Protein AF-A0A1G4AJ59-F1 (afdb_monomer)

pLDDT: mean 75.55, std 17.11, range [29.62, 97.56]

Solvent-accessible surface area (backbone atoms only — not comparable to full-atom values): 31615 Å² total; per-residue (Å²): 136,85,87,81,80,80,87,78,81,83,73,86,74,85,74,77,87,73,93,62,80,84,67,80,81,82,62,75,43,78,33,34,41,37,76,98,31,54,88,42,55,51,72,42,69,33,42,67,50,70,45,67,53,81,71,100,55,61,74,39,59,66,62,85,80,48,81,71,45,74,45,70,85,64,91,56,65,48,73,42,66,77,86,76,74,96,67,98,58,99,84,66,96,65,77,84,64,80,60,46,75,48,56,55,62,63,57,55,74,73,53,52,65,67,61,48,49,53,52,51,28,48,55,43,48,52,57,64,52,73,58,63,88,54,57,80,72,45,41,54,53,50,53,51,52,41,57,71,58,46,43,61,53,42,35,50,51,52,53,49,35,52,72,76,32,47,45,68,40,91,95,47,61,81,64,57,48,68,39,67,72,48,39,48,54,51,41,50,56,55,49,69,46,51,41,56,57,62,78,56,102,76,62,50,48,24,54,35,53,36,91,89,53,48,48,43,43,46,71,78,31,71,50,75,39,69,66,56,68,44,80,48,79,47,25,22,34,50,40,44,81,48,92,45,74,63,57,49,52,49,50,59,49,56,68,66,40,80,53,43,59,26,41,42,77,42,48,88,76,54,56,68,49,43,52,36,72,55,95,93,38,84,43,72,44,67,52,46,30,43,37,34,25,68,80,60,36,32,38,42,34,35,74,42,57,87,72,66,75,80,62,59,89,70,58,58,60,46,50,55,52,29,48,51,51,49,34,53,10,46,39,64,63,58,81,74,50,48,55,45,73,54,73,36,68,42,79,91,46,37,64,62,58,55,44,62,73,47,47,91,60,60,84,80,47,44,49,44,81,49,89,79,45,91,84,33,58,36,61,67,30,38,38,51,47,52,64,71,58,51,51,68,56,73,39,87,87,52,70,84,75,66,84,73,63,84,84,58,93,38,30,30,36,49,85,88,64,75,89,52,48,84,72,39,35,31,28,66,40,79,56,60,42,35,25,81,87,42,47,59,65,35,39,30,38,32,29,60,68,70,92,76,88,57,67,76,36,48,27,36,34,38,39,77,87,56,65,40,93,87,73,69,36,52,62,49,74,26,32,32,39,74,44,81,45,76,56,89,93,69,89,55,69,50,50,40,35,37,36,34,47,64,18,85,93,42,80,63,49,78,43,72,61,89,55,93,75,42,60,41,79,58,28,28,62,73,46,74,57,64,64,134

Foldseek 3Di:
DDDDDDDDDDDDDPDDDDPDDPDPDQDKDKKAFDPVVVVQKAKFFAFDFKAWQADDFEKDFPLVPFAFAEDEDDPFKDFDQDDDDDDPDPPDPDPRPGTDIDGCVVVVVVDDLLNLLLVLLVVLLVQNLLQDDDPPVVSVVVVVVCVVGHSVVSSVLLVVNCVPRYHYDPPDDSSSCSPPVNSVVSSCRSNVRMHRPDDDVPTAMATRGDPVDRIFMSNPFIDMDSADWDAADQHSMRIDGDPDPLLVLLRVLLNAAPQFNHKDFWDVRRPRWQWFDDPNDIDTDIAGMWTQTPLREIEREHEAEPCNCVDDVPVVVRNVVRVVSVQRNVVSSVPNTHYDYDYHDDSLCSNVRSVVVSPPVVVVDQKDWDDDDQVCDQAAKAAEDELVVLQVCQDPVNVPVLPGCVPGPTIIGHPPDDRGDPQKYKYFDADDQAPPQAHGRWIFIWHADDPDDQAQFFFWKFADPDLQPPNRDRIDTFGWDWDFDDDPDDDDTFIWIWGHGPDPVDDIDIDGDPDPPRMDGSTTTDHTRDHD

Sequence (532 aa):
MDVYGIPFSLIPFKGRSKTKDPGPDPVYHDVYAMSERAAFEIRMPNVESYVYALREGGIRCDVDALEELVVDQEPDAVYLAPTRGYDDQEEARQDIGDFFKVTREEYYKAIRPQQLFFRLAQLILDDLIQGAQADEKERGRLKLLARHHLFPEILRIVQTYVQRKVRLRPGVDIRELGLQRYAQILRERVRDGILPAAARDDAKLLPVLNSFEPFTSTENVNYSTTLPVVNLVWSHLNRAVIRSGWERQAIDTLEDLDCVECFTPNDRQIGLLVPYDYADIRHNYEPDFIVRLRNGTRLMLEIKGPKGRIHDEDRVPAKNAAARKWVSAVNNLGRYGQWVFDICEDLDQLRITVERHAGDDDNLRPFLFVEPTPQTIWKTCVPLTTLKAAAGRFSEEQTVLDQAGEWFSEWITWENPPRFERGMFVARVLGKSMEPDIPDGSYCLFRQPRGGSRQGRVVLVWHSGVSDPHTGGQYTVKVYESEKRGDSETEWRHTRITLKPLNPAFDPIVLEPQEEGQVRIIAEFVQVINSA

Structure (mmCIF, N/CA/C/O backbone):
data_AF-A0A1G4AJ59-F1
#
_entry.id   AF-A0A1G4AJ59-F1
#
loop_
_atom_site.group_PDB
_atom_site.id
_atom_site.type_symbol
_atom_site.label_atom_id
_atom_site.label_alt_id
_atom_site.label_comp_id
_atom_site.label_asym_id
_atom_site.label_entity_id
_atom_site.label_seq_id
_atom_site.pdbx_PDB_ins_code
_atom_site.Cartn_x
_atom_site.Cartn_y
_atom_site.Cartn_z
_atom_site.occupancy
_atom_site.B_iso_or_equiv
_atom_site.auth_seq_id
_atom_site.auth_comp_id
_atom_site.auth_asym_id
_atom_site.auth_atom_id
_atom_site.pdbx_PDB_model_num
ATOM 1 N N . MET A 1 1 ? 21.081 -20.760 -15.536 1.00 33.81 1 MET A N 1
ATOM 2 C CA . MET A 1 1 ? 22.371 -20.047 -15.473 1.00 33.81 1 MET A CA 1
ATOM 3 C C . MET A 1 1 ? 22.772 -20.102 -14.020 1.00 33.81 1 MET A C 1
ATOM 5 O O . MET A 1 1 ? 22.169 -19.391 -13.229 1.00 33.81 1 MET A O 1
ATOM 9 N N . ASP A 1 2 ? 23.691 -20.997 -13.679 1.00 32.25 2 ASP A N 1
ATOM 10 C CA . ASP A 1 2 ? 24.201 -21.123 -12.316 1.00 32.25 2 ASP A CA 1
ATOM 11 C C . ASP A 1 2 ? 25.414 -20.204 -12.174 1.00 32.25 2 ASP A C 1
ATOM 13 O O . ASP A 1 2 ? 26.362 -20.266 -12.960 1.00 32.25 2 ASP A O 1
ATOM 17 N N . VAL A 1 3 ? 25.338 -19.278 -11.221 1.00 29.62 3 VAL A N 1
ATOM 18 C CA . VAL A 1 3 ? 26.386 -18.295 -10.939 1.00 29.62 3 VAL A CA 1
ATOM 19 C C . VAL A 1 3 ? 27.425 -18.960 -10.037 1.00 29.62 3 VAL A C 1
ATOM 21 O O . VAL A 1 3 ? 27.164 -19.195 -8.860 1.00 29.62 3 VAL A O 1
ATOM 24 N N . TYR A 1 4 ? 28.604 -19.271 -10.578 1.00 37.72 4 TYR A N 1
ATOM 25 C CA . TYR A 1 4 ? 29.726 -19.813 -9.806 1.00 37.72 4 TYR A CA 1
ATOM 26 C C . TYR A 1 4 ? 30.596 -18.687 -9.235 1.00 37.72 4 TYR A C 1
ATOM 28 O O . TYR A 1 4 ? 31.089 -17.824 -9.963 1.00 37.72 4 TYR A O 1
ATOM 36 N N . GLY A 1 5 ? 30.767 -18.704 -7.911 1.00 35.28 5 GLY A N 1
ATOM 37 C CA . GLY A 1 5 ? 31.573 -17.750 -7.153 1.00 35.28 5 GLY A CA 1
ATOM 38 C C . GLY A 1 5 ? 33.080 -17.935 -7.353 1.00 35.28 5 GLY A C 1
ATOM 39 O O . GLY A 1 5 ? 33.591 -19.051 -7.411 1.00 35.28 5 GLY A O 1
ATOM 40 N N . ILE A 1 6 ? 33.796 -16.815 -7.424 1.00 35.72 6 ILE A N 1
ATOM 41 C CA . ILE A 1 6 ? 35.263 -16.753 -7.435 1.00 35.72 6 ILE A CA 1
ATOM 42 C C . ILE A 1 6 ? 35.756 -16.880 -5.980 1.00 35.72 6 ILE A C 1
ATOM 44 O O . ILE A 1 6 ? 35.240 -16.162 -5.118 1.00 35.72 6 ILE A O 1
ATOM 48 N N . PRO A 1 7 ? 36.748 -17.732 -5.656 1.00 37.66 7 PRO A N 1
ATOM 49 C CA . PRO A 1 7 ? 37.286 -17.794 -4.304 1.00 37.66 7 PRO A CA 1
ATOM 50 C C . PRO A 1 7 ? 38.151 -16.555 -4.034 1.00 37.66 7 PRO A C 1
ATOM 52 O O . PRO A 1 7 ? 39.158 -16.320 -4.701 1.00 37.66 7 PRO A O 1
ATOM 55 N N . PHE A 1 8 ? 37.766 -15.749 -3.044 1.00 40.28 8 PHE A N 1
ATOM 56 C CA . PHE A 1 8 ? 38.594 -14.644 -2.564 1.00 40.28 8 PHE A CA 1
ATOM 57 C C . PHE A 1 8 ? 39.778 -15.181 -1.751 1.00 40.28 8 PHE A C 1
ATOM 59 O O . PHE A 1 8 ? 39.602 -15.935 -0.794 1.00 40.28 8 PHE A O 1
ATOM 66 N N . SER A 1 9 ? 40.991 -14.753 -2.106 1.00 38.44 9 SER A N 1
ATOM 67 C CA . SER A 1 9 ? 42.186 -14.971 -1.289 1.00 38.44 9 SER A CA 1
ATOM 68 C C . SER A 1 9 ? 42.130 -14.060 -0.058 1.00 38.44 9 SER A C 1
ATOM 70 O O . SER A 1 9 ? 42.094 -12.833 -0.178 1.00 38.44 9 SER A O 1
ATOM 72 N N . LEU A 1 10 ? 42.070 -14.665 1.129 1.00 38.22 10 LEU A N 1
ATOM 73 C CA . LEU A 1 10 ? 42.019 -13.976 2.418 1.00 38.22 10 LEU A CA 1
ATOM 74 C C . LEU A 1 10 ? 43.350 -13.263 2.695 1.00 38.22 10 LEU A C 1
ATOM 76 O O . LEU A 1 10 ? 44.334 -13.882 3.097 1.00 38.22 10 LEU A O 1
ATOM 80 N N . ILE A 1 11 ? 43.374 -11.940 2.530 1.00 40.09 11 ILE A N 1
ATOM 81 C CA . ILE A 1 11 ? 44.424 -11.094 3.109 1.00 40.09 11 ILE A CA 1
ATOM 82 C C . ILE A 1 11 ? 44.210 -11.092 4.636 1.00 40.09 11 ILE A C 1
ATOM 84 O O . ILE A 1 11 ? 43.109 -10.747 5.076 1.00 40.09 11 ILE A O 1
ATOM 88 N N . PRO A 1 12 ? 45.206 -11.440 5.475 1.00 39.84 12 PRO A N 1
ATOM 89 C CA . PRO A 1 12 ? 45.025 -11.427 6.920 1.00 39.84 12 PRO A CA 1
ATOM 90 C C . PRO A 1 12 ? 44.847 -9.986 7.406 1.00 39.84 12 PRO A C 1
ATOM 92 O O . PRO A 1 12 ? 45.789 -9.191 7.440 1.00 39.84 12 PRO A O 1
ATOM 95 N N . PHE A 1 13 ? 43.624 -9.635 7.797 1.00 41.59 13 PHE A N 1
ATOM 96 C CA . PHE A 1 13 ? 43.331 -8.360 8.434 1.00 41.59 13 PHE A CA 1
ATOM 97 C C . PHE A 1 13 ? 43.858 -8.403 9.875 1.00 41.59 13 PHE A C 1
ATOM 99 O O . PHE A 1 13 ? 43.320 -9.115 10.722 1.00 41.59 13 PHE A O 1
ATOM 106 N N . LYS A 1 14 ? 44.917 -7.640 10.184 1.00 45.88 14 LYS A N 1
ATOM 107 C CA . LYS A 1 14 ? 45.311 -7.361 11.576 1.00 45.88 14 LYS A CA 1
ATOM 108 C C . LYS A 1 14 ? 44.212 -6.512 12.223 1.00 45.88 14 LYS A C 1
ATOM 110 O O . LYS A 1 14 ? 44.228 -5.285 12.144 1.00 45.88 14 LYS A O 1
ATOM 115 N N . GLY A 1 15 ? 43.232 -7.177 12.831 1.00 41.97 15 GLY A N 1
ATOM 116 C CA . GLY A 1 15 ? 42.170 -6.532 13.593 1.00 41.97 15 GLY A CA 1
ATOM 117 C C . GLY A 1 15 ? 42.752 -5.710 14.742 1.00 41.97 15 GLY A C 1
ATOM 118 O O . GLY A 1 15 ? 43.524 -6.217 15.554 1.00 41.97 15 GLY A O 1
ATOM 119 N N . ARG A 1 16 ? 42.382 -4.428 14.825 1.00 42.94 16 ARG A N 1
ATOM 120 C CA . ARG A 1 16 ? 42.559 -3.648 16.058 1.00 42.94 16 ARG A CA 1
ATOM 121 C C . ARG A 1 16 ? 41.750 -4.327 17.161 1.00 42.94 16 ARG A C 1
ATOM 123 O O . ARG A 1 16 ? 40.560 -4.571 16.966 1.00 42.94 16 ARG A O 1
ATOM 130 N N . SER A 1 17 ? 42.371 -4.583 18.310 1.00 48.59 17 SER A N 1
ATOM 131 C CA . SER A 1 17 ? 41.681 -5.063 19.507 1.00 48.59 17 SER A CA 1
ATOM 132 C C . SER A 1 17 ? 40.610 -4.050 19.912 1.00 48.59 17 SER A C 1
ATOM 134 O O . SER A 1 17 ? 40.922 -2.978 20.433 1.00 48.59 17 SER A O 1
ATOM 136 N N . LYS A 1 18 ? 39.342 -4.359 19.642 1.00 47.09 18 LYS A N 1
ATOM 137 C CA . LYS A 1 18 ? 38.223 -3.652 20.257 1.00 47.09 18 LYS A CA 1
ATOM 138 C C . LYS A 1 18 ? 37.865 -4.401 21.529 1.00 47.09 18 LYS A C 1
ATOM 140 O O . LYS A 1 18 ? 37.121 -5.370 21.487 1.00 47.09 18 LYS A O 1
ATOM 145 N N . THR A 1 19 ? 38.383 -3.927 22.654 1.00 50.00 19 THR A N 1
ATOM 146 C CA . THR A 1 19 ? 37.755 -4.127 23.959 1.00 50.00 19 THR A CA 1
ATOM 147 C C . THR A 1 19 ? 36.444 -3.338 23.936 1.00 50.00 19 THR A C 1
ATOM 149 O O . THR A 1 19 ? 36.392 -2.158 24.271 1.00 50.00 19 THR A O 1
ATOM 152 N N . LYS A 1 20 ? 35.391 -3.954 23.408 1.00 52.59 20 LYS A N 1
ATOM 153 C CA . LYS A 1 20 ? 34.009 -3.580 23.693 1.00 52.59 20 LYS A CA 1
ATOM 154 C C . LYS A 1 20 ? 33.391 -4.818 24.311 1.00 52.59 20 LYS A C 1
ATOM 156 O O . LYS A 1 20 ? 33.539 -5.892 23.730 1.00 52.59 20 LYS A O 1
ATOM 161 N N . ASP A 1 21 ? 32.765 -4.653 25.472 1.00 57.06 21 ASP A N 1
ATOM 162 C CA . ASP A 1 21 ? 31.883 -5.672 26.036 1.00 57.06 21 ASP A CA 1
ATOM 163 C C . ASP A 1 21 ? 31.011 -6.242 24.911 1.00 57.06 21 ASP A C 1
ATOM 165 O O . ASP A 1 21 ? 30.499 -5.446 24.104 1.00 57.06 21 ASP A O 1
ATOM 169 N N . PRO A 1 22 ? 30.872 -7.574 24.792 1.00 60.31 22 PRO A N 1
ATOM 170 C CA . PRO A 1 22 ? 29.895 -8.133 23.883 1.00 60.31 22 PRO A CA 1
ATOM 171 C C . PRO A 1 22 ? 28.543 -7.599 24.350 1.00 60.31 22 PRO A C 1
ATOM 173 O O . PRO A 1 22 ? 28.075 -7.907 25.444 1.00 60.31 22 PRO A O 1
ATOM 176 N N . GLY A 1 23 ? 27.961 -6.702 23.551 1.00 64.69 23 GLY A N 1
ATOM 177 C CA . GLY A 1 23 ? 26.586 -6.280 23.766 1.00 64.69 23 GLY A CA 1
ATOM 178 C C . GLY A 1 23 ? 25.673 -7.510 23.793 1.00 64.69 23 GLY A C 1
ATOM 179 O O . GLY A 1 23 ? 26.085 -8.580 23.339 1.00 64.69 23 GLY A O 1
ATOM 180 N N . PRO A 1 24 ? 24.450 -7.377 24.323 1.00 74.75 24 PRO A N 1
ATOM 181 C CA . PRO A 1 24 ? 23.500 -8.481 24.332 1.00 74.75 24 PRO A CA 1
ATOM 182 C C . PRO A 1 24 ? 23.344 -9.072 22.926 1.00 74.75 24 PRO A C 1
ATOM 184 O O . PRO A 1 24 ? 23.419 -8.337 21.934 1.00 74.75 24 PRO A O 1
ATOM 187 N N . ASP A 1 25 ? 23.139 -10.389 22.859 1.00 76.94 25 ASP A N 1
ATOM 188 C CA . ASP A 1 25 ? 22.941 -11.090 21.593 1.00 76.94 25 ASP A CA 1
ATOM 189 C C . ASP A 1 25 ? 21.830 -10.407 20.781 1.00 76.94 25 ASP A C 1
ATOM 191 O O . ASP A 1 25 ? 20.786 -10.040 21.338 1.00 76.94 25 ASP A O 1
ATOM 195 N N . PRO A 1 26 ? 22.038 -10.190 19.471 1.00 78.94 26 PRO A N 1
ATOM 196 C CA . PRO A 1 26 ? 21.043 -9.534 18.646 1.00 78.94 26 PRO A CA 1
ATOM 197 C C . PRO A 1 26 ? 19.768 -10.379 18.605 1.00 78.94 26 PRO A C 1
ATOM 199 O O . PRO A 1 26 ? 19.798 -11.562 18.267 1.00 78.94 26 PRO A O 1
ATOM 202 N N . VAL A 1 27 ? 18.638 -9.754 18.928 1.00 86.94 27 VAL A N 1
ATOM 203 C CA . VAL A 1 27 ? 17.323 -10.380 18.791 1.00 86.94 27 VAL A CA 1
ATOM 204 C C . VAL A 1 27 ? 16.942 -10.349 17.316 1.00 86.94 27 VAL A C 1
ATOM 206 O O . VAL A 1 27 ? 16.882 -9.278 16.715 1.00 86.94 27 VAL A O 1
ATOM 209 N N . TYR A 1 28 ? 16.708 -11.523 16.735 1.00 91.19 28 TYR A N 1
ATOM 210 C CA . TYR A 1 28 ? 16.246 -11.650 15.358 1.00 91.19 28 TYR A CA 1
ATOM 211 C C . TYR A 1 28 ? 14.723 -11.726 15.309 1.00 91.19 28 TYR A C 1
ATOM 213 O O . TYR A 1 28 ? 14.079 -12.409 16.107 1.00 91.19 28 TYR A O 1
ATOM 221 N N . HIS A 1 29 ? 14.157 -11.028 14.337 1.00 91.69 29 HIS A N 1
ATOM 222 C CA . HIS A 1 29 ? 12.742 -11.012 14.028 1.00 91.69 29 HIS A CA 1
ATOM 223 C C . HIS A 1 29 ? 12.547 -11.453 12.582 1.00 91.69 29 HIS A C 1
ATOM 225 O O . HIS A 1 29 ? 13.118 -10.853 11.673 1.00 91.69 29 HIS A O 1
ATOM 231 N N . ASP A 1 30 ? 11.710 -12.462 12.372 1.00 95.06 30 ASP A N 1
ATOM 232 C CA . ASP A 1 30 ? 11.322 -12.881 11.028 1.00 95.06 30 ASP A CA 1
ATOM 233 C C . ASP A 1 30 ? 10.125 -12.067 10.537 1.00 95.06 30 ASP A C 1
ATOM 235 O O . ASP A 1 30 ? 9.122 -11.906 11.252 1.00 95.06 30 ASP A O 1
ATOM 239 N N . VAL A 1 31 ? 10.257 -11.569 9.310 1.00 95.44 31 VAL A N 1
ATOM 240 C CA . VAL A 1 31 ? 9.248 -10.834 8.551 1.00 95.44 31 VAL A CA 1
ATOM 241 C C . VAL A 1 31 ? 8.888 -11.672 7.331 1.00 95.44 31 VAL A C 1
ATOM 243 O O . VAL A 1 31 ? 9.743 -11.952 6.491 1.00 95.44 31 VAL A O 1
ATOM 246 N N . TYR A 1 32 ? 7.631 -12.094 7.242 1.00 95.56 32 TYR A N 1
ATOM 247 C CA . TYR A 1 32 ? 7.163 -12.967 6.170 1.00 95.56 32 TYR A CA 1
ATOM 248 C C . TYR A 1 32 ? 5.680 -12.762 5.854 1.00 95.56 32 TYR A C 1
ATOM 250 O O . TYR A 1 32 ? 4.903 -12.282 6.686 1.00 95.56 32 TYR A O 1
ATOM 258 N N . ALA A 1 33 ? 5.295 -13.159 4.642 1.00 95.62 33 ALA A N 1
ATOM 259 C CA . ALA A 1 33 ? 3.910 -13.211 4.192 1.00 95.62 33 ALA A CA 1
ATOM 260 C C . ALA A 1 33 ? 3.126 -14.346 4.872 1.00 95.62 33 ALA A C 1
ATOM 262 O O . ALA A 1 33 ? 3.572 -15.494 4.904 1.00 95.62 33 ALA A O 1
ATOM 263 N N . MET A 1 34 ? 1.950 -14.040 5.418 1.00 93.69 34 MET A N 1
ATOM 264 C CA . MET A 1 34 ? 1.105 -15.008 6.119 1.00 93.69 34 MET A CA 1
ATOM 265 C C . MET A 1 34 ? 0.076 -15.631 5.174 1.00 93.69 34 MET A C 1
ATOM 267 O O . MET A 1 34 ? -0.788 -14.933 4.646 1.00 93.69 34 MET A O 1
ATOM 271 N N . SER A 1 35 ? 0.100 -16.956 5.028 1.00 90.56 35 SER A N 1
ATOM 272 C CA . SER A 1 35 ? -0.802 -17.692 4.127 1.00 90.56 35 SER A CA 1
ATOM 273 C C . SER A 1 35 ? -2.288 -17.504 4.462 1.00 90.56 35 SER A C 1
ATOM 275 O O . SER A 1 35 ? -3.109 -17.332 3.564 1.00 90.56 35 SER A O 1
ATOM 277 N N . GLU A 1 36 ? -2.646 -17.448 5.747 1.00 87.69 36 GLU A N 1
ATOM 278 C CA . GLU A 1 36 ? -4.007 -17.130 6.213 1.00 87.69 36 GLU A CA 1
ATOM 279 C C . GLU A 1 36 ? -4.476 -15.707 5.856 1.00 87.69 36 GLU A C 1
ATOM 281 O O . GLU A 1 36 ? -5.671 -15.419 5.912 1.00 87.69 36 GLU A O 1
ATOM 286 N N . ARG A 1 37 ? -3.551 -14.826 5.451 1.00 92.19 37 ARG A N 1
ATOM 287 C CA . ARG A 1 37 ? -3.803 -13.443 5.021 1.00 92.19 37 ARG A CA 1
ATOM 288 C C . ARG A 1 37 ? -3.520 -13.233 3.534 1.00 92.19 37 ARG A C 1
ATOM 290 O O . ARG A 1 37 ? -3.340 -12.094 3.112 1.00 92.19 37 ARG A O 1
ATOM 297 N N . ALA A 1 38 ? -3.547 -14.294 2.724 1.00 90.81 38 ALA A N 1
ATOM 298 C CA . ALA A 1 38 ? -3.344 -14.205 1.275 1.00 90.81 38 ALA A CA 1
ATOM 299 C C . ALA A 1 38 ? -4.315 -13.224 0.584 1.00 90.81 38 ALA A C 1
ATOM 301 O O . ALA A 1 38 ? -3.975 -12.616 -0.427 1.00 90.81 38 ALA A O 1
ATOM 302 N N . ALA A 1 39 ? -5.507 -12.994 1.152 1.00 91.56 39 ALA A N 1
ATOM 303 C CA . ALA A 1 39 ? -6.433 -11.969 0.666 1.00 91.56 39 ALA A CA 1
ATOM 304 C C . ALA A 1 39 ? -5.829 -10.548 0.690 1.00 91.56 39 ALA A C 1
ATOM 306 O O . ALA A 1 39 ? -6.204 -9.712 -0.128 1.00 91.56 39 ALA A O 1
ATOM 307 N N . PHE A 1 40 ? -4.870 -10.275 1.577 1.00 95.00 40 PHE A N 1
ATOM 308 C CA . PHE A 1 40 ? -4.155 -9.000 1.682 1.00 95.00 40 PHE A CA 1
ATOM 309 C C . PHE A 1 40 ? -2.928 -8.908 0.764 1.00 95.00 40 PHE A C 1
ATOM 311 O O . PHE A 1 40 ? -2.173 -7.942 0.863 1.00 95.00 40 PHE A O 1
ATOM 318 N N . GLU A 1 41 ? -2.714 -9.868 -0.146 1.00 95.75 41 GLU A N 1
ATOM 319 C CA . GLU A 1 41 ? -1.632 -9.800 -1.134 1.00 95.75 41 GLU A CA 1
ATOM 320 C C . GLU A 1 41 ? -1.718 -8.492 -1.942 1.00 95.75 41 GLU A C 1
ATOM 322 O O . GLU A 1 41 ? -2.764 -8.141 -2.503 1.00 95.75 41 GLU A O 1
ATOM 327 N N . ILE A 1 42 ? -0.602 -7.763 -2.024 1.00 95.00 42 ILE A N 1
ATOM 328 C CA . ILE A 1 42 ? -0.477 -6.552 -2.837 1.00 95.00 42 ILE A CA 1
ATOM 329 C C . ILE A 1 42 ? 0.538 -6.831 -3.942 1.00 95.00 42 ILE A C 1
ATOM 331 O O . ILE A 1 42 ? 1.710 -7.087 -3.674 1.00 95.00 42 ILE A O 1
ATOM 335 N N . ARG A 1 43 ? 0.077 -6.744 -5.196 1.00 94.00 43 ARG A N 1
ATOM 336 C CA . ARG A 1 43 ? 0.914 -6.835 -6.401 1.00 94.00 43 ARG A CA 1
ATOM 337 C C . ARG A 1 43 ? 1.205 -5.446 -6.946 1.00 94.00 43 ARG A C 1
ATOM 339 O O . ARG A 1 43 ? 0.281 -4.676 -7.215 1.00 94.00 43 ARG A O 1
ATOM 346 N N . MET A 1 44 ? 2.481 -5.157 -7.140 1.00 94.19 44 MET A N 1
ATOM 347 C CA . MET A 1 44 ? 3.005 -3.848 -7.520 1.00 94.19 44 MET A CA 1
ATOM 348 C C . MET A 1 44 ? 3.770 -3.969 -8.840 1.00 94.19 44 MET A C 1
ATOM 350 O O . MET A 1 44 ? 4.680 -4.789 -8.921 1.00 94.19 44 MET A O 1
ATOM 354 N N . PRO A 1 45 ? 3.417 -3.212 -9.894 1.00 92.88 45 PRO A N 1
ATOM 355 C CA . PRO A 1 45 ? 4.105 -3.328 -11.173 1.00 92.88 45 PRO A CA 1
ATOM 356 C C . PRO A 1 45 ? 5.546 -2.819 -11.084 1.00 92.88 45 PRO A C 1
ATOM 358 O O . PRO A 1 45 ? 5.791 -1.698 -10.639 1.00 92.88 45 PRO A O 1
ATOM 361 N N . ASN A 1 46 ? 6.485 -3.619 -11.588 1.00 91.19 46 ASN A N 1
ATOM 362 C CA . ASN A 1 46 ? 7.896 -3.252 -11.664 1.00 91.19 46 ASN A CA 1
ATOM 363 C C . ASN A 1 46 ? 8.118 -2.425 -12.930 1.00 91.19 46 ASN A C 1
ATOM 365 O O . ASN A 1 46 ? 8.365 -2.971 -14.006 1.00 91.19 46 ASN A O 1
ATOM 369 N N . VAL A 1 47 ? 7.957 -1.108 -12.816 1.00 85.25 47 VAL A N 1
ATOM 370 C CA . VAL A 1 47 ? 8.105 -0.178 -13.941 1.00 85.25 47 VAL A CA 1
ATOM 371 C C . VAL A 1 47 ? 9.576 0.161 -14.136 1.00 85.25 47 VAL A C 1
ATOM 373 O O . VAL A 1 47 ? 10.216 0.704 -13.242 1.00 85.25 47 VAL A O 1
ATOM 376 N N . GLU A 1 48 ? 10.100 -0.110 -15.327 1.00 80.12 48 GLU A N 1
ATOM 377 C CA . GLU A 1 48 ? 11.454 0.285 -15.704 1.00 80.12 48 GLU A CA 1
ATOM 378 C C . GLU A 1 48 ? 11.446 1.662 -16.360 1.00 80.12 48 GLU A C 1
ATOM 380 O O . GLU A 1 48 ? 12.212 2.536 -15.973 1.00 80.12 48 GLU A O 1
ATOM 385 N N . SER A 1 49 ? 10.570 1.891 -17.340 1.00 71.69 49 SER A N 1
ATOM 386 C CA . SER A 1 49 ? 10.525 3.131 -18.131 1.00 71.69 49 SER A CA 1
ATOM 387 C C . SER A 1 49 ? 9.103 3.450 -18.605 1.00 71.69 49 SER A C 1
ATOM 389 O O . SER A 1 49 ? 8.145 2.804 -18.182 1.00 71.69 49 SER A O 1
ATOM 391 N N . TYR A 1 50 ? 8.947 4.455 -19.471 1.00 69.00 50 TYR A N 1
ATOM 392 C CA . TYR A 1 50 ? 7.647 4.909 -19.961 1.00 69.00 50 TYR A CA 1
ATOM 393 C C . TYR A 1 50 ? 7.666 5.116 -21.474 1.00 69.00 50 TYR A C 1
ATOM 395 O O . TYR A 1 50 ? 8.640 5.632 -22.013 1.00 69.00 50 TYR A O 1
ATOM 403 N N . VAL A 1 51 ? 6.562 4.781 -22.141 1.00 60.66 51 VAL A N 1
ATOM 404 C CA . VAL A 1 51 ? 6.363 4.960 -23.588 1.00 60.66 51 VAL A CA 1
ATOM 405 C C . VAL A 1 51 ? 4.981 5.545 -23.871 1.00 60.66 51 VAL A C 1
ATOM 407 O O . VAL A 1 51 ? 4.059 5.384 -23.075 1.00 60.66 51 VAL A O 1
ATOM 410 N N . TYR A 1 52 ? 4.801 6.220 -25.003 1.00 58.88 52 TYR A N 1
ATOM 411 C CA . TYR A 1 52 ? 3.477 6.682 -25.436 1.00 58.88 52 TYR A CA 1
ATOM 412 C C . TYR A 1 52 ? 2.746 5.601 -26.242 1.00 58.88 52 TYR A C 1
ATOM 414 O O . TYR A 1 52 ? 3.354 4.889 -27.040 1.00 58.88 52 TYR A O 1
ATOM 422 N N . ALA A 1 53 ? 1.426 5.501 -26.066 1.00 56.84 53 ALA A N 1
ATOM 423 C CA . ALA A 1 53 ? 0.578 4.595 -26.832 1.00 56.84 53 ALA A CA 1
ATOM 424 C C . ALA A 1 53 ? 0.610 4.943 -28.332 1.00 56.84 53 ALA A C 1
ATOM 426 O O . ALA A 1 53 ? 0.207 6.032 -28.742 1.00 56.84 53 ALA A O 1
ATOM 427 N N . LEU A 1 54 ? 1.061 4.005 -29.166 1.00 54.84 54 LEU A N 1
ATOM 428 C CA . LEU A 1 54 ? 1.109 4.178 -30.618 1.00 54.84 54 LEU A CA 1
ATOM 429 C C . LEU A 1 54 ? -0.291 3.985 -31.223 1.00 54.84 54 LEU A C 1
ATOM 431 O O . LEU A 1 54 ? -0.870 2.903 -31.119 1.00 54.84 54 LEU A O 1
ATOM 435 N N . ARG A 1 55 ? -0.832 5.005 -31.903 1.00 53.38 55 ARG A N 1
ATOM 436 C CA . ARG A 1 55 ? -2.018 4.872 -32.769 1.00 53.38 55 ARG A CA 1
ATOM 437 C C . ARG A 1 55 ? -1.686 5.318 -34.192 1.00 53.38 55 ARG A C 1
ATOM 439 O O . ARG A 1 55 ? -1.323 6.467 -34.398 1.00 53.38 55 ARG A O 1
ATOM 446 N N . GLU A 1 56 ? -1.785 4.372 -35.129 1.00 51.56 56 GLU A N 1
ATOM 447 C CA . GLU A 1 56 ? -1.863 4.480 -36.607 1.00 51.56 56 GLU A CA 1
ATOM 448 C C . GLU A 1 56 ? -0.893 5.415 -37.381 1.00 51.56 56 GLU A C 1
ATOM 450 O O . GLU A 1 56 ? -0.936 5.428 -38.607 1.00 51.56 56 GLU A O 1
ATOM 455 N N . GLY A 1 57 ? 0.030 6.135 -36.735 1.00 53.31 57 GLY A N 1
ATOM 456 C CA . GLY A 1 57 ? 0.822 7.203 -37.366 1.00 53.31 57 GLY A CA 1
ATOM 457 C C . GLY A 1 57 ? 2.283 6.900 -37.726 1.00 53.31 57 GLY A C 1
ATOM 458 O O . GLY A 1 57 ? 2.916 7.769 -38.314 1.00 53.31 57 GLY A O 1
ATOM 459 N N . GLY A 1 58 ? 2.828 5.723 -37.395 1.00 62.91 58 GLY A N 1
ATOM 460 C CA . GLY A 1 58 ? 4.268 5.415 -37.523 1.00 62.91 58 GLY A CA 1
ATOM 461 C C . GLY A 1 58 ? 5.113 5.951 -36.355 1.00 62.91 58 GLY A C 1
ATOM 462 O O . GLY A 1 58 ? 4.582 6.589 -35.440 1.00 62.91 58 GLY A O 1
ATOM 463 N N . ILE A 1 59 ? 6.424 5.688 -36.360 1.00 71.88 59 ILE A N 1
ATOM 464 C CA . ILE A 1 59 ? 7.362 6.120 -35.305 1.00 71.88 59 ILE A CA 1
ATOM 465 C C . ILE A 1 59 ? 8.449 7.069 -35.822 1.00 71.88 59 ILE A C 1
ATOM 467 O O . ILE A 1 59 ? 8.853 7.037 -36.985 1.00 71.88 59 ILE A O 1
ATOM 471 N N . ARG A 1 60 ? 8.958 7.930 -34.938 1.00 74.25 60 ARG A N 1
ATOM 472 C CA . ARG A 1 60 ? 10.128 8.783 -35.181 1.00 74.25 60 ARG A CA 1
ATOM 473 C C . ARG A 1 60 ? 11.129 8.620 -34.052 1.00 74.25 60 ARG A C 1
ATOM 475 O O . ARG A 1 60 ? 10.751 8.480 -32.899 1.00 74.25 60 ARG A O 1
ATOM 482 N N . CYS A 1 61 ? 12.404 8.664 -34.401 1.00 77.56 61 CYS A N 1
ATOM 483 C CA . CYS A 1 61 ? 13.503 8.674 -33.451 1.00 77.56 61 CYS A CA 1
ATOM 484 C C . CYS A 1 61 ? 14.611 9.542 -34.041 1.00 77.56 61 CYS A C 1
ATOM 486 O O . CYS A 1 61 ? 15.093 9.256 -35.143 1.00 77.56 61 CYS A O 1
ATOM 488 N N . ASP A 1 62 ? 14.969 10.615 -33.338 1.00 78.12 62 ASP A N 1
ATOM 489 C CA . ASP A 1 62 ? 16.150 11.403 -33.674 1.00 78.12 62 ASP A CA 1
ATOM 490 C C . ASP A 1 62 ? 17.382 10.704 -33.097 1.00 78.12 62 ASP A C 1
ATOM 492 O O . ASP A 1 62 ? 17.755 10.893 -31.942 1.00 78.12 62 ASP A O 1
ATOM 496 N N . VAL A 1 63 ? 17.991 9.846 -33.916 1.00 79.50 63 VAL A N 1
ATOM 497 C CA . VAL A 1 63 ? 19.173 9.069 -33.529 1.00 79.50 63 VAL A CA 1
ATOM 498 C C . VAL A 1 63 ? 20.339 9.975 -33.149 1.00 79.50 63 VAL A C 1
ATOM 500 O O . VAL A 1 63 ? 21.138 9.589 -32.300 1.00 79.50 63 VAL A O 1
ATOM 503 N N . ASP A 1 64 ? 20.447 11.167 -33.738 1.00 78.31 64 ASP A N 1
ATOM 504 C CA . ASP A 1 64 ? 21.576 12.063 -33.502 1.00 78.31 64 ASP A CA 1
ATOM 505 C C . ASP A 1 64 ? 21.482 12.735 -32.116 1.00 78.31 64 ASP A C 1
ATOM 507 O O . ASP A 1 64 ? 22.519 13.049 -31.526 1.00 78.31 64 ASP A O 1
ATOM 511 N N . ALA A 1 65 ? 20.277 12.833 -31.543 1.00 68.56 65 ALA A N 1
ATOM 512 C CA . ALA A 1 65 ? 20.037 13.274 -30.167 1.00 68.56 65 ALA A CA 1
ATOM 513 C C . ALA A 1 65 ? 20.298 12.186 -29.102 1.00 68.56 65 ALA A C 1
ATOM 515 O O . ALA A 1 65 ? 20.386 12.503 -27.918 1.00 68.56 65 ALA A O 1
ATOM 516 N N . LEU A 1 66 ? 20.442 10.911 -29.493 1.00 66.62 66 LEU A N 1
ATOM 517 C CA . LEU A 1 66 ? 20.685 9.814 -28.548 1.00 66.62 66 LEU A CA 1
ATOM 518 C C . LEU A 1 66 ? 22.146 9.749 -28.078 1.00 66.62 66 LEU A C 1
ATOM 520 O O . LEU A 1 66 ? 23.085 10.080 -28.813 1.00 66.62 66 LEU A O 1
ATOM 524 N N . GLU A 1 67 ? 22.340 9.242 -26.859 1.00 63.81 67 GLU A N 1
ATOM 525 C CA . GLU A 1 67 ? 23.662 8.992 -26.279 1.00 63.81 67 GLU A CA 1
ATOM 526 C C . GLU A 1 67 ? 24.455 7.921 -27.040 1.00 63.81 67 GLU A C 1
ATOM 528 O O . GLU A 1 67 ? 23.897 6.931 -27.522 1.00 63.81 67 GLU A O 1
ATOM 533 N N . GLU A 1 68 ? 25.783 8.066 -27.075 1.00 69.06 68 GLU A N 1
ATOM 534 C CA . GLU A 1 68 ? 26.691 7.075 -27.662 1.00 69.06 68 GLU A CA 1
ATOM 535 C C . GLU A 1 68 ? 26.868 5.833 -26.777 1.00 69.06 68 GLU A C 1
ATOM 537 O O . GLU A 1 68 ? 27.016 5.921 -25.555 1.00 69.06 68 GLU A O 1
ATOM 542 N N . LEU A 1 69 ? 26.899 4.649 -27.393 1.00 73.81 69 LEU A N 1
ATOM 543 C CA . LEU A 1 69 ? 27.214 3.370 -26.753 1.00 73.81 69 LEU A CA 1
ATOM 544 C C . LEU A 1 69 ? 28.649 2.962 -27.075 1.00 73.81 69 LEU A C 1
ATOM 546 O O . LEU A 1 69 ? 28.991 2.709 -28.229 1.00 73.81 69 LEU A O 1
ATOM 550 N N . VAL A 1 70 ? 29.480 2.843 -26.043 1.00 82.44 70 VAL A N 1
ATOM 551 C CA . VAL A 1 70 ? 30.837 2.309 -26.177 1.00 82.44 70 VAL A CA 1
ATOM 552 C C . VAL A 1 70 ? 30.820 0.825 -25.837 1.00 82.44 70 VAL A C 1
ATOM 554 O O . VAL A 1 70 ? 30.402 0.451 -24.743 1.00 82.44 70 VAL A O 1
ATOM 557 N N . VAL A 1 71 ? 31.287 -0.006 -26.766 1.00 81.50 71 VAL A N 1
ATOM 558 C CA . VAL A 1 71 ? 31.450 -1.449 -26.548 1.00 81.50 71 VAL A CA 1
ATOM 559 C C . VAL A 1 71 ? 32.922 -1.720 -26.272 1.00 81.50 71 VAL A C 1
ATOM 561 O O . VAL A 1 71 ? 33.778 -1.432 -27.116 1.00 81.50 71 VAL A O 1
ATOM 564 N N . ASP A 1 72 ? 33.204 -2.221 -25.073 1.00 76.12 72 ASP A N 1
ATOM 565 C CA . ASP A 1 72 ? 34.555 -2.507 -24.597 1.00 76.12 72 ASP A CA 1
ATOM 566 C C . ASP A 1 72 ? 34.888 -4.002 -24.660 1.00 76.12 72 ASP A C 1
ATOM 568 O O . ASP A 1 72 ? 33.994 -4.848 -24.770 1.00 76.12 72 ASP A O 1
ATOM 572 N N . GLN A 1 73 ? 36.183 -4.318 -24.593 1.00 65.81 73 GLN A N 1
ATOM 573 C CA . GLN A 1 73 ? 36.664 -5.693 -24.508 1.00 65.81 73 GLN A CA 1
ATOM 574 C C . GLN A 1 73 ? 36.282 -6.283 -23.148 1.00 65.81 73 GLN A C 1
ATOM 576 O O . GLN A 1 73 ? 36.822 -5.914 -22.109 1.00 65.81 73 GLN A O 1
ATOM 581 N N . GLU A 1 74 ? 35.347 -7.224 -23.167 1.00 64.56 74 GLU A N 1
ATOM 582 C CA . GLU A 1 74 ? 35.010 -8.052 -22.009 1.00 64.56 74 GLU A CA 1
ATOM 583 C C . GLU A 1 74 ? 35.898 -9.314 -22.005 1.00 64.56 74 GLU A C 1
ATOM 585 O O . GLU A 1 74 ? 36.260 -9.769 -23.092 1.00 64.56 74 GLU A O 1
ATOM 590 N N . PRO A 1 75 ? 36.186 -9.953 -20.852 1.00 64.19 75 PRO A N 1
ATOM 591 C CA . PRO A 1 75 ? 36.987 -11.181 -20.790 1.00 64.19 75 PRO A CA 1
ATOM 592 C C . PRO A 1 75 ? 36.421 -12.283 -21.699 1.00 64.19 75 PRO A C 1
ATOM 594 O O . PRO A 1 75 ? 35.329 -12.800 -21.470 1.00 64.19 75 PRO A O 1
ATOM 597 N N . ASP A 1 76 ? 37.143 -12.613 -22.764 1.00 60.97 76 ASP A N 1
ATOM 598 C CA . ASP A 1 76 ? 36.677 -13.395 -23.916 1.00 60.97 76 ASP A CA 1
ATOM 599 C C . ASP A 1 76 ? 36.991 -14.891 -23.818 1.00 60.97 76 ASP A C 1
ATOM 601 O O . ASP A 1 76 ? 36.576 -15.663 -24.687 1.00 60.97 76 ASP A O 1
ATOM 605 N N . ALA A 1 77 ? 37.705 -15.292 -22.765 1.00 59.16 77 ALA A N 1
ATOM 606 C CA . ALA A 1 77 ? 38.135 -16.654 -22.521 1.00 59.16 77 ALA A CA 1
ATOM 607 C C . ALA A 1 77 ? 37.871 -17.084 -21.076 1.00 59.16 77 ALA A C 1
ATOM 609 O O . ALA A 1 77 ? 38.310 -16.430 -20.129 1.00 59.16 77 ALA A O 1
ATOM 610 N N . VAL A 1 78 ? 37.211 -18.231 -20.919 1.00 56.84 78 VAL A N 1
ATOM 611 C CA . VAL A 1 78 ? 37.030 -18.905 -19.630 1.00 56.84 78 VAL A CA 1
ATOM 612 C C . VAL A 1 78 ? 37.655 -20.290 -19.724 1.00 56.84 78 VAL A C 1
ATOM 614 O O . VAL A 1 78 ? 37.435 -21.024 -20.688 1.00 56.84 78 VAL A O 1
ATOM 617 N N . TYR A 1 79 ? 38.459 -20.637 -18.726 1.00 69.19 79 TYR A N 1
ATOM 618 C CA . TYR A 1 79 ? 39.033 -21.967 -18.581 1.00 69.19 79 TYR A CA 1
ATOM 619 C C . TYR A 1 79 ? 38.041 -22.830 -17.808 1.00 69.19 79 TYR A C 1
ATOM 621 O O . TYR A 1 79 ? 37.807 -22.593 -16.624 1.00 69.19 79 TYR A O 1
ATOM 629 N N . LEU A 1 80 ? 37.424 -23.794 -18.489 1.00 53.31 80 LEU A N 1
ATOM 630 C CA . LEU A 1 80 ? 36.483 -24.717 -17.867 1.00 53.31 80 LEU A CA 1
ATOM 631 C C . LEU A 1 80 ? 37.208 -26.008 -17.496 1.00 53.31 80 LEU A C 1
ATOM 633 O O . LEU A 1 80 ? 37.939 -26.582 -18.307 1.00 53.31 80 LEU A O 1
ATOM 637 N N . ALA A 1 81 ? 36.996 -26.462 -16.263 1.00 53.22 81 ALA A N 1
ATOM 638 C CA . ALA A 1 81 ? 37.329 -27.825 -15.885 1.00 53.22 81 ALA A CA 1
ATOM 639 C C . ALA A 1 81 ? 36.238 -28.765 -16.431 1.00 53.22 81 ALA A C 1
ATOM 641 O O . ALA A 1 81 ? 35.057 -28.399 -16.406 1.00 53.22 81 ALA A O 1
ATOM 642 N N . PRO A 1 82 ? 36.589 -29.962 -16.927 1.00 54.00 82 PRO A N 1
ATOM 643 C CA . PRO A 1 82 ? 35.597 -30.934 -17.369 1.00 54.00 82 PRO A CA 1
ATOM 644 C C . PRO A 1 82 ? 34.646 -31.309 -16.223 1.00 54.00 82 PRO A C 1
ATOM 646 O O . PRO A 1 82 ? 35.065 -31.482 -15.076 1.00 54.00 82 PRO A O 1
ATOM 649 N N . THR A 1 83 ? 33.355 -31.442 -16.534 1.00 49.22 83 THR A N 1
ATOM 650 C CA . THR A 1 83 ? 32.325 -31.838 -15.567 1.00 49.22 83 THR A CA 1
ATOM 651 C C . THR A 1 83 ? 32.581 -33.277 -15.119 1.00 49.22 83 THR A C 1
ATOM 653 O O . THR A 1 83 ? 32.440 -34.209 -15.910 1.00 49.22 83 THR A O 1
ATOM 656 N N . ARG A 1 84 ? 32.974 -33.474 -13.855 1.00 54.19 84 ARG A N 1
ATOM 657 C CA . ARG A 1 84 ? 33.022 -34.809 -13.246 1.00 54.19 84 ARG A CA 1
ATOM 658 C C . ARG A 1 84 ? 31.595 -35.220 -12.875 1.00 54.19 84 ARG A C 1
ATOM 660 O O . ARG A 1 84 ? 30.890 -34.457 -12.220 1.00 54.19 84 ARG A O 1
ATOM 667 N N . GLY A 1 85 ? 31.167 -36.402 -13.315 1.00 48.22 85 GLY A N 1
ATOM 668 C CA . GLY A 1 85 ? 29.995 -37.056 -12.731 1.00 48.22 85 GLY A CA 1
ATOM 669 C C . GLY A 1 85 ? 30.262 -37.357 -11.255 1.00 48.22 85 GLY A C 1
ATOM 670 O O . GLY A 1 85 ? 31.419 -37.535 -10.873 1.00 48.22 85 GLY A O 1
ATOM 671 N N . TYR A 1 86 ? 29.214 -37.375 -10.430 1.00 46.44 86 TYR A N 1
ATOM 672 C CA . TYR A 1 86 ? 29.320 -37.854 -9.052 1.00 46.44 86 TYR A CA 1
ATOM 673 C C . TYR A 1 86 ? 29.768 -39.319 -9.079 1.00 46.44 86 TYR A C 1
ATOM 675 O O . TYR A 1 86 ? 29.023 -40.177 -9.548 1.00 46.44 86 TYR A O 1
ATOM 683 N N . ASP A 1 87 ? 30.990 -39.578 -8.623 1.00 47.34 87 ASP A N 1
ATOM 684 C CA . ASP A 1 87 ? 31.506 -40.919 -8.370 1.00 47.34 87 ASP A CA 1
ATOM 685 C C . ASP A 1 87 ? 31.861 -40.977 -6.878 1.00 47.34 87 ASP A C 1
ATOM 687 O O . ASP A 1 87 ? 32.806 -40.324 -6.427 1.00 47.34 87 ASP A O 1
ATOM 691 N N . ASP A 1 88 ? 31.029 -41.674 -6.100 1.00 48.25 88 ASP A N 1
ATOM 692 C CA . ASP A 1 88 ? 31.109 -41.791 -4.636 1.00 48.25 88 ASP A CA 1
ATOM 693 C C . ASP A 1 88 ? 32.193 -42.805 -4.225 1.00 48.25 88 ASP A C 1
ATOM 695 O O . ASP A 1 88 ? 31.935 -43.810 -3.560 1.00 48.25 88 ASP A O 1
ATOM 699 N N . GLN A 1 89 ? 33.430 -42.572 -4.657 1.00 46.72 89 GLN A N 1
ATOM 700 C CA . GLN A 1 89 ? 34.594 -43.366 -4.261 1.00 46.72 89 GLN A CA 1
ATOM 701 C C . GLN A 1 89 ? 35.640 -42.419 -3.656 1.00 46.72 89 GLN A C 1
ATOM 703 O O . GLN A 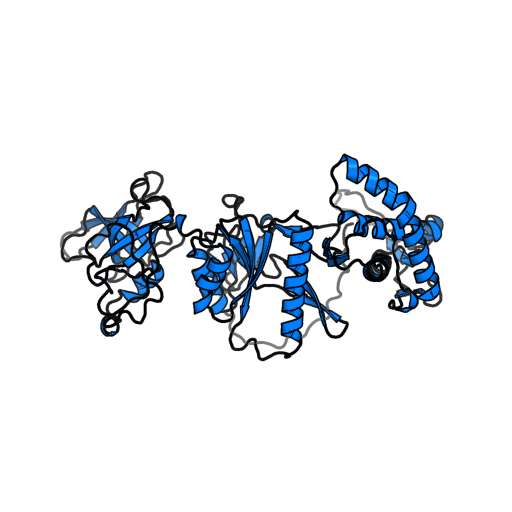1 89 ? 36.272 -41.630 -4.357 1.00 46.72 89 GLN A O 1
ATOM 708 N N . GLU A 1 90 ? 35.821 -42.496 -2.332 1.00 48.53 90 GLU A N 1
ATOM 709 C CA . GLU A 1 90 ? 36.668 -41.603 -1.514 1.00 48.53 90 GLU A CA 1
ATOM 710 C C . GLU A 1 90 ? 38.185 -41.681 -1.804 1.00 48.53 90 GLU A C 1
ATOM 712 O O . GLU A 1 90 ? 38.975 -40.971 -1.181 1.00 48.53 90 GLU A O 1
ATOM 717 N N . GLU A 1 91 ? 38.628 -42.471 -2.784 1.00 48.88 91 GLU A N 1
ATOM 718 C CA . GLU A 1 91 ? 40.050 -42.696 -3.067 1.00 48.88 91 GLU A CA 1
ATOM 719 C C . GLU A 1 91 ? 40.418 -42.466 -4.541 1.00 48.88 91 GLU A C 1
ATOM 721 O O . GLU A 1 91 ? 40.949 -43.336 -5.225 1.00 48.88 91 GLU A O 1
ATOM 726 N N . ALA A 1 92 ? 40.205 -41.247 -5.044 1.00 45.75 92 ALA A N 1
ATOM 727 C CA . ALA A 1 92 ? 40.888 -40.783 -6.252 1.00 45.75 92 ALA A CA 1
ATOM 728 C C . ALA A 1 92 ? 41.158 -39.271 -6.210 1.00 45.75 92 ALA A C 1
ATOM 730 O O . ALA A 1 92 ? 40.501 -38.468 -6.874 1.00 45.75 92 ALA A O 1
ATOM 731 N N . ARG A 1 93 ? 42.213 -38.860 -5.492 1.00 51.06 93 ARG A N 1
ATOM 732 C CA . ARG A 1 93 ? 42.935 -37.620 -5.835 1.00 51.06 93 ARG A CA 1
ATOM 733 C C . ARG A 1 93 ? 43.676 -37.844 -7.158 1.00 51.06 93 ARG A C 1
ATOM 735 O O . ARG A 1 93 ? 44.887 -38.021 -7.173 1.00 51.06 93 ARG A O 1
ATOM 742 N N . GLN A 1 94 ? 42.933 -37.890 -8.260 1.00 50.47 94 GLN A N 1
ATOM 743 C CA . GLN A 1 94 ? 43.494 -37.757 -9.599 1.00 50.47 94 GLN A CA 1
ATOM 744 C C . GLN A 1 94 ? 43.540 -36.278 -9.965 1.00 50.47 94 GLN A C 1
ATOM 746 O O . GLN A 1 94 ? 42.530 -35.572 -9.825 1.00 50.47 94 GLN A O 1
ATOM 751 N N . ASP A 1 95 ? 44.723 -35.858 -10.416 1.00 52.28 95 ASP A N 1
ATOM 752 C CA . ASP A 1 95 ? 45.057 -34.526 -10.905 1.00 52.28 95 ASP A CA 1
ATOM 753 C C . ASP A 1 95 ? 43.889 -33.887 -11.665 1.00 52.28 95 ASP A C 1
ATOM 755 O O . ASP A 1 95 ? 43.190 -34.529 -12.456 1.00 52.28 95 ASP A O 1
ATOM 759 N N . ILE A 1 96 ? 43.637 -32.612 -11.362 1.00 50.84 96 ILE A N 1
ATOM 760 C CA . ILE A 1 96 ? 42.659 -31.789 -12.071 1.00 50.84 96 ILE A CA 1
ATOM 761 C C . ILE A 1 96 ? 43.070 -31.822 -13.547 1.00 50.84 96 ILE A C 1
ATOM 763 O O . ILE A 1 96 ? 44.129 -31.308 -13.893 1.00 50.84 96 ILE A O 1
ATOM 767 N N . GLY A 1 97 ? 42.273 -32.491 -14.386 1.00 58.09 97 GLY A N 1
ATOM 768 C CA . GLY A 1 97 ? 42.552 -32.609 -15.815 1.00 58.09 97 GLY A CA 1
ATOM 769 C C . GLY A 1 97 ? 42.673 -31.238 -16.481 1.00 58.09 97 GLY A C 1
ATOM 770 O O . GLY A 1 97 ? 42.131 -30.250 -15.979 1.00 58.09 97 GLY A O 1
ATOM 771 N N . ASP A 1 98 ? 43.382 -31.198 -17.610 1.00 58.06 98 ASP A N 1
ATOM 772 C CA . ASP A 1 98 ? 43.686 -29.968 -18.339 1.00 58.06 98 ASP A CA 1
ATOM 773 C C . ASP A 1 98 ? 42.425 -29.126 -18.582 1.00 58.06 98 ASP A C 1
ATOM 775 O O . ASP A 1 98 ? 41.452 -29.569 -19.200 1.00 58.06 98 ASP A O 1
ATOM 779 N N . PHE A 1 99 ? 42.443 -27.888 -18.084 1.00 62.28 99 PHE A N 1
ATOM 780 C CA . PHE A 1 99 ? 41.402 -26.911 -18.368 1.00 62.28 99 PHE A CA 1
ATOM 781 C C . PHE A 1 99 ? 41.358 -26.641 -19.872 1.00 62.28 99 PHE A C 1
ATOM 783 O O . PHE A 1 99 ? 42.385 -26.321 -20.476 1.00 62.28 99 PHE A O 1
ATOM 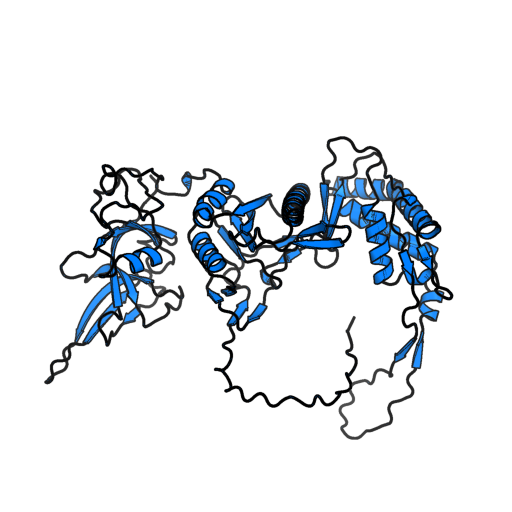790 N N . PHE A 1 100 ? 40.172 -26.681 -20.478 1.00 64.31 100 PHE A N 1
ATOM 791 C CA . PHE A 1 100 ? 40.020 -26.270 -21.871 1.00 64.31 100 PHE A CA 1
ATOM 792 C C . PHE A 1 100 ? 39.538 -24.820 -21.947 1.00 64.31 100 PHE A C 1
ATOM 794 O O . PHE A 1 100 ? 38.665 -24.376 -21.197 1.00 64.31 100 PHE A O 1
ATOM 801 N N . LYS A 1 101 ? 40.158 -24.055 -22.850 1.00 69.50 101 LYS A N 1
ATOM 802 C CA . LYS A 1 101 ? 39.854 -22.642 -23.077 1.00 69.50 101 LYS A CA 1
ATOM 803 C C . LYS A 1 101 ? 38.610 -22.537 -23.955 1.00 69.50 101 LYS A C 1
ATOM 805 O O . LYS A 1 101 ? 38.676 -22.834 -25.146 1.00 69.50 101 LYS A O 1
ATOM 810 N N . VAL A 1 102 ? 37.502 -22.075 -23.390 1.00 65.38 102 VAL A N 1
ATOM 811 C CA . VAL A 1 102 ? 36.325 -21.678 -24.169 1.00 65.38 102 VAL A CA 1
ATOM 812 C C . VAL A 1 102 ? 36.452 -20.202 -24.500 1.00 65.38 102 VAL A C 1
ATOM 814 O O . VAL A 1 102 ? 36.605 -19.379 -23.599 1.00 65.38 102 VAL A O 1
ATOM 817 N N . THR A 1 103 ? 36.409 -19.873 -25.790 1.00 73.12 103 THR A N 1
ATOM 818 C CA . THR A 1 103 ? 36.458 -18.494 -26.291 1.00 73.12 103 THR A CA 1
ATOM 819 C C . THR A 1 103 ? 35.148 -18.100 -26.965 1.00 73.12 103 THR A C 1
ATOM 821 O O . THR A 1 103 ? 34.309 -18.942 -27.287 1.00 73.12 103 THR A O 1
ATOM 824 N N . ARG A 1 104 ? 34.974 -16.806 -27.251 1.00 74.56 104 ARG A N 1
ATOM 825 C CA . ARG A 1 104 ? 33.813 -16.289 -28.001 1.00 74.56 104 ARG A CA 1
ATOM 826 C C . ARG A 1 104 ? 33.804 -16.640 -29.499 1.00 74.56 104 ARG A C 1
ATOM 828 O O . ARG A 1 104 ? 32.880 -16.248 -30.210 1.00 74.56 104 ARG A O 1
ATOM 835 N N . GLU A 1 105 ? 34.780 -17.398 -30.003 1.00 74.94 105 GLU A N 1
ATOM 836 C CA . GLU A 1 105 ? 34.885 -17.721 -31.434 1.00 74.94 105 GLU A CA 1
ATOM 837 C C . GLU A 1 105 ? 33.702 -18.538 -31.973 1.00 74.94 105 GLU A C 1
ATOM 839 O O . GLU A 1 105 ? 33.251 -18.299 -33.095 1.00 74.94 105 GLU A O 1
ATOM 844 N N . GLU A 1 106 ? 33.176 -19.489 -31.199 1.00 73.19 106 GLU A N 1
ATOM 845 C CA . GLU A 1 106 ? 32.017 -20.289 -31.621 1.00 73.19 106 GLU A CA 1
ATOM 846 C C . GLU A 1 106 ? 30.741 -19.445 -31.692 1.00 73.19 106 GLU A C 1
ATOM 848 O O . GLU A 1 106 ? 29.980 -19.543 -32.658 1.00 73.19 106 GLU A O 1
ATOM 853 N N . TYR A 1 107 ? 30.559 -18.533 -30.733 1.00 76.00 107 TYR A N 1
ATOM 854 C CA . TYR A 1 107 ? 29.477 -17.548 -30.747 1.00 76.00 107 TYR A CA 1
ATOM 855 C C . TYR A 1 107 ? 29.556 -16.646 -31.988 1.00 76.00 107 TYR A C 1
ATOM 857 O O . TYR A 1 107 ? 28.557 -16.445 -32.684 1.00 76.00 107 TYR A O 1
ATOM 865 N N . TYR A 1 108 ? 30.756 -16.170 -32.332 1.00 81.12 108 TYR A N 1
ATOM 866 C CA . TYR A 1 108 ? 30.977 -15.384 -33.543 1.00 81.12 108 TYR A CA 1
ATOM 867 C C . TYR A 1 108 ? 30.664 -16.165 -34.821 1.00 81.12 108 TYR A C 1
ATOM 869 O O . TYR A 1 108 ? 30.063 -15.608 -35.741 1.00 81.12 108 TYR A O 1
ATOM 877 N N . LYS A 1 109 ? 31.017 -17.451 -34.896 1.00 80.00 109 LYS A N 1
ATOM 878 C CA . LYS A 1 109 ? 30.688 -18.299 -36.056 1.00 80.00 109 LYS A CA 1
ATOM 879 C C . LYS A 1 109 ? 29.178 -18.528 -36.200 1.00 80.00 109 LYS A C 1
ATOM 881 O O . LYS A 1 109 ? 28.688 -18.601 -37.326 1.00 80.00 109 LYS A O 1
ATOM 886 N N . ALA A 1 110 ? 28.449 -18.610 -35.086 1.00 78.38 110 ALA A N 1
ATOM 887 C CA . ALA A 1 110 ? 27.016 -18.897 -35.071 1.00 78.38 110 ALA A CA 1
ATOM 888 C C . ALA A 1 110 ? 26.124 -17.671 -35.340 1.00 78.38 110 ALA A C 1
ATOM 890 O O . ALA A 1 110 ? 25.063 -17.811 -35.951 1.00 78.38 110 ALA A O 1
ATOM 891 N N . ILE A 1 111 ? 26.526 -16.472 -34.902 1.00 79.06 111 ILE A N 1
ATOM 892 C CA . ILE A 1 111 ? 25.692 -15.263 -34.975 1.00 79.06 111 ILE A CA 1
ATOM 893 C C . ILE A 1 111 ? 26.163 -14.314 -36.077 1.00 79.06 111 ILE A C 1
ATOM 895 O O . ILE A 1 111 ? 27.306 -13.860 -36.099 1.00 79.06 111 ILE A O 1
ATOM 899 N N . ARG A 1 112 ? 25.243 -13.930 -36.971 1.00 87.75 112 ARG A N 1
ATOM 900 C CA . ARG A 1 112 ? 25.486 -12.880 -37.975 1.00 87.75 112 ARG A CA 1
ATOM 901 C C . ARG A 1 112 ? 25.083 -11.498 -37.435 1.00 87.75 112 ARG A C 1
ATOM 903 O O . ARG A 1 112 ? 24.030 -11.398 -36.806 1.00 87.75 112 ARG A O 1
ATOM 910 N N . PRO A 1 113 ? 25.811 -10.407 -37.751 1.00 85.81 113 PRO A N 1
ATOM 911 C CA . PRO A 1 113 ? 25.454 -9.054 -37.299 1.00 85.81 113 PRO A CA 1
ATOM 912 C C . PRO A 1 113 ? 24.018 -8.638 -37.649 1.00 85.81 113 PRO A C 1
ATOM 914 O O . PRO A 1 113 ? 23.307 -8.074 -36.825 1.00 85.81 113 PRO A O 1
ATOM 917 N N . GLN A 1 114 ? 23.536 -9.000 -38.842 1.00 88.06 114 GLN A N 1
ATOM 918 C CA . GLN A 1 114 ? 22.157 -8.699 -39.226 1.00 88.06 114 GLN A CA 1
ATOM 919 C C . GLN A 1 114 ? 21.143 -9.434 -38.335 1.00 88.06 114 GLN A C 1
ATOM 921 O O . GLN A 1 114 ? 20.166 -8.834 -37.902 1.00 88.06 114 GLN A O 1
ATOM 926 N N . GLN A 1 115 ? 21.388 -10.707 -38.005 1.00 86.38 115 GLN A N 1
ATOM 927 C CA . GLN A 1 115 ? 20.526 -11.486 -37.107 1.00 86.38 115 GLN A CA 1
ATOM 928 C C . GLN A 1 115 ? 20.431 -10.837 -35.719 1.00 86.38 115 GLN A C 1
ATOM 930 O O . GLN A 1 115 ? 19.361 -10.829 -35.113 1.00 86.38 115 GLN A O 1
ATOM 935 N N . LEU A 1 116 ? 21.526 -10.238 -35.248 1.00 88.62 116 LEU A N 1
ATOM 936 C CA . LEU A 1 116 ? 21.551 -9.478 -34.005 1.00 88.62 116 LEU A CA 1
ATOM 937 C C . LEU A 1 116 ? 20.665 -8.223 -34.071 1.00 88.62 116 LEU A C 1
ATOM 939 O O . LEU A 1 116 ? 19.860 -8.006 -33.168 1.00 88.62 116 LEU A O 1
ATOM 943 N N . PHE A 1 117 ? 20.737 -7.435 -35.148 1.00 92.75 117 PHE A N 1
ATOM 944 C CA . PHE A 1 117 ? 19.888 -6.244 -35.307 1.00 92.75 117 PHE A CA 1
ATOM 945 C C . PHE A 1 117 ? 18.400 -6.593 -35.388 1.00 92.75 117 PHE A C 1
ATOM 947 O O . PHE A 1 117 ? 17.582 -5.919 -34.768 1.00 92.75 117 PHE A O 1
ATOM 954 N N . PHE A 1 118 ? 18.051 -7.679 -36.085 1.00 89.38 118 PHE A N 1
ATOM 955 C CA . PHE A 1 118 ? 16.680 -8.198 -36.111 1.00 89.38 118 PHE A CA 1
ATOM 956 C C . PHE A 1 118 ? 16.193 -8.580 -34.709 1.00 89.38 118 PHE A C 1
ATOM 958 O O . PHE A 1 118 ? 15.073 -8.237 -34.339 1.00 89.38 118 PHE A O 1
ATOM 965 N N . ARG A 1 119 ? 17.035 -9.250 -33.910 1.00 87.25 119 ARG A N 1
ATOM 966 C CA . ARG A 1 119 ? 16.697 -9.612 -32.527 1.00 87.25 119 ARG A CA 1
ATOM 967 C C . ARG A 1 119 ? 16.479 -8.376 -31.652 1.00 87.25 119 ARG A C 1
ATOM 969 O O . ARG A 1 119 ? 15.505 -8.336 -30.911 1.00 87.25 119 ARG A O 1
ATOM 976 N N . LEU A 1 120 ? 17.347 -7.369 -31.753 1.00 86.38 120 LEU A N 1
ATOM 977 C CA . LEU A 1 120 ? 17.215 -6.113 -31.003 1.00 86.38 120 LEU A CA 1
ATOM 978 C C . LEU A 1 120 ? 15.949 -5.343 -31.401 1.00 86.38 120 LEU A C 1
ATOM 980 O O . LEU A 1 120 ? 15.202 -4.905 -30.531 1.00 86.38 120 LEU A O 1
ATOM 984 N N . ALA A 1 121 ? 15.661 -5.246 -32.701 1.00 88.50 121 ALA A N 1
ATOM 985 C CA . ALA A 1 121 ? 14.438 -4.623 -33.198 1.00 88.50 121 ALA A CA 1
ATOM 986 C C . ALA A 1 121 ? 13.177 -5.362 -32.724 1.00 88.50 121 ALA A C 1
ATOM 988 O O . ALA A 1 121 ? 12.189 -4.722 -32.375 1.00 88.50 121 ALA A O 1
ATOM 989 N N . GLN A 1 122 ? 13.221 -6.698 -32.655 1.00 84.94 122 GLN A N 1
ATOM 990 C CA . GLN A 1 122 ? 12.119 -7.508 -32.138 1.00 84.94 122 GLN A CA 1
ATOM 991 C C . GLN A 1 122 ? 11.867 -7.240 -30.649 1.00 84.94 122 GLN A C 1
ATOM 993 O O . GLN A 1 122 ? 10.720 -7.045 -30.268 1.00 84.94 122 GLN A O 1
ATOM 998 N N . LEU A 1 123 ? 12.922 -7.159 -29.830 1.00 82.50 123 LEU A N 1
ATOM 999 C CA . LEU A 1 123 ? 12.797 -6.830 -28.404 1.00 82.50 123 LEU A CA 1
ATOM 1000 C C . LEU A 1 123 ? 12.183 -5.439 -28.185 1.00 82.50 123 LEU A C 1
ATOM 1002 O O . LEU A 1 123 ? 11.309 -5.284 -27.339 1.00 82.50 123 LEU A O 1
ATOM 1006 N N . ILE A 1 124 ? 12.601 -4.442 -28.971 1.00 79.94 124 ILE A N 1
ATOM 1007 C CA . ILE A 1 124 ? 12.042 -3.082 -28.907 1.00 79.94 124 ILE A CA 1
ATOM 1008 C C . ILE A 1 124 ? 10.579 -3.070 -29.378 1.00 79.94 124 ILE A C 1
ATOM 1010 O O . ILE A 1 124 ? 9.741 -2.403 -28.778 1.00 79.94 124 ILE A O 1
ATOM 1014 N N . LEU A 1 125 ? 10.242 -3.816 -30.434 1.00 80.12 125 LEU A N 1
ATOM 1015 C CA . LEU A 1 125 ? 8.861 -3.929 -30.903 1.00 80.12 125 LEU A CA 1
ATOM 1016 C C . LEU A 1 125 ? 7.960 -4.578 -29.847 1.00 80.12 125 LEU A C 1
ATOM 1018 O O . LEU A 1 125 ? 6.839 -4.119 -29.636 1.00 80.12 125 LEU A O 1
ATOM 1022 N N . ASP A 1 126 ? 8.438 -5.635 -29.195 1.00 75.19 126 ASP A N 1
ATOM 1023 C CA . ASP A 1 126 ? 7.686 -6.322 -28.151 1.00 75.19 126 ASP A CA 1
ATOM 1024 C C . ASP A 1 126 ? 7.424 -5.385 -26.953 1.00 75.19 126 ASP A C 1
ATOM 1026 O O . ASP A 1 126 ? 6.300 -5.376 -26.448 1.00 75.19 126 ASP A O 1
ATOM 1030 N N . ASP A 1 127 ? 8.377 -4.515 -26.586 1.00 69.12 127 ASP A N 1
ATOM 1031 C CA . ASP A 1 127 ? 8.180 -3.463 -25.569 1.00 69.12 127 ASP A CA 1
ATOM 1032 C C . ASP A 1 127 ? 7.073 -2.481 -25.946 1.00 69.12 127 ASP A C 1
ATOM 1034 O O . ASP A 1 127 ? 6.194 -2.173 -25.142 1.00 69.12 127 ASP A O 1
ATOM 1038 N N . LEU A 1 128 ? 7.093 -2.004 -27.190 1.00 68.00 128 LEU A N 1
ATOM 1039 C CA . LEU A 1 128 ? 6.120 -1.030 -27.681 1.00 68.00 128 LEU A CA 1
ATOM 1040 C C . LEU A 1 128 ? 4.711 -1.637 -27.820 1.00 68.00 128 LEU A C 1
ATOM 1042 O O . LEU A 1 128 ? 3.715 -0.951 -27.590 1.00 68.00 128 LEU A O 1
ATOM 1046 N N . ILE A 1 129 ? 4.605 -2.924 -28.176 1.00 67.38 129 ILE A N 1
ATOM 1047 C CA . ILE A 1 129 ? 3.321 -3.628 -28.344 1.00 67.38 129 ILE A CA 1
ATOM 1048 C C . ILE A 1 129 ? 2.693 -4.013 -27.001 1.00 67.38 129 ILE A C 1
ATOM 1050 O O . ILE A 1 129 ? 1.464 -4.019 -26.897 1.00 67.38 129 ILE A O 1
ATOM 1054 N N . GLN A 1 130 ? 3.486 -4.333 -25.973 1.00 62.28 130 GLN A N 1
ATOM 1055 C CA . GLN A 1 130 ? 2.953 -4.692 -24.650 1.00 62.28 130 GLN A CA 1
ATOM 1056 C C . GLN A 1 130 ? 2.059 -3.595 -24.041 1.00 62.28 130 GLN A C 1
ATOM 1058 O O . GLN A 1 130 ? 1.182 -3.911 -23.237 1.00 62.28 130 GLN A O 1
ATOM 1063 N N . GLY A 1 131 ? 2.208 -2.343 -24.485 1.00 48.44 131 GLY A N 1
ATOM 1064 C CA . GLY A 1 131 ? 1.374 -1.208 -24.098 1.00 48.44 131 GLY A CA 1
ATOM 1065 C C . GLY A 1 131 ? 0.001 -1.089 -24.790 1.00 48.44 131 GLY A C 1
ATOM 1066 O O . GLY A 1 131 ? -0.849 -0.329 -24.333 1.00 48.44 131 GLY A O 1
ATOM 1067 N N . ALA A 1 132 ? -0.277 -1.816 -25.874 1.00 44.41 132 ALA A N 1
ATOM 1068 C CA . ALA A 1 132 ? -1.542 -1.663 -26.594 1.00 44.41 132 ALA A CA 1
ATOM 1069 C C . ALA A 1 132 ? -2.647 -2.579 -26.029 1.00 44.41 132 ALA A C 1
ATOM 1071 O O . ALA A 1 132 ? -2.604 -3.806 -26.187 1.00 44.41 132 ALA A O 1
ATOM 1072 N N . GLN A 1 133 ? -3.675 -1.993 -25.404 1.00 45.84 133 GLN A N 1
ATOM 1073 C CA . GLN A 1 133 ? -4.949 -2.690 -25.214 1.00 45.84 133 GLN A CA 1
ATOM 1074 C C . GLN A 1 133 ? -5.717 -2.756 -26.535 1.00 45.84 133 GLN A C 1
ATOM 1076 O O . GLN A 1 133 ? -5.958 -1.734 -27.177 1.00 45.84 133 GLN A O 1
ATOM 1081 N N . ALA A 1 134 ? -6.101 -3.974 -26.902 1.00 45.44 134 ALA A N 1
ATOM 1082 C CA . ALA A 1 134 ? -7.106 -4.284 -27.904 1.00 45.44 134 ALA A CA 1
ATOM 1083 C C . ALA A 1 134 ? -7.642 -5.699 -27.595 1.00 45.44 134 ALA A C 1
ATOM 1085 O O . ALA A 1 134 ? -6.879 -6.528 -27.076 1.00 45.44 134 ALA A O 1
ATOM 1086 N N . ASP A 1 135 ? -8.917 -5.972 -27.887 1.00 46.19 135 ASP A N 1
ATOM 1087 C CA . ASP A 1 135 ? -9.549 -7.295 -27.719 1.00 46.19 135 ASP A CA 1
ATOM 1088 C C . ASP A 1 135 ? -8.711 -8.412 -28.371 1.00 46.19 135 ASP A C 1
ATOM 1090 O O . ASP A 1 135 ? -7.919 -8.150 -29.270 1.00 46.19 135 ASP A O 1
ATOM 1094 N N . GLU A 1 136 ? -8.878 -9.684 -27.994 1.00 47.31 136 GLU A N 1
ATOM 1095 C CA . GLU A 1 136 ? -8.055 -10.804 -28.504 1.00 47.31 136 GLU A CA 1
ATOM 1096 C C . GLU A 1 136 ? -7.985 -10.862 -30.052 1.00 47.31 136 GLU A C 1
ATOM 1098 O O . GLU A 1 136 ? -6.928 -11.115 -30.642 1.00 47.31 136 GLU A O 1
ATOM 1103 N N . LYS A 1 137 ? -9.088 -10.490 -30.718 1.00 45.16 137 LYS A N 1
ATOM 1104 C CA . LYS A 1 137 ? -9.197 -10.308 -32.177 1.00 45.16 137 LYS A CA 1
ATOM 1105 C C . LYS A 1 137 ? -8.448 -9.074 -32.701 1.00 45.16 137 LYS A C 1
ATOM 1107 O O . LYS A 1 137 ? -7.798 -9.142 -33.746 1.00 45.16 137 LYS A O 1
ATOM 1112 N N . GLU A 1 138 ? -8.516 -7.951 -31.993 1.00 44.84 138 GLU A N 1
ATOM 1113 C CA . GLU A 1 138 ? -7.807 -6.725 -32.360 1.00 44.84 138 GLU A CA 1
ATOM 1114 C C . GLU A 1 138 ? -6.309 -6.819 -32.068 1.00 44.84 138 GLU A C 1
ATOM 1116 O O . GLU A 1 138 ? -5.528 -6.336 -32.874 1.00 44.84 138 GLU A O 1
ATOM 1121 N N . ARG A 1 139 ? -5.875 -7.512 -31.009 1.00 49.81 139 ARG A N 1
ATOM 1122 C CA . ARG A 1 139 ? -4.465 -7.802 -30.696 1.00 49.81 139 ARG A CA 1
ATOM 1123 C C . ARG A 1 139 ? -3.783 -8.578 -31.812 1.00 49.81 139 ARG A C 1
ATOM 1125 O O . ARG A 1 139 ? -2.637 -8.279 -32.140 1.00 49.81 139 ARG A O 1
ATOM 1132 N N . GLY A 1 140 ? -4.477 -9.548 -32.411 1.00 49.72 140 GLY A N 1
ATOM 1133 C CA . GLY A 1 140 ? -3.996 -10.258 -33.597 1.00 49.72 140 GLY A CA 1
ATOM 1134 C C . GLY A 1 140 ? -3.783 -9.306 -34.775 1.00 49.72 140 GLY A C 1
ATOM 1135 O O . GLY A 1 140 ? -2.719 -9.318 -35.392 1.00 49.72 140 GLY A O 1
ATOM 1136 N N . ARG A 1 141 ? -4.750 -8.415 -35.027 1.00 50.56 141 ARG A N 1
ATOM 1137 C CA . ARG A 1 141 ? -4.694 -7.413 -36.102 1.00 50.56 141 ARG A CA 1
ATOM 1138 C C . ARG A 1 141 ? -3.626 -6.341 -35.854 1.00 50.56 141 ARG A C 1
ATOM 1140 O O . ARG A 1 141 ? -2.889 -6.003 -36.772 1.00 50.56 141 ARG A O 1
ATOM 1147 N N . LEU A 1 142 ? -3.495 -5.861 -34.618 1.00 50.88 142 LEU A N 1
ATOM 1148 C CA . LEU A 1 142 ? -2.526 -4.855 -34.184 1.00 50.88 142 LEU A CA 1
ATOM 1149 C C . LEU A 1 142 ? -1.103 -5.418 -34.183 1.00 50.88 142 LEU A C 1
ATOM 1151 O O . LEU A 1 142 ? -0.198 -4.746 -34.655 1.00 50.88 142 LEU A O 1
ATOM 1155 N N . LYS A 1 143 ? -0.896 -6.670 -33.742 1.00 53.28 143 LYS A N 1
ATOM 1156 C CA . LYS A 1 143 ? 0.392 -7.374 -33.874 1.00 53.28 143 LYS A CA 1
ATOM 1157 C C . LYS A 1 143 ? 0.779 -7.568 -35.336 1.00 53.28 143 LYS A C 1
ATOM 1159 O O . LYS A 1 143 ? 1.951 -7.418 -35.663 1.00 53.28 143 LYS A O 1
ATOM 1164 N N . LEU A 1 144 ? -0.177 -7.896 -36.208 1.00 51.84 144 LEU A N 1
ATOM 1165 C CA . LEU A 1 144 ? 0.078 -8.043 -37.642 1.00 51.84 144 LEU A CA 1
ATOM 1166 C C . LEU A 1 144 ? 0.458 -6.687 -38.268 1.00 51.84 144 LEU A C 1
ATOM 1168 O O . LEU A 1 144 ? 1.492 -6.582 -38.918 1.00 51.84 144 LEU A O 1
ATOM 1172 N N . LEU A 1 145 ? -0.315 -5.631 -37.994 1.00 52.06 145 LEU A N 1
ATOM 1173 C CA . LEU A 1 145 ? -0.060 -4.268 -38.479 1.00 52.06 145 LEU A CA 1
ATOM 1174 C C . LEU A 1 145 ? 1.257 -3.687 -37.931 1.00 52.06 145 LEU A C 1
ATOM 1176 O O . LEU A 1 145 ? 2.043 -3.123 -38.689 1.00 52.06 145 LEU A O 1
ATOM 1180 N N . ALA A 1 146 ? 1.551 -3.890 -36.645 1.00 55.28 146 ALA A N 1
ATOM 1181 C CA . ALA A 1 146 ? 2.800 -3.473 -36.010 1.00 55.28 146 ALA A CA 1
ATOM 1182 C C . ALA A 1 146 ? 4.016 -4.218 -36.586 1.00 55.28 146 ALA A C 1
ATOM 1184 O O . ALA A 1 146 ? 5.044 -3.605 -36.860 1.00 55.28 146 ALA A O 1
ATOM 1185 N N . ARG A 1 147 ? 3.903 -5.526 -36.849 1.00 60.28 147 ARG A N 1
ATOM 1186 C CA . ARG A 1 147 ? 4.976 -6.302 -37.494 1.00 60.28 147 ARG A CA 1
ATOM 1187 C C . ARG A 1 147 ? 5.236 -5.872 -38.936 1.00 60.28 147 ARG A C 1
ATOM 1189 O O . ARG A 1 147 ? 6.383 -5.904 -39.362 1.00 60.28 147 ARG A O 1
ATOM 1196 N N . HIS A 1 148 ? 4.210 -5.473 -39.686 1.00 61.44 148 HIS A N 1
ATOM 1197 C CA . HIS A 1 148 ? 4.387 -5.082 -41.086 1.00 61.44 148 HIS A CA 1
ATOM 1198 C C . HIS A 1 148 ? 4.814 -3.620 -41.274 1.00 61.44 148 HIS A C 1
ATOM 1200 O O . HIS A 1 148 ? 5.544 -3.346 -42.222 1.00 61.44 148 HIS A O 1
ATOM 1206 N N . HIS A 1 149 ? 4.417 -2.695 -40.389 1.00 65.69 149 HIS A N 1
ATOM 1207 C CA . HIS A 1 149 ? 4.753 -1.268 -40.522 1.00 65.69 149 HIS A CA 1
ATOM 1208 C C . HIS A 1 149 ? 5.801 -0.767 -39.515 1.00 65.69 149 HIS A C 1
ATOM 1210 O O . HIS A 1 149 ? 6.712 -0.048 -39.912 1.00 65.69 149 HIS A O 1
ATOM 1216 N N . LEU A 1 150 ? 5.734 -1.160 -38.237 1.00 71.31 150 LEU A N 1
ATOM 1217 C CA . LEU A 1 150 ? 6.653 -0.648 -37.207 1.00 71.31 150 LEU A CA 1
ATOM 1218 C C . LEU A 1 150 ? 7.983 -1.398 -37.188 1.00 71.31 150 LEU A C 1
ATOM 1220 O O . LEU A 1 150 ? 9.026 -0.776 -37.013 1.00 71.31 150 LEU A O 1
ATOM 1224 N N . PHE A 1 151 ? 7.979 -2.718 -37.398 1.00 81.69 151 PHE A N 1
ATOM 1225 C CA . PHE A 1 151 ? 9.221 -3.498 -37.388 1.00 81.69 151 PHE A CA 1
ATOM 1226 C C . PHE A 1 151 ? 10.272 -2.972 -38.386 1.00 81.69 151 PHE A C 1
ATOM 1228 O O . PHE A 1 151 ? 11.420 -2.792 -37.973 1.00 81.69 151 PHE A O 1
ATOM 1235 N N . PRO A 1 152 ? 9.935 -2.667 -39.662 1.00 84.62 152 PRO A N 1
ATOM 1236 C CA . PRO A 1 152 ? 10.904 -2.088 -40.593 1.00 84.62 152 PRO A CA 1
ATOM 1237 C C . PRO A 1 152 ? 11.452 -0.732 -40.130 1.00 84.62 152 PRO A C 1
ATOM 1239 O O . PRO A 1 152 ? 12.640 -0.459 -40.302 1.00 84.62 152 PRO A O 1
ATOM 1242 N N . GLU A 1 153 ? 10.614 0.109 -39.514 1.00 83.19 153 GLU A N 1
ATOM 1243 C CA . GLU A 1 153 ? 11.027 1.415 -38.991 1.00 83.19 153 GLU A CA 1
ATOM 1244 C C . GLU A 1 153 ? 11.968 1.271 -37.790 1.00 83.19 153 GLU A C 1
ATOM 1246 O O . GLU A 1 153 ? 13.024 1.903 -37.768 1.00 83.19 153 GLU A O 1
ATOM 1251 N N . ILE A 1 154 ? 11.645 0.388 -36.841 1.00 85.62 154 ILE A N 1
ATOM 1252 C CA . ILE A 1 154 ? 12.493 0.085 -35.678 1.00 85.62 154 ILE A CA 1
ATOM 1253 C C . ILE A 1 154 ? 13.824 -0.502 -36.139 1.00 85.62 154 ILE A C 1
ATOM 1255 O O . ILE A 1 154 ? 14.879 -0.065 -35.683 1.00 85.62 154 ILE A O 1
ATOM 1259 N N . LEU A 1 155 ? 13.802 -1.456 -37.074 1.00 90.62 155 LEU A N 1
ATOM 1260 C CA . LEU A 1 155 ? 15.021 -2.050 -37.618 1.00 90.62 155 LEU A CA 1
ATOM 1261 C C . LEU A 1 155 ? 15.915 -0.984 -38.263 1.00 90.62 155 LEU A C 1
ATOM 1263 O O . LEU A 1 155 ? 17.121 -0.974 -38.017 1.00 90.62 155 LEU A O 1
ATOM 1267 N N . ARG A 1 156 ? 15.328 -0.053 -39.025 1.00 91.38 156 ARG A N 1
ATOM 1268 C CA . ARG A 1 156 ? 16.057 1.078 -39.614 1.00 91.38 156 ARG A CA 1
ATOM 1269 C C . ARG A 1 156 ? 16.668 1.981 -38.540 1.00 91.38 156 ARG A C 1
ATOM 1271 O O . ARG A 1 156 ? 17.816 2.398 -38.690 1.00 91.38 156 ARG A O 1
ATOM 1278 N N . ILE A 1 157 ? 15.937 2.276 -37.463 1.00 89.12 157 ILE A N 1
ATOM 1279 C CA . ILE A 1 157 ? 16.442 3.080 -36.338 1.00 89.12 157 ILE A CA 1
ATOM 1280 C C . ILE A 1 157 ? 17.604 2.361 -35.645 1.00 89.12 157 ILE A C 1
ATOM 1282 O O . ILE A 1 157 ? 18.656 2.968 -35.467 1.00 89.12 157 ILE A O 1
ATOM 1286 N N . VAL A 1 158 ? 17.470 1.066 -35.336 1.00 92.94 158 VAL A N 1
ATOM 1287 C CA . VAL A 1 158 ? 18.537 0.252 -34.726 1.00 92.94 158 VAL A CA 1
ATOM 1288 C C . VAL A 1 158 ? 19.783 0.240 -35.608 1.00 92.94 158 VAL A C 1
ATOM 1290 O O . VAL A 1 158 ? 20.878 0.498 -35.117 1.00 92.94 158 VAL A O 1
ATOM 1293 N N . GLN A 1 159 ? 19.638 0.003 -36.914 1.00 95.00 159 GLN A N 1
ATOM 1294 C CA . GLN A 1 159 ? 20.766 0.037 -37.851 1.00 95.00 159 GLN A CA 1
ATOM 1295 C C . GLN A 1 159 ? 21.434 1.419 -37.894 1.00 95.00 159 GLN A C 1
ATOM 1297 O O . GLN A 1 159 ? 22.661 1.507 -37.872 1.00 95.00 159 GLN A O 1
ATOM 1302 N N . THR A 1 160 ? 20.641 2.495 -37.899 1.00 93.25 160 THR A N 1
ATOM 1303 C CA . THR A 1 160 ? 21.152 3.876 -37.899 1.00 93.25 160 THR A CA 1
ATOM 1304 C C . THR A 1 160 ? 21.887 4.197 -36.594 1.00 93.25 160 THR A C 1
ATOM 1306 O O . THR A 1 160 ? 22.972 4.773 -36.630 1.00 93.25 160 THR A O 1
ATOM 1309 N N . TYR A 1 161 ? 21.343 3.780 -35.447 1.00 88.44 161 TYR A N 1
ATOM 1310 C CA . TYR A 1 161 ? 21.971 3.946 -34.136 1.00 88.44 161 TYR A CA 1
ATOM 1311 C C . TYR A 1 161 ? 23.287 3.169 -34.049 1.00 88.44 161 TYR A C 1
ATOM 1313 O O . TYR A 1 161 ? 24.304 3.729 -33.650 1.00 88.44 161 TYR A O 1
ATOM 1321 N N . VAL A 1 162 ? 23.317 1.915 -34.512 1.00 92.06 162 VAL A N 1
ATOM 1322 C CA . VAL A 1 162 ? 24.557 1.128 -34.560 1.00 92.06 162 VAL A CA 1
ATOM 1323 C C . VAL A 1 162 ? 25.601 1.779 -35.466 1.00 92.06 162 VAL A C 1
ATOM 1325 O O . VAL A 1 162 ? 26.773 1.825 -35.114 1.00 92.06 162 VAL A O 1
ATOM 1328 N N . GLN A 1 163 ? 25.194 2.327 -36.608 1.00 93.44 163 GLN A N 1
ATOM 1329 C CA . GLN A 1 163 ? 26.124 2.970 -37.532 1.00 93.44 163 GLN A CA 1
ATOM 1330 C C . GLN A 1 163 ? 26.693 4.292 -36.994 1.00 93.44 163 GLN A C 1
ATOM 1332 O O . GLN A 1 163 ? 27.848 4.607 -37.269 1.00 93.44 163 GLN A O 1
ATOM 1337 N N . ARG A 1 164 ? 25.883 5.092 -36.288 1.00 88.81 164 ARG A N 1
ATOM 1338 C CA . ARG A 1 164 ? 26.231 6.481 -35.932 1.00 88.81 164 ARG A CA 1
ATOM 1339 C C . ARG A 1 164 ? 26.620 6.691 -34.474 1.00 88.81 164 ARG A C 1
ATOM 1341 O O . ARG A 1 164 ? 27.353 7.629 -34.186 1.00 88.81 164 ARG A O 1
ATOM 1348 N N . LYS A 1 165 ? 26.103 5.867 -33.562 1.00 83.81 165 LYS A N 1
ATOM 1349 C CA . LYS A 1 165 ? 26.192 6.064 -32.106 1.00 83.81 165 LYS A CA 1
ATOM 1350 C C . LYS A 1 165 ? 26.859 4.909 -31.369 1.00 83.81 165 LYS A C 1
ATOM 1352 O O . LYS A 1 165 ? 27.119 5.044 -30.177 1.00 83.81 165 LYS A O 1
ATOM 1357 N N . VAL A 1 166 ? 27.167 3.792 -32.034 1.00 87.62 166 VAL A N 1
ATOM 1358 C CA . VAL A 1 166 ? 27.960 2.714 -31.426 1.00 87.62 166 VAL A CA 1
ATOM 1359 C C . VAL A 1 166 ? 29.434 2.885 -31.778 1.00 87.62 166 VAL A C 1
ATOM 1361 O O . VAL A 1 166 ? 29.822 2.836 -32.943 1.00 87.62 166 VAL A O 1
ATOM 1364 N N . ARG A 1 167 ? 30.272 3.019 -30.748 1.00 87.50 167 ARG A N 1
ATOM 1365 C CA . ARG A 1 167 ? 31.730 3.062 -30.872 1.00 87.50 167 ARG A CA 1
ATOM 1366 C C . ARG A 1 167 ? 32.341 1.780 -30.318 1.00 87.50 167 ARG A C 1
ATOM 1368 O O . ARG A 1 167 ? 32.347 1.556 -29.108 1.00 87.50 167 ARG A O 1
ATOM 1375 N N . LEU A 1 168 ? 32.896 0.960 -31.203 1.00 85.00 168 LEU A N 1
ATOM 1376 C CA . LEU A 1 168 ? 33.662 -0.227 -30.823 1.00 85.00 168 LEU A CA 1
ATOM 1377 C C . LEU A 1 168 ? 35.087 0.176 -30.425 1.00 85.00 168 LEU A C 1
ATOM 1379 O O . LEU A 1 168 ? 35.741 0.943 -31.137 1.00 85.00 168 LEU A O 1
ATOM 1383 N N . ARG A 1 169 ? 35.587 -0.337 -29.297 1.00 85.94 169 ARG A N 1
ATOM 1384 C CA . ARG A 1 169 ? 37.015 -0.235 -28.961 1.00 85.94 169 ARG A CA 1
ATOM 1385 C C . ARG A 1 169 ? 37.860 -1.066 -29.946 1.00 85.94 169 ARG A C 1
ATOM 1387 O O . ARG A 1 169 ? 37.341 -2.005 -30.553 1.00 85.94 169 ARG A O 1
ATOM 1394 N N . PRO A 1 170 ? 39.159 -0.754 -30.122 1.00 83.25 170 PRO A N 1
ATOM 1395 C CA . PRO A 1 170 ? 40.029 -1.516 -31.017 1.00 83.25 170 PRO A CA 1
ATOM 1396 C C . PRO A 1 170 ? 39.999 -3.020 -30.709 1.00 83.25 170 PRO A C 1
ATOM 1398 O O . PRO A 1 170 ? 40.142 -3.417 -29.556 1.00 83.25 170 PRO A O 1
ATOM 1401 N N . GLY A 1 171 ? 39.802 -3.853 -31.734 1.00 82.75 171 GLY A N 1
ATOM 1402 C CA . GLY A 1 171 ? 39.760 -5.315 -31.597 1.00 82.75 171 GLY A CA 1
ATOM 1403 C C . GLY A 1 171 ? 38.433 -5.906 -31.099 1.00 82.75 171 GLY A C 1
ATOM 1404 O O . GLY A 1 171 ? 38.332 -7.124 -31.018 1.00 82.75 171 GLY A O 1
ATOM 1405 N N . VAL A 1 172 ? 37.420 -5.084 -30.796 1.00 83.75 172 VAL A N 1
ATOM 1406 C CA . VAL A 1 172 ? 36.080 -5.555 -30.405 1.00 83.75 172 VAL A CA 1
ATOM 1407 C C . VAL A 1 172 ? 35.242 -5.868 -31.641 1.00 83.75 172 VAL A C 1
ATOM 1409 O O . VAL A 1 172 ? 35.155 -5.063 -32.570 1.00 83.75 172 VAL A O 1
ATOM 1412 N N . ASP A 1 173 ? 34.588 -7.027 -31.638 1.00 87.25 173 ASP A N 1
ATOM 1413 C CA . ASP A 1 173 ? 33.676 -7.432 -32.702 1.00 87.25 173 ASP A CA 1
ATOM 1414 C C . ASP A 1 173 ? 32.270 -6.843 -32.499 1.00 87.25 173 ASP A C 1
ATOM 1416 O O . ASP A 1 173 ? 31.737 -6.836 -31.392 1.00 87.25 173 ASP A O 1
ATOM 1420 N N . ILE A 1 174 ? 31.612 -6.404 -33.577 1.00 86.06 174 ILE A N 1
ATOM 1421 C CA . ILE A 1 174 ? 30.246 -5.853 -33.524 1.00 86.06 174 ILE A CA 1
ATOM 1422 C C . ILE A 1 174 ? 29.222 -6.828 -32.914 1.00 86.06 174 ILE A C 1
ATOM 1424 O O . ILE A 1 174 ? 28.216 -6.400 -32.352 1.00 86.06 174 ILE A O 1
ATOM 1428 N N . ARG A 1 175 ? 29.467 -8.143 -32.997 1.00 89.06 175 ARG A N 1
ATOM 1429 C CA . ARG A 1 175 ? 28.602 -9.196 -32.435 1.00 89.06 175 ARG A CA 1
ATOM 1430 C C . ARG A 1 175 ? 28.575 -9.191 -30.904 1.00 89.06 175 ARG A C 1
ATOM 1432 O O . ARG A 1 175 ? 27.651 -9.773 -30.329 1.00 89.06 175 ARG A O 1
ATOM 1439 N N . GLU A 1 176 ? 29.507 -8.497 -30.252 1.00 85.94 176 GLU A N 1
ATOM 1440 C CA . GLU A 1 176 ? 29.496 -8.263 -28.802 1.00 85.94 176 GLU A CA 1
ATOM 1441 C C . GLU A 1 176 ? 28.288 -7.425 -28.358 1.00 85.94 176 GLU A C 1
ATOM 1443 O O . GLU A 1 176 ? 27.832 -7.557 -27.227 1.00 85.94 176 GLU A O 1
ATOM 1448 N N . LEU A 1 177 ? 27.659 -6.661 -29.265 1.00 83.31 177 LEU A N 1
ATOM 1449 C CA . LEU A 1 177 ? 26.365 -6.013 -29.003 1.00 83.31 177 LEU A CA 1
ATOM 1450 C C . LEU A 1 177 ? 25.254 -7.007 -28.610 1.00 83.31 177 LEU A C 1
ATOM 1452 O O . LEU A 1 177 ? 24.229 -6.595 -28.074 1.00 83.31 177 LEU A O 1
ATOM 1456 N N . GLY A 1 178 ? 25.427 -8.304 -28.890 1.00 81.12 178 GLY A N 1
ATOM 1457 C CA . GLY A 1 178 ? 24.498 -9.357 -28.483 1.00 81.12 178 GLY A CA 1
ATOM 1458 C C . GLY A 1 178 ? 24.661 -9.833 -27.045 1.00 81.12 178 GLY A C 1
ATOM 1459 O O . GLY A 1 178 ? 23.794 -10.564 -26.563 1.00 81.12 178 GLY A O 1
ATOM 1460 N N . LEU A 1 179 ? 25.721 -9.415 -26.347 1.00 81.56 179 LEU A N 1
ATOM 1461 C CA . LEU A 1 179 ? 25.845 -9.639 -24.913 1.00 81.56 179 LEU A CA 1
ATOM 1462 C C . LEU A 1 179 ? 24.757 -8.862 -24.171 1.00 81.56 179 LEU A C 1
ATOM 1464 O O . LEU A 1 179 ? 24.452 -7.718 -24.509 1.00 81.56 179 LEU A O 1
ATOM 1468 N N . GLN A 1 180 ? 24.210 -9.475 -23.120 1.00 76.25 180 GLN A N 1
ATOM 1469 C CA . GLN A 1 180 ? 23.062 -8.957 -22.370 1.00 76.25 180 GLN A CA 1
ATOM 1470 C C . GLN A 1 180 ? 23.228 -7.488 -21.960 1.00 76.25 180 GLN A C 1
ATOM 1472 O O . GLN A 1 180 ? 22.322 -6.693 -22.187 1.00 76.25 180 GLN A O 1
ATOM 1477 N N . ARG A 1 181 ? 24.404 -7.115 -21.440 1.00 75.00 181 ARG A N 1
ATOM 1478 C CA . ARG A 1 181 ? 24.733 -5.740 -21.038 1.00 75.00 181 ARG A CA 1
ATOM 1479 C C . ARG A 1 181 ? 24.537 -4.734 -22.177 1.00 75.00 181 ARG A C 1
ATOM 1481 O O . ARG A 1 181 ? 23.828 -3.746 -22.014 1.00 75.00 181 ARG A O 1
ATOM 1488 N N . TYR A 1 182 ? 25.170 -4.970 -23.325 1.00 79.56 182 TYR A N 1
ATOM 1489 C CA . TYR A 1 182 ? 25.142 -4.033 -24.452 1.00 79.56 182 TYR A CA 1
ATOM 1490 C C . TYR A 1 182 ? 23.795 -4.044 -25.174 1.00 79.56 182 TYR A C 1
ATOM 1492 O O . TYR A 1 182 ? 23.293 -2.985 -25.551 1.00 79.56 182 TYR A O 1
ATOM 1500 N N . ALA A 1 183 ? 23.182 -5.223 -25.302 1.00 79.88 183 ALA A N 1
ATOM 1501 C CA . ALA A 1 183 ? 21.846 -5.376 -25.859 1.00 79.88 183 ALA A CA 1
ATOM 1502 C C . ALA A 1 183 ? 20.803 -4.601 -25.041 1.00 79.88 183 ALA A C 1
ATOM 1504 O O . ALA A 1 183 ? 19.935 -3.952 -25.624 1.00 79.88 183 ALA A O 1
ATOM 1505 N N . GLN A 1 184 ? 20.908 -4.634 -23.708 1.00 70.56 184 GLN A N 1
ATOM 1506 C CA . GLN A 1 184 ? 20.015 -3.912 -22.807 1.00 70.56 184 GLN A CA 1
ATOM 1507 C C . GLN A 1 184 ? 20.172 -2.393 -22.947 1.00 70.56 184 GLN A C 1
ATOM 1509 O O . GLN A 1 184 ? 19.184 -1.712 -23.207 1.00 70.56 184 GLN A O 1
ATOM 1514 N N . ILE A 1 185 ? 21.401 -1.870 -22.883 1.00 68.25 185 ILE A N 1
ATOM 1515 C CA . ILE A 1 185 ? 21.648 -0.422 -23.002 1.00 68.25 185 ILE A CA 1
ATOM 1516 C C . ILE A 1 185 ? 21.174 0.112 -24.362 1.00 68.25 185 ILE A C 1
ATOM 1518 O O . ILE A 1 185 ? 20.520 1.152 -24.427 1.00 68.25 185 ILE A O 1
ATOM 1522 N N . LEU A 1 186 ? 21.473 -0.596 -25.459 1.00 86.00 186 LEU A N 1
ATOM 1523 C CA . LEU A 1 186 ? 21.023 -0.199 -26.797 1.00 86.00 186 LEU A CA 1
ATOM 1524 C C . LEU A 1 186 ? 19.496 -0.193 -26.887 1.00 86.00 186 LEU A C 1
ATOM 1526 O O . LEU A 1 186 ? 18.918 0.773 -27.385 1.00 86.00 186 LEU A O 1
ATOM 1530 N N . ARG A 1 187 ? 18.851 -1.266 -26.416 1.00 80.88 187 ARG A N 1
ATOM 1531 C CA . ARG A 1 187 ? 17.391 -1.398 -26.412 1.00 80.88 187 ARG A CA 1
ATOM 1532 C C . ARG A 1 187 ? 16.741 -0.243 -25.662 1.00 80.88 187 ARG A C 1
ATOM 1534 O O . ARG A 1 187 ? 15.836 0.365 -26.218 1.00 80.88 187 ARG A O 1
ATOM 1541 N N . GLU A 1 188 ? 17.214 0.067 -24.457 1.00 66.75 188 GLU A N 1
ATOM 1542 C CA . GLU A 1 188 ? 16.689 1.165 -23.638 1.00 66.75 188 GLU A CA 1
ATOM 1543 C C . GLU A 1 188 ? 16.842 2.509 -24.356 1.00 66.75 188 GLU A C 1
ATOM 1545 O O . GLU A 1 188 ? 15.852 3.195 -24.579 1.00 66.75 188 GLU A O 1
ATOM 1550 N N . ARG A 1 189 ? 18.043 2.838 -24.845 1.00 75.94 189 ARG A N 1
ATOM 1551 C CA . ARG A 1 189 ? 18.299 4.123 -25.518 1.00 75.94 189 ARG A CA 1
ATOM 1552 C C . ARG A 1 189 ? 17.487 4.323 -26.789 1.00 75.94 189 ARG A C 1
ATOM 1554 O O . ARG A 1 189 ? 16.958 5.406 -27.021 1.00 75.94 189 ARG A O 1
ATOM 1561 N N . VAL A 1 190 ? 17.399 3.292 -27.628 1.00 75.00 190 VAL A N 1
ATOM 1562 C CA . VAL A 1 190 ? 16.626 3.375 -28.871 1.00 75.00 190 VAL A CA 1
ATOM 1563 C C . VAL A 1 190 ? 15.131 3.434 -28.567 1.00 75.00 190 VAL A C 1
ATOM 1565 O O . VAL A 1 190 ? 14.434 4.244 -29.169 1.00 75.00 190 VAL A O 1
ATOM 1568 N N . ARG A 1 191 ? 14.633 2.614 -27.635 1.00 76.00 191 ARG A N 1
ATOM 1569 C CA . ARG A 1 191 ? 13.218 2.609 -27.239 1.00 76.00 191 ARG A CA 1
ATOM 1570 C C . ARG A 1 191 ? 12.798 3.950 -26.647 1.00 76.00 191 ARG A C 1
ATOM 1572 O O . ARG A 1 191 ? 11.785 4.491 -27.071 1.00 76.00 191 ARG A O 1
ATOM 1579 N N . ASP A 1 192 ? 13.569 4.481 -25.706 1.00 65.06 192 ASP A N 1
ATOM 1580 C CA . ASP A 1 192 ? 13.239 5.725 -25.008 1.00 65.06 192 ASP A CA 1
ATOM 1581 C C . ASP A 1 192 ? 13.319 6.934 -25.966 1.00 65.06 192 ASP A C 1
ATOM 1583 O O . ASP A 1 192 ? 12.619 7.929 -25.790 1.00 65.06 192 ASP A O 1
ATOM 1587 N N . GLY A 1 193 ? 14.104 6.810 -27.043 1.00 64.56 193 GLY A N 1
ATOM 1588 C CA . GLY A 1 193 ? 14.162 7.757 -28.155 1.00 64.56 193 GLY A CA 1
ATOM 1589 C C . GLY A 1 193 ? 13.047 7.633 -29.201 1.00 64.56 193 GLY A C 1
ATOM 1590 O O . GLY A 1 193 ? 12.991 8.465 -30.110 1.00 64.56 193 GLY A O 1
ATOM 1591 N N . ILE A 1 194 ? 12.196 6.602 -29.140 1.00 72.94 194 ILE A N 1
ATOM 1592 C CA . ILE A 1 194 ? 11.094 6.400 -30.089 1.00 72.94 194 ILE A CA 1
ATOM 1593 C C . ILE A 1 194 ? 9.853 7.166 -29.622 1.00 72.94 194 ILE A C 1
ATOM 1595 O O . ILE A 1 194 ? 9.271 6.896 -28.574 1.00 72.94 194 ILE A O 1
ATOM 1599 N N . LEU A 1 195 ? 9.400 8.085 -30.469 1.00 62.88 195 LEU A N 1
ATOM 1600 C CA . LEU A 1 195 ? 8.188 8.876 -30.298 1.00 62.88 195 LEU A CA 1
ATOM 1601 C C . LEU A 1 195 ? 7.155 8.531 -31.388 1.00 62.88 195 LEU A C 1
ATOM 1603 O O . LEU A 1 195 ? 7.537 8.165 -32.506 1.00 62.88 195 LEU A O 1
ATOM 1607 N N . PRO A 1 196 ? 5.842 8.681 -31.125 1.00 59.94 196 PRO A N 1
ATOM 1608 C CA . PRO A 1 196 ? 4.827 8.630 -32.175 1.00 59.94 196 PRO A CA 1
ATOM 1609 C C . PRO A 1 196 ? 5.102 9.696 -33.250 1.00 59.94 196 PRO A C 1
ATOM 1611 O O . PRO A 1 196 ? 5.355 10.857 -32.934 1.00 59.94 196 PRO A O 1
ATOM 1614 N N . ALA A 1 197 ? 5.033 9.333 -34.535 1.00 57.22 197 ALA A N 1
ATOM 1615 C CA . ALA A 1 197 ? 5.355 10.252 -35.633 1.00 57.22 197 ALA A CA 1
ATOM 1616 C C . ALA A 1 197 ? 4.371 11.430 -35.782 1.00 57.22 197 ALA A C 1
ATOM 1618 O O . ALA A 1 197 ? 4.712 12.442 -36.399 1.00 57.22 197 ALA A O 1
ATOM 1619 N N . ALA A 1 198 ? 3.177 11.301 -35.204 1.00 50.00 198 ALA A N 1
ATOM 1620 C CA . ALA A 1 198 ? 2.217 12.371 -34.990 1.00 50.00 198 ALA A CA 1
ATOM 1621 C C . ALA A 1 198 ? 1.757 12.291 -33.529 1.00 50.00 198 ALA A C 1
ATOM 1623 O O . ALA A 1 198 ? 0.804 11.580 -33.213 1.00 50.00 198 ALA A O 1
ATOM 1624 N N . ALA A 1 199 ? 2.463 12.967 -32.623 1.00 43.84 199 ALA A N 1
ATOM 1625 C CA . ALA A 1 199 ? 1.943 13.206 -31.284 1.00 43.84 199 ALA A CA 1
ATOM 1626 C C . ALA A 1 199 ? 0.689 14.082 -31.433 1.00 43.84 199 ALA A C 1
ATOM 1628 O O . ALA A 1 199 ? 0.787 15.273 -31.714 1.00 43.84 199 ALA A O 1
ATOM 1629 N N . ARG A 1 200 ? -0.497 13.478 -31.350 1.00 48.97 200 ARG A N 1
ATOM 1630 C CA . ARG A 1 200 ? -1.705 14.229 -31.005 1.00 48.97 200 ARG A CA 1
ATOM 1631 C C . ARG A 1 200 ? -1.662 14.501 -29.502 1.00 48.97 200 ARG A C 1
ATOM 1633 O O . ARG A 1 200 ? -1.092 13.703 -28.757 1.00 48.97 200 ARG A O 1
ATOM 1640 N N . ASP A 1 201 ? -2.291 15.592 -29.073 1.00 50.56 201 ASP A N 1
ATOM 1641 C CA . ASP A 1 201 ? -2.346 16.040 -27.671 1.00 50.56 201 ASP A CA 1
ATOM 1642 C C . ASP A 1 201 ? -3.011 15.024 -26.703 1.00 50.56 201 ASP A C 1
ATOM 1644 O O . ASP A 1 201 ? -3.091 15.278 -25.504 1.00 50.56 201 ASP A O 1
ATOM 1648 N N . ASP A 1 202 ? -3.479 13.865 -27.190 1.00 55.16 202 ASP A N 1
ATOM 1649 C CA . ASP A 1 202 ? -4.198 12.824 -26.444 1.00 55.16 202 ASP A CA 1
ATOM 1650 C C . ASP A 1 202 ? -3.436 11.486 -26.282 1.00 55.16 202 ASP A C 1
ATOM 1652 O O . ASP A 1 202 ? -4.013 10.492 -25.825 1.00 55.16 202 ASP A O 1
ATOM 1656 N N . ALA A 1 203 ? -2.147 11.419 -26.638 1.00 58.81 203 ALA A N 1
ATOM 1657 C CA . ALA A 1 203 ? -1.364 10.186 -26.520 1.00 58.81 203 ALA A CA 1
ATOM 1658 C C . ALA A 1 203 ? -1.178 9.762 -25.047 1.00 58.81 203 ALA A C 1
ATOM 1660 O O . ALA A 1 203 ? -0.475 10.409 -24.270 1.00 58.81 203 ALA A O 1
ATOM 1661 N N . LYS A 1 204 ? -1.785 8.633 -24.657 1.00 67.69 204 LYS A N 1
ATOM 1662 C CA . LYS A 1 204 ? -1.675 8.093 -23.292 1.00 67.69 204 LYS A CA 1
ATOM 1663 C C . LYS A 1 204 ? -0.261 7.579 -23.010 1.00 67.69 204 LYS A C 1
ATOM 1665 O O . LYS A 1 204 ? 0.288 6.814 -23.802 1.00 67.69 204 LYS A O 1
ATOM 1670 N N . LEU A 1 205 ? 0.298 7.957 -21.861 1.00 69.12 205 LEU A N 1
ATOM 1671 C CA . LEU A 1 205 ? 1.549 7.402 -21.342 1.00 69.12 205 LEU A CA 1
ATOM 1672 C C . LEU A 1 205 ? 1.303 5.997 -20.781 1.00 69.12 205 LEU A C 1
ATOM 1674 O O . LEU A 1 205 ? 0.328 5.787 -20.063 1.00 69.12 205 LEU A O 1
ATOM 1678 N N . LEU A 1 206 ? 2.194 5.058 -21.072 1.00 76.81 206 LEU A N 1
ATOM 1679 C CA . LEU A 1 206 ? 2.137 3.668 -20.635 1.00 76.81 206 LEU A CA 1
ATOM 1680 C C . LEU A 1 206 ? 3.462 3.265 -19.976 1.00 76.81 206 LEU A C 1
ATOM 1682 O O . LEU A 1 206 ? 4.520 3.749 -20.385 1.00 76.81 206 LEU A O 1
ATOM 1686 N N . PRO A 1 207 ? 3.433 2.389 -18.960 1.00 79.44 207 PRO A N 1
ATOM 1687 C CA . PRO A 1 207 ? 4.630 1.924 -18.295 1.00 79.44 207 PRO A CA 1
ATOM 1688 C C . PRO A 1 207 ? 5.218 0.756 -19.085 1.00 79.44 207 PRO A C 1
ATOM 1690 O O . PRO A 1 207 ? 4.496 -0.111 -19.580 1.00 79.44 207 PRO A O 1
ATOM 1693 N N . VAL A 1 208 ? 6.541 0.708 -19.157 1.00 72.38 208 VAL A N 1
ATOM 1694 C CA . VAL A 1 208 ? 7.277 -0.477 -19.589 1.00 72.38 208 VAL A CA 1
ATOM 1695 C C . VAL A 1 208 ? 7.638 -1.255 -18.337 1.00 72.38 208 VAL A C 1
ATOM 1697 O O . VAL A 1 208 ? 8.348 -0.744 -17.469 1.00 72.38 208 VAL A O 1
ATOM 1700 N N . LEU A 1 209 ? 7.113 -2.470 -18.234 1.00 80.31 209 LEU A N 1
ATOM 1701 C CA . LEU A 1 209 ? 7.354 -3.346 -17.095 1.00 80.31 209 LEU A CA 1
ATOM 1702 C C . LEU A 1 209 ? 8.632 -4.157 -17.302 1.00 80.31 209 LEU A C 1
ATOM 1704 O O . LEU A 1 209 ? 8.990 -4.473 -18.438 1.00 80.31 209 LEU A O 1
ATOM 1708 N N . ASN A 1 210 ? 9.275 -4.553 -16.207 1.00 81.88 210 ASN A N 1
ATOM 1709 C CA . ASN A 1 210 ? 10.370 -5.510 -16.258 1.00 81.88 210 ASN A CA 1
ATOM 1710 C C . ASN A 1 210 ? 9.897 -6.818 -16.917 1.00 81.88 210 ASN A C 1
ATOM 1712 O O . ASN A 1 210 ? 8.885 -7.410 -16.540 1.00 81.88 210 ASN A O 1
ATOM 1716 N N . SER A 1 211 ? 10.631 -7.269 -17.934 1.00 71.38 211 SER A N 1
ATOM 1717 C CA . SER A 1 211 ? 10.208 -8.404 -18.763 1.00 71.38 211 SER A CA 1
ATOM 1718 C C . SER A 1 211 ? 10.291 -9.770 -18.073 1.00 71.38 211 SER A C 1
ATOM 1720 O O . SER A 1 211 ? 9.622 -10.704 -18.512 1.00 71.38 211 SER A O 1
ATOM 1722 N N . PHE A 1 212 ? 11.116 -9.901 -17.030 1.00 78.94 212 PHE A N 1
ATOM 1723 C CA . PHE A 1 212 ? 11.295 -11.149 -16.281 1.00 78.94 212 PHE A CA 1
ATOM 1724 C C . PHE A 1 212 ? 10.373 -11.200 -15.065 1.00 78.94 212 PHE A C 1
ATOM 1726 O O . PHE A 1 212 ? 9.740 -12.222 -14.815 1.00 78.94 212 PHE A O 1
ATOM 1733 N N . GLU A 1 213 ? 10.263 -10.080 -14.356 1.00 85.12 213 GLU A N 1
ATOM 1734 C CA . GLU A 1 213 ? 9.444 -9.926 -13.163 1.00 85.12 213 GLU A CA 1
ATOM 1735 C C . GLU A 1 213 ? 8.547 -8.687 -13.315 1.00 85.12 213 GLU A C 1
ATOM 1737 O O . GLU A 1 213 ? 8.872 -7.612 -12.814 1.00 85.12 213 GLU A O 1
ATOM 1742 N N . PRO A 1 214 ? 7.414 -8.795 -14.034 1.00 84.50 214 PRO A N 1
ATOM 1743 C CA . PRO A 1 214 ? 6.568 -7.644 -14.366 1.00 84.50 214 PRO A CA 1
ATOM 1744 C C . PRO A 1 214 ? 5.869 -7.018 -13.154 1.00 84.50 214 PRO A C 1
ATOM 1746 O O . PRO A 1 214 ? 5.301 -5.928 -13.257 1.00 84.50 214 PRO A O 1
ATOM 1749 N N . PHE A 1 215 ? 5.863 -7.703 -12.014 1.00 91.62 215 PHE A N 1
ATOM 1750 C CA . PHE A 1 215 ? 5.370 -7.191 -10.746 1.00 91.62 215 PHE A CA 1
ATOM 1751 C C . PHE A 1 215 ? 6.102 -7.857 -9.586 1.00 91.62 215 PHE A C 1
ATOM 1753 O O . PHE A 1 215 ? 6.405 -9.044 -9.669 1.00 91.62 215 PHE A O 1
ATOM 1760 N N . THR A 1 216 ? 6.304 -7.112 -8.504 1.00 92.56 216 THR A N 1
ATOM 1761 C CA . THR A 1 216 ? 6.632 -7.674 -7.192 1.00 92.56 216 THR A CA 1
ATOM 1762 C C . THR A 1 216 ? 5.343 -7.964 -6.417 1.00 92.56 216 THR A C 1
ATOM 1764 O O . THR A 1 216 ? 4.298 -7.340 -6.655 1.00 92.56 216 THR A O 1
ATOM 1767 N N . SER A 1 217 ? 5.395 -8.926 -5.499 1.00 94.19 217 SER A N 1
ATOM 1768 C CA . SER A 1 217 ? 4.275 -9.293 -4.634 1.00 94.19 217 SER A CA 1
ATOM 1769 C C . SER A 1 217 ? 4.728 -9.411 -3.191 1.00 94.19 217 SER A C 1
ATOM 1771 O O . SER A 1 217 ? 5.787 -9.976 -2.912 1.00 94.19 217 SER A O 1
ATOM 1773 N N . THR A 1 218 ? 3.872 -8.959 -2.273 1.00 96.12 218 THR A N 1
ATOM 1774 C CA . THR A 1 218 ? 4.080 -9.190 -0.841 1.00 96.12 218 THR A CA 1
ATOM 1775 C C . THR A 1 218 ? 4.122 -10.675 -0.478 1.00 96.12 218 THR A C 1
ATOM 1777 O O . THR A 1 218 ? 4.689 -10.997 0.555 1.00 96.12 218 THR A O 1
ATOM 1780 N N . GLU A 1 219 ? 3.587 -11.581 -1.308 1.00 95.88 219 GLU A N 1
ATOM 1781 C CA . GLU A 1 219 ? 3.665 -13.041 -1.108 1.00 95.88 219 GLU A CA 1
ATOM 1782 C C . GLU A 1 219 ? 5.105 -13.570 -1.069 1.00 95.88 219 GLU A C 1
ATOM 1784 O O . GLU A 1 219 ? 5.401 -14.510 -0.336 1.00 95.88 219 GLU A O 1
ATOM 1789 N N . ASN A 1 220 ? 6.022 -12.940 -1.806 1.00 92.75 220 ASN A N 1
ATOM 1790 C CA . ASN A 1 220 ? 7.409 -13.397 -1.920 1.00 92.75 220 ASN A CA 1
ATOM 1791 C C . ASN A 1 220 ? 8.314 -12.889 -0.784 1.00 92.75 220 ASN A C 1
ATOM 1793 O O . ASN A 1 220 ? 9.520 -13.142 -0.788 1.00 92.75 220 ASN A O 1
ATOM 1797 N N . VAL A 1 221 ? 7.761 -12.151 0.179 1.00 94.81 221 VAL A N 1
ATOM 1798 C CA . VAL A 1 221 ? 8.529 -11.526 1.256 1.00 94.81 221 VAL A CA 1
ATOM 1799 C C . VAL A 1 221 ? 8.824 -12.555 2.339 1.00 94.81 221 VAL A C 1
ATOM 1801 O O . VAL A 1 221 ? 7.913 -13.094 2.969 1.00 94.81 221 VAL A O 1
ATOM 1804 N N . ASN A 1 222 ? 10.112 -12.801 2.574 1.00 95.31 222 ASN A N 1
ATOM 1805 C CA . ASN A 1 222 ? 10.605 -13.616 3.678 1.00 95.31 222 ASN A CA 1
ATOM 1806 C C . ASN A 1 222 ? 12.052 -13.224 4.010 1.00 95.31 222 ASN A C 1
ATOM 1808 O O . ASN A 1 222 ? 12.963 -13.467 3.215 1.00 95.31 222 ASN A O 1
ATOM 1812 N N . TYR A 1 223 ? 12.263 -12.586 5.161 1.00 94.94 223 TYR A N 1
ATOM 1813 C CA . TYR A 1 223 ? 13.592 -12.202 5.630 1.00 94.94 223 TYR A CA 1
ATOM 1814 C C . TYR A 1 223 ? 13.660 -12.064 7.156 1.00 94.94 223 TYR A C 1
ATOM 1816 O O . TYR A 1 223 ? 12.648 -11.869 7.827 1.00 94.94 223 TYR A O 1
ATOM 1824 N N . SER A 1 224 ? 14.878 -12.097 7.702 1.00 94.00 224 SER A N 1
ATOM 1825 C CA . SER A 1 224 ? 15.140 -11.857 9.127 1.00 94.00 224 SER A CA 1
ATOM 1826 C C . SER A 1 224 ? 15.834 -10.511 9.341 1.00 94.00 224 SER A C 1
ATOM 1828 O O . SER A 1 224 ? 16.679 -10.089 8.549 1.00 94.00 224 SER A O 1
ATOM 1830 N N . THR A 1 225 ? 15.506 -9.832 10.438 1.00 92.06 225 THR A N 1
ATOM 1831 C CA . THR A 1 225 ? 16.052 -8.516 10.795 1.00 92.06 225 THR A CA 1
ATOM 1832 C C . THR A 1 225 ? 16.328 -8.409 12.289 1.00 92.06 225 THR A C 1
ATOM 1834 O O . THR A 1 225 ? 15.657 -9.038 13.098 1.00 92.06 225 THR A O 1
ATOM 1837 N N . THR A 1 226 ? 17.311 -7.593 12.663 1.00 92.38 226 THR A N 1
ATOM 1838 C CA . THR A 1 226 ? 17.602 -7.232 14.063 1.00 92.38 226 THR A CA 1
ATOM 1839 C C . THR A 1 226 ? 17.043 -5.860 14.441 1.00 92.38 226 THR A C 1
ATOM 1841 O O . THR A 1 226 ? 17.243 -5.379 15.556 1.00 92.38 226 THR A O 1
ATOM 1844 N N . LEU A 1 227 ? 16.379 -5.192 13.493 1.00 90.06 227 LEU A N 1
ATOM 1845 C CA . LEU A 1 227 ? 15.757 -3.894 13.714 1.00 90.06 227 LEU A CA 1
ATOM 1846 C C . LEU A 1 227 ? 14.459 -4.047 14.520 1.00 90.06 227 LEU A C 1
ATOM 1848 O O . LEU A 1 227 ? 13.809 -5.087 14.421 1.00 90.06 227 LEU A O 1
ATOM 1852 N N . PRO A 1 228 ? 14.045 -3.013 15.277 1.00 89.69 228 PRO A N 1
ATOM 1853 C CA . PRO A 1 228 ? 12.757 -3.014 15.960 1.00 89.69 228 PRO A CA 1
ATOM 1854 C C . PRO A 1 228 ? 11.601 -3.270 14.989 1.00 89.69 228 PRO A C 1
ATOM 1856 O O . PRO A 1 228 ? 11.584 -2.727 13.883 1.00 89.69 228 PRO A O 1
ATOM 1859 N N . VAL A 1 229 ? 10.623 -4.063 15.425 1.00 90.00 229 VAL A N 1
ATOM 1860 C CA . VAL A 1 229 ? 9.457 -4.445 14.618 1.00 90.00 229 VAL A CA 1
ATOM 1861 C C . VAL A 1 229 ? 8.135 -4.176 15.335 1.00 90.00 229 VAL A C 1
ATOM 1863 O O . VAL A 1 229 ? 8.071 -4.085 16.562 1.00 90.00 229 VAL A O 1
ATOM 1866 N N . VAL A 1 230 ? 7.059 -4.085 14.559 1.00 88.00 230 VAL A N 1
ATOM 1867 C CA . VAL A 1 230 ? 5.666 -4.080 15.029 1.00 88.00 230 VAL A CA 1
ATOM 1868 C C . VAL A 1 230 ? 4.877 -5.174 14.328 1.00 88.00 230 VAL A C 1
ATOM 1870 O O . VAL A 1 230 ? 5.103 -5.425 13.150 1.00 88.00 230 VAL A O 1
ATOM 1873 N N . ASN A 1 231 ? 3.963 -5.825 15.049 1.00 86.75 231 ASN A N 1
ATOM 1874 C CA . ASN A 1 231 ? 3.027 -6.780 14.460 1.00 86.75 231 ASN A CA 1
ATOM 1875 C C . ASN A 1 231 ? 1.950 -6.041 13.661 1.00 86.75 231 ASN A C 1
ATOM 1877 O O . ASN A 1 231 ? 1.419 -5.041 14.141 1.00 86.75 231 ASN A O 1
ATOM 1881 N N . LEU A 1 232 ? 1.623 -6.564 12.484 1.00 87.88 232 LEU A N 1
ATOM 1882 C CA . LEU A 1 232 ? 0.580 -6.024 11.617 1.00 87.88 232 LEU A CA 1
ATOM 1883 C C . LEU A 1 232 ? -0.674 -6.897 11.687 1.00 87.88 232 LEU A C 1
ATOM 1885 O O . LEU A 1 232 ? -0.575 -8.114 11.886 1.00 87.88 232 LEU A O 1
ATOM 1889 N N . VAL A 1 233 ? -1.846 -6.296 11.490 1.00 86.12 233 VAL A N 1
ATOM 1890 C CA . VAL A 1 233 ? -3.138 -6.997 11.406 1.00 86.12 233 VAL A CA 1
ATOM 1891 C C . VAL A 1 233 ? -3.724 -6.839 10.007 1.00 86.12 233 VAL A C 1
ATOM 1893 O O . VAL A 1 233 ? -3.993 -7.846 9.352 1.00 86.12 233 VAL A O 1
ATOM 1896 N N . TRP A 1 234 ? -3.827 -5.608 9.500 1.00 88.88 234 TRP A N 1
ATOM 1897 C CA . TRP A 1 234 ? -4.342 -5.311 8.156 1.00 88.88 234 TRP A CA 1
ATOM 1898 C C . TRP A 1 234 ? -3.251 -5.361 7.077 1.00 88.88 234 TRP A C 1
ATOM 1900 O O . TRP A 1 234 ? -3.192 -4.524 6.179 1.00 88.88 234 TRP A O 1
ATOM 1910 N N . SER A 1 235 ? -2.368 -6.358 7.149 1.00 95.00 235 SER A N 1
ATOM 1911 C CA . SER A 1 235 ? -1.303 -6.583 6.168 1.00 95.00 235 SER A CA 1
ATOM 1912 C C . SER A 1 235 ? -1.129 -8.064 5.859 1.00 95.00 235 SER A C 1
ATOM 1914 O O . SER A 1 235 ? -1.358 -8.922 6.715 1.00 95.00 235 SER A O 1
ATOM 1916 N N . HIS A 1 236 ? -0.673 -8.365 4.639 1.00 96.25 236 HIS A N 1
ATOM 1917 C CA . HIS A 1 236 ? -0.227 -9.713 4.281 1.00 96.25 236 HIS A CA 1
ATOM 1918 C C . HIS A 1 236 ? 0.969 -10.147 5.136 1.00 96.25 236 HIS A C 1
ATOM 1920 O O . HIS A 1 236 ? 1.112 -11.326 5.450 1.00 96.25 236 HIS A O 1
ATOM 1926 N N . LEU A 1 237 ? 1.818 -9.193 5.525 1.00 95.62 237 LEU A N 1
ATOM 1927 C CA . LEU A 1 237 ? 3.001 -9.457 6.330 1.00 95.62 237 LEU A CA 1
ATOM 1928 C C . LEU A 1 237 ? 2.627 -9.600 7.804 1.00 95.62 237 LEU A C 1
ATOM 1930 O O . LEU A 1 237 ? 1.734 -8.918 8.308 1.00 95.62 237 LEU A O 1
ATOM 1934 N N . ASN A 1 238 ? 3.354 -10.452 8.521 1.00 93.44 238 ASN A N 1
ATOM 1935 C CA . ASN A 1 238 ? 3.194 -10.586 9.968 1.00 93.44 238 ASN A CA 1
ATOM 1936 C C . ASN A 1 238 ? 3.657 -9.325 10.726 1.00 93.44 238 ASN A C 1
ATOM 1938 O O . ASN A 1 238 ? 3.116 -9.006 11.789 1.00 93.44 238 ASN A O 1
ATOM 1942 N N . ARG A 1 239 ? 4.685 -8.633 10.215 1.00 93.94 239 ARG A N 1
ATOM 1943 C CA . ARG A 1 239 ? 5.392 -7.544 10.899 1.00 93.94 239 ARG A CA 1
ATOM 1944 C C . ARG A 1 239 ? 5.932 -6.488 9.937 1.00 93.94 239 ARG A C 1
ATOM 1946 O O . ARG A 1 239 ? 6.206 -6.776 8.779 1.00 93.94 239 ARG A O 1
ATOM 1953 N N . ALA A 1 240 ? 6.157 -5.289 10.468 1.00 92.44 240 ALA A N 1
ATOM 1954 C CA . ALA A 1 240 ? 6.885 -4.203 9.818 1.00 92.44 240 ALA A CA 1
ATOM 1955 C C . ALA A 1 240 ? 8.138 -3.833 10.613 1.00 92.44 240 ALA A C 1
ATOM 1957 O O . ALA A 1 240 ? 8.103 -3.804 11.845 1.00 92.44 240 ALA A O 1
ATOM 1958 N N . VAL A 1 241 ? 9.218 -3.489 9.911 1.00 91.50 241 VAL A N 1
ATOM 1959 C CA . VAL A 1 241 ? 10.403 -2.855 10.501 1.00 91.50 241 VAL A CA 1
ATOM 1960 C C . VAL A 1 241 ? 10.107 -1.390 10.801 1.00 91.50 241 VAL A C 1
ATOM 1962 O O . VAL A 1 241 ? 9.492 -0.707 9.993 1.00 91.50 241 VAL A O 1
ATOM 1965 N N . ILE A 1 242 ? 10.578 -0.903 11.949 1.00 88.12 242 ILE A N 1
ATOM 1966 C CA . ILE A 1 242 ? 10.442 0.494 12.359 1.00 88.12 242 ILE A CA 1
ATOM 1967 C C . ILE A 1 242 ? 11.820 1.143 12.419 1.00 88.12 242 ILE A C 1
ATOM 1969 O O . ILE A 1 242 ? 12.692 0.741 13.193 1.00 88.12 242 ILE A O 1
ATOM 1973 N N . ARG A 1 243 ? 11.993 2.205 11.637 1.00 81.12 243 ARG A N 1
ATOM 1974 C CA . ARG A 1 243 ? 13.191 3.051 11.599 1.00 81.12 243 ARG A CA 1
ATOM 1975 C C . ARG A 1 243 ? 12.988 4.367 12.338 1.00 81.12 243 ARG A C 1
ATOM 1977 O O . ARG A 1 243 ? 13.965 5.002 12.733 1.00 81.12 243 ARG A O 1
ATOM 1984 N N . SER A 1 244 ? 11.738 4.780 12.542 1.00 82.38 244 SER A N 1
ATOM 1985 C CA . SER A 1 244 ? 11.398 6.022 13.234 1.00 82.38 244 SER A CA 1
ATOM 1986 C C . SER A 1 244 ? 10.072 5.933 13.991 1.00 82.38 244 SER A C 1
ATOM 1988 O O . SER A 1 244 ? 9.202 5.127 13.672 1.00 82.38 244 SER A O 1
ATOM 1990 N N . GLY A 1 245 ? 9.880 6.810 14.982 1.00 80.38 245 GLY A N 1
ATOM 1991 C CA . GLY A 1 245 ? 8.585 6.933 15.664 1.00 80.38 245 GLY A CA 1
ATOM 1992 C C . GLY A 1 245 ? 7.441 7.340 14.724 1.00 80.38 245 GLY A C 1
ATOM 1993 O O . GLY A 1 245 ? 6.296 6.990 14.986 1.00 80.38 245 GLY A O 1
ATOM 1994 N N . TRP A 1 246 ? 7.757 8.012 13.611 1.00 82.56 246 TRP A N 1
ATOM 1995 C CA . TRP A 1 246 ? 6.780 8.435 12.607 1.00 82.56 246 TRP A CA 1
ATOM 1996 C C . TRP A 1 246 ? 6.200 7.247 11.836 1.00 82.56 246 TRP A C 1
ATOM 1998 O O . TRP A 1 246 ? 4.985 7.142 11.718 1.00 82.56 246 TRP A O 1
ATOM 2008 N N . GLU A 1 247 ? 7.041 6.306 11.394 1.00 85.12 247 GLU A N 1
ATOM 2009 C CA . GLU A 1 247 ? 6.575 5.056 10.768 1.00 85.12 247 GLU A CA 1
ATOM 2010 C C . GLU A 1 247 ? 5.687 4.258 11.723 1.00 85.12 247 GLU A C 1
ATOM 2012 O O . GLU A 1 247 ? 4.638 3.756 11.328 1.00 85.12 247 GLU A O 1
ATOM 2017 N N . ARG A 1 248 ? 6.075 4.180 13.005 1.00 87.56 248 ARG A N 1
ATOM 2018 C CA . ARG A 1 248 ? 5.264 3.498 14.019 1.00 87.56 248 ARG A CA 1
ATOM 2019 C C . ARG A 1 248 ? 3.882 4.131 14.154 1.00 87.56 248 ARG A C 1
ATOM 2021 O O . ARG A 1 248 ? 2.896 3.405 14.208 1.00 87.56 248 ARG A O 1
ATOM 2028 N N . GLN A 1 249 ? 3.823 5.457 14.251 1.00 83.94 249 GLN A N 1
ATOM 2029 C CA . GLN A 1 249 ? 2.565 6.184 14.395 1.00 83.94 249 GLN A CA 1
ATOM 2030 C C . GLN A 1 249 ? 1.700 6.048 13.138 1.00 83.94 249 GLN A C 1
ATOM 2032 O O . GLN A 1 249 ? 0.505 5.815 13.259 1.00 83.94 249 GLN A O 1
ATOM 2037 N N . ALA A 1 250 ? 2.300 6.098 11.948 1.00 90.19 250 ALA A N 1
ATOM 2038 C CA . ALA A 1 250 ? 1.591 5.882 10.694 1.00 90.19 250 ALA A CA 1
ATOM 2039 C C . ALA A 1 250 ? 0.980 4.482 10.585 1.00 90.19 250 ALA A C 1
ATOM 2041 O O . ALA A 1 250 ? -0.180 4.354 10.207 1.00 90.19 250 ALA A O 1
ATOM 2042 N N . ILE A 1 251 ? 1.735 3.443 10.960 1.00 91.69 251 ILE A N 1
ATOM 2043 C CA . ILE A 1 251 ? 1.230 2.066 11.041 1.00 91.69 251 ILE A CA 1
ATOM 2044 C C . ILE A 1 251 ? 0.066 1.995 12.028 1.00 91.69 251 ILE A C 1
ATOM 2046 O O . ILE A 1 251 ? -0.995 1.495 11.672 1.00 91.69 251 ILE A O 1
ATOM 2050 N N . ASP A 1 252 ? 0.237 2.534 13.241 1.00 84.19 252 ASP A N 1
ATOM 2051 C CA . ASP A 1 252 ? -0.820 2.547 14.257 1.00 84.19 252 ASP A CA 1
ATOM 2052 C C . ASP A 1 252 ? -2.094 3.270 13.726 1.00 84.19 252 ASP A C 1
ATOM 2054 O O . ASP A 1 252 ? -3.200 2.831 14.030 1.00 84.19 252 ASP A O 1
ATOM 2058 N N . THR A 1 253 ? -1.971 4.323 12.900 1.00 85.19 253 THR A N 1
ATOM 2059 C CA . THR A 1 253 ? -3.110 4.997 12.236 1.00 85.19 253 THR A CA 1
ATOM 2060 C C . THR A 1 253 ? -3.731 4.156 11.115 1.00 85.19 253 THR A C 1
ATOM 2062 O O . THR A 1 253 ? -4.951 4.031 11.058 1.00 85.19 253 THR A O 1
ATOM 2065 N N . LEU A 1 254 ? -2.928 3.571 10.220 1.00 91.06 254 LEU A N 1
ATOM 2066 C CA . LEU A 1 254 ? -3.425 2.741 9.114 1.00 91.06 254 LEU A CA 1
ATOM 2067 C C . LEU A 1 254 ? -4.141 1.478 9.611 1.00 91.06 254 LEU A C 1
ATOM 2069 O O . LEU A 1 254 ? -5.112 1.056 8.990 1.00 91.06 254 LEU A O 1
ATOM 2073 N N . GLU A 1 255 ? -3.707 0.911 10.740 1.00 85.38 255 GLU A N 1
ATOM 2074 C CA . GLU A 1 255 ? -4.369 -0.231 11.385 1.00 85.38 255 GLU A CA 1
ATOM 2075 C C . GLU A 1 255 ? -5.767 0.116 11.942 1.00 85.38 255 GLU A C 1
ATOM 2077 O O . GLU A 1 255 ? -6.612 -0.766 12.119 1.00 85.38 255 GLU A O 1
ATOM 2082 N N . ASP A 1 256 ? -6.020 1.397 12.222 1.00 80.38 256 ASP A N 1
ATOM 2083 C CA . ASP A 1 256 ? -7.266 1.891 12.821 1.00 80.38 256 ASP A CA 1
ATOM 2084 C C . ASP A 1 256 ? -8.287 2.385 11.779 1.00 80.38 256 ASP A C 1
ATOM 2086 O O . ASP A 1 256 ? -9.490 2.412 12.033 1.00 80.38 256 ASP A O 1
ATOM 2090 N N . LEU A 1 257 ? -7.839 2.755 10.578 1.00 82.12 257 LEU A N 1
ATOM 2091 C CA . LEU A 1 257 ? -8.701 3.333 9.547 1.00 82.12 257 LEU A CA 1
ATOM 2092 C C . LEU A 1 257 ? -9.655 2.302 8.927 1.00 82.12 257 LEU A C 1
ATOM 2094 O O . LEU A 1 257 ? -9.228 1.347 8.286 1.00 82.12 257 LEU A O 1
ATOM 2098 N N . ASP A 1 258 ? -10.970 2.528 9.026 1.00 79.88 258 ASP A N 1
ATOM 2099 C CA . ASP A 1 258 ? -11.963 1.657 8.366 1.00 79.88 258 ASP A CA 1
ATOM 2100 C C . ASP A 1 258 ? -11.826 1.627 6.856 1.00 79.88 258 ASP A C 1
ATOM 2102 O O . ASP A 1 258 ? -12.063 0.595 6.242 1.00 79.88 258 ASP A O 1
ATOM 2106 N N . CYS A 1 259 ? -11.480 2.753 6.240 1.00 84.00 259 CYS A N 1
ATOM 2107 C CA . CYS A 1 259 ? -11.394 2.842 4.792 1.00 84.00 259 CYS A CA 1
ATOM 2108 C C . CYS A 1 259 ? -10.222 2.032 4.217 1.00 84.00 259 CYS A C 1
ATOM 2110 O O . CYS A 1 259 ? -10.200 1.769 3.012 1.00 84.00 259 CYS A O 1
ATOM 2112 N N . VAL A 1 260 ? -9.282 1.600 5.065 1.00 91.75 260 VAL A N 1
ATOM 2113 C CA . VAL A 1 260 ? -8.168 0.725 4.704 1.00 91.75 260 VAL A CA 1
ATOM 2114 C C . VAL A 1 260 ? -8.640 -0.729 4.730 1.00 91.75 260 VAL A C 1
ATOM 2116 O O . VAL A 1 260 ? -9.160 -1.233 5.724 1.00 91.75 260 VAL A O 1
ATOM 2119 N N . GLU A 1 261 ? -8.473 -1.414 3.602 1.00 89.94 261 GLU A N 1
ATOM 2120 C CA . GLU A 1 261 ? -8.687 -2.857 3.500 1.00 89.94 261 GLU A CA 1
ATOM 2121 C C . GLU A 1 261 ? -7.432 -3.607 3.956 1.00 89.94 261 GLU A C 1
ATOM 2123 O O . GLU A 1 261 ? -7.505 -4.505 4.792 1.00 89.94 261 GLU A O 1
ATOM 2128 N N . CYS A 1 262 ? -6.279 -3.218 3.410 1.00 95.69 262 CYS A N 1
ATOM 2129 C CA . CYS A 1 262 ? -4.971 -3.681 3.848 1.00 95.69 262 CYS A CA 1
ATOM 2130 C C . CYS A 1 262 ? -3.869 -2.717 3.404 1.00 95.69 262 CYS A C 1
ATOM 2132 O O . CYS A 1 262 ? -4.061 -1.918 2.490 1.00 95.69 262 CYS A O 1
ATOM 2134 N N . PHE A 1 263 ? -2.679 -2.820 3.981 1.00 97.56 263 PHE A N 1
ATOM 2135 C CA . PHE A 1 263 ? -1.518 -2.044 3.557 1.00 97.56 263 PHE A CA 1
ATOM 2136 C C . PHE A 1 263 ? -0.222 -2.844 3.684 1.00 97.56 263 PHE A C 1
ATOM 2138 O O . PHE A 1 263 ? -0.160 -3.895 4.323 1.00 97.56 263 PHE A O 1
ATOM 2145 N N . THR A 1 264 ? 0.838 -2.335 3.071 1.00 96.25 264 THR A N 1
ATOM 2146 C CA . THR A 1 264 ? 2.208 -2.764 3.337 1.00 96.25 264 THR A CA 1
ATOM 2147 C C . THR A 1 264 ? 3.076 -1.520 3.507 1.00 96.25 264 THR A C 1
ATOM 2149 O O . THR A 1 264 ? 2.993 -0.613 2.671 1.00 96.25 264 THR A O 1
ATOM 2152 N N . PRO A 1 265 ? 3.912 -1.445 4.557 1.00 94.31 265 PRO A N 1
ATOM 2153 C CA . PRO A 1 265 ? 5.102 -0.611 4.486 1.00 94.31 265 PRO A CA 1
ATOM 2154 C C . PRO A 1 265 ? 5.912 -1.056 3.275 1.00 94.31 265 PRO A C 1
ATOM 2156 O O . PRO A 1 265 ? 5.886 -2.234 2.912 1.00 94.31 265 PRO A O 1
ATOM 2159 N N . ASN A 1 266 ? 6.600 -0.128 2.640 1.00 93.25 266 ASN A N 1
ATOM 2160 C CA . ASN A 1 266 ? 7.477 -0.423 1.530 1.00 93.25 266 ASN A CA 1
ATOM 2161 C C . ASN A 1 266 ? 8.907 -0.162 1.967 1.00 93.25 266 ASN A C 1
ATOM 2163 O O . ASN A 1 266 ? 9.267 0.916 2.425 1.00 93.25 266 ASN A O 1
ATOM 2167 N N . ASP A 1 267 ? 9.700 -1.212 1.858 1.00 83.88 267 ASP A N 1
ATOM 2168 C CA . ASP A 1 267 ? 11.133 -1.164 2.032 1.00 83.88 267 ASP A CA 1
ATOM 2169 C C . ASP A 1 267 ? 11.785 -1.911 0.861 1.00 83.88 267 ASP A C 1
ATOM 2171 O O . ASP A 1 267 ? 11.118 -2.481 -0.013 1.00 83.88 267 ASP A O 1
ATOM 2175 N N . ARG A 1 268 ? 13.115 -1.951 0.854 1.00 81.19 268 ARG A N 1
ATOM 2176 C CA . ARG A 1 268 ? 13.897 -2.686 -0.149 1.00 81.19 268 ARG A CA 1
ATOM 2177 C C . ARG A 1 268 ? 13.555 -4.173 -0.255 1.00 81.19 268 ARG A C 1
ATOM 2179 O O . ARG A 1 268 ? 13.878 -4.772 -1.276 1.00 81.19 268 ARG A O 1
ATOM 2186 N N . GLN A 1 269 ? 12.984 -4.776 0.785 1.00 83.75 269 GLN A N 1
ATOM 2187 C CA . GLN A 1 269 ? 12.575 -6.176 0.805 1.00 83.75 269 GLN A CA 1
ATOM 2188 C C . GLN A 1 269 ? 11.179 -6.378 0.192 1.00 83.75 269 GLN A C 1
ATOM 2190 O O . GLN A 1 269 ? 10.883 -7.486 -0.247 1.00 83.75 269 GLN A O 1
ATOM 2195 N N . ILE A 1 270 ? 10.351 -5.328 0.112 1.00 84.69 270 ILE A N 1
ATOM 2196 C CA . ILE A 1 270 ? 9.057 -5.325 -0.599 1.00 84.69 270 ILE A CA 1
ATOM 2197 C C . ILE A 1 270 ? 9.234 -4.937 -2.073 1.00 84.69 270 ILE A C 1
ATOM 2199 O O . ILE A 1 270 ? 8.729 -5.617 -2.971 1.00 84.69 270 ILE A O 1
ATOM 2203 N N . GLY A 1 271 ? 10.008 -3.878 -2.326 1.00 82.44 271 GLY A N 1
ATOM 2204 C CA . GLY A 1 271 ? 10.620 -3.627 -3.629 1.00 82.44 271 GLY A CA 1
ATOM 2205 C C . GLY A 1 271 ? 9.827 -2.781 -4.628 1.00 82.44 271 GLY A C 1
ATOM 2206 O O . GLY A 1 271 ? 10.177 -2.806 -5.810 1.00 82.44 271 GLY A O 1
ATOM 2207 N N . LEU A 1 272 ? 8.806 -2.008 -4.224 1.00 92.31 272 LEU A N 1
ATOM 2208 C CA . LEU A 1 272 ? 8.230 -1.027 -5.154 1.00 92.31 272 LEU A CA 1
ATOM 2209 C C . LEU A 1 272 ? 9.205 0.141 -5.344 1.00 92.31 272 LEU A C 1
ATOM 2211 O O . LEU A 1 272 ? 9.492 0.895 -4.413 1.00 92.31 272 LEU A O 1
ATOM 2215 N N . LEU A 1 273 ? 9.659 0.311 -6.585 1.00 92.00 273 LEU A N 1
ATOM 2216 C CA . LEU A 1 273 ? 10.571 1.371 -6.998 1.00 92.00 273 LEU A CA 1
ATOM 2217 C C . LEU A 1 273 ? 9.956 2.189 -8.136 1.00 92.00 273 LEU A C 1
ATOM 2219 O O . LEU A 1 273 ? 9.457 1.646 -9.122 1.00 92.00 273 LEU A O 1
ATOM 2223 N N . VAL A 1 274 ? 10.029 3.511 -8.009 1.00 90.06 274 VAL A N 1
ATOM 2224 C CA . VAL A 1 274 ? 9.591 4.474 -9.020 1.00 90.06 274 VAL A CA 1
ATOM 2225 C C . VAL A 1 274 ? 10.825 5.083 -9.693 1.00 90.06 274 VAL A C 1
ATOM 2227 O O . VAL A 1 274 ? 11.549 5.850 -9.047 1.00 90.06 274 VAL A O 1
ATOM 2230 N N . PRO A 1 275 ? 11.088 4.780 -10.976 1.00 84.19 275 PRO A N 1
ATOM 2231 C CA . PRO A 1 275 ? 12.235 5.332 -11.685 1.00 84.19 275 PRO A CA 1
ATOM 2232 C C . PRO A 1 275 ? 12.024 6.820 -11.987 1.00 84.19 275 PRO A C 1
ATOM 2234 O O . PRO A 1 275 ? 10.946 7.228 -12.438 1.00 84.19 275 PRO A O 1
ATOM 2237 N N . TYR A 1 276 ? 13.065 7.624 -11.771 1.00 78.88 276 TYR A N 1
ATOM 2238 C CA . TYR A 1 276 ? 13.087 9.046 -12.101 1.00 78.88 276 TYR A CA 1
ATOM 2239 C C . TYR A 1 276 ? 14.480 9.510 -12.525 1.00 78.88 276 TYR A C 1
ATOM 2241 O O . TYR A 1 276 ? 15.484 9.009 -12.025 1.00 78.88 276 TYR A O 1
ATOM 2249 N N . ASP A 1 277 ? 14.534 10.502 -13.408 1.00 68.75 277 ASP A N 1
ATOM 2250 C CA . ASP A 1 277 ? 15.786 11.121 -13.837 1.00 68.75 277 ASP A CA 1
ATOM 2251 C C . ASP A 1 277 ? 15.997 12.427 -13.067 1.00 68.75 277 ASP A C 1
ATOM 2253 O O . ASP A 1 277 ? 15.074 13.230 -12.908 1.00 68.75 277 ASP A O 1
ATOM 2257 N N . TYR A 1 278 ? 17.208 12.638 -12.558 1.00 61.12 278 TYR A N 1
ATOM 2258 C CA . TYR A 1 278 ? 17.614 13.890 -11.923 1.00 61.12 278 TYR A CA 1
ATOM 2259 C C . TYR A 1 278 ? 19.090 14.141 -12.209 1.00 61.12 278 TYR A C 1
ATOM 2261 O O . TYR A 1 278 ? 19.915 13.257 -11.993 1.00 61.12 278 TYR A O 1
ATOM 2269 N N . ALA A 1 279 ? 19.407 15.340 -12.704 1.00 63.84 279 ALA A N 1
ATOM 2270 C CA . ALA A 1 279 ? 20.757 15.714 -13.131 1.00 63.84 279 ALA A CA 1
ATOM 2271 C C . ALA A 1 279 ? 21.397 14.680 -14.088 1.00 63.84 279 ALA A C 1
ATOM 2273 O O . ALA A 1 279 ? 22.546 14.288 -13.897 1.00 63.84 279 ALA A O 1
ATOM 2274 N N . ASP A 1 280 ? 20.622 14.204 -15.073 1.00 53.69 280 ASP A N 1
ATOM 2275 C CA . ASP A 1 280 ? 21.013 13.189 -16.070 1.00 53.69 280 ASP A CA 1
ATOM 2276 C C . ASP A 1 280 ? 21.445 11.831 -15.481 1.00 53.69 280 ASP A C 1
ATOM 2278 O O . ASP A 1 280 ? 22.056 10.999 -16.153 1.00 53.69 280 ASP A O 1
ATOM 2282 N N . ILE A 1 281 ? 21.101 11.574 -14.215 1.00 67.88 281 ILE A N 1
ATOM 2283 C CA . ILE A 1 281 ? 21.313 10.297 -13.540 1.00 67.88 281 ILE A CA 1
ATOM 2284 C C . ILE A 1 281 ? 19.956 9.674 -13.232 1.00 67.88 281 ILE A C 1
ATOM 2286 O O . ILE A 1 281 ? 19.063 10.303 -12.656 1.00 67.88 281 ILE A O 1
ATOM 2290 N N . ARG A 1 282 ? 19.819 8.393 -13.578 1.00 71.50 282 ARG A N 1
ATOM 2291 C CA . ARG A 1 282 ? 18.648 7.600 -13.220 1.00 71.50 282 ARG A CA 1
ATOM 2292 C C . ARG A 1 282 ? 18.702 7.228 -11.744 1.00 71.50 282 ARG A C 1
ATOM 2294 O O . ARG A 1 282 ? 19.665 6.629 -11.262 1.00 71.50 282 ARG A O 1
ATOM 2301 N N . HIS A 1 283 ? 17.635 7.546 -11.038 1.00 81.62 283 HIS A N 1
ATOM 2302 C CA . HIS A 1 283 ? 17.432 7.237 -9.636 1.00 81.62 283 HIS A CA 1
ATOM 2303 C C . HIS A 1 283 ? 16.133 6.454 -9.446 1.00 81.62 283 HIS A C 1
ATOM 2305 O O . HIS A 1 283 ? 15.243 6.470 -10.293 1.00 81.62 283 HIS A O 1
ATOM 2311 N N . ASN A 1 284 ? 16.017 5.806 -8.289 1.00 86.56 284 ASN A N 1
ATOM 2312 C CA . ASN A 1 284 ? 14.784 5.166 -7.857 1.00 86.56 284 ASN A CA 1
ATOM 2313 C C . ASN A 1 284 ? 14.274 5.851 -6.594 1.00 86.56 284 ASN A C 1
ATOM 2315 O O . ASN A 1 284 ? 15.033 6.117 -5.657 1.00 86.56 284 ASN A O 1
ATOM 2319 N N . TYR A 1 285 ? 12.987 6.157 -6.603 1.00 87.12 285 TYR A N 1
ATOM 2320 C CA . TYR A 1 285 ? 12.233 6.606 -5.450 1.00 87.12 285 TYR A CA 1
ATOM 2321 C C . TYR A 1 285 ? 11.476 5.409 -4.861 1.00 87.12 285 TYR A C 1
ATOM 2323 O O . TYR A 1 285 ? 10.847 4.652 -5.594 1.00 87.12 285 TYR A O 1
ATOM 2331 N N . GLU A 1 286 ? 11.581 5.228 -3.550 1.00 91.44 286 GLU A N 1
ATOM 2332 C CA . GLU A 1 286 ? 10.910 4.185 -2.773 1.00 91.44 286 GLU A CA 1
ATOM 2333 C C . GLU A 1 286 ? 9.869 4.910 -1.905 1.00 91.44 286 GLU A C 1
ATOM 2335 O O . GLU A 1 286 ? 10.291 5.680 -1.041 1.00 91.44 286 GLU A O 1
ATOM 2340 N N . PRO A 1 287 ? 8.556 4.791 -2.189 1.00 92.44 287 PRO A N 1
ATOM 2341 C CA . PRO A 1 287 ? 7.514 5.364 -1.331 1.00 92.44 287 PRO A CA 1
ATOM 2342 C C . PRO A 1 287 ? 7.455 4.627 0.009 1.00 92.44 287 PRO A C 1
ATOM 2344 O O . PRO A 1 287 ? 7.870 3.474 0.064 1.00 92.44 287 PRO A O 1
ATOM 2347 N N . ASP A 1 288 ? 6.900 5.245 1.053 1.00 92.50 288 ASP A N 1
ATOM 2348 C CA . ASP A 1 288 ? 6.873 4.649 2.400 1.00 92.50 288 ASP A CA 1
ATOM 2349 C C . ASP A 1 288 ? 5.808 3.553 2.572 1.00 92.50 288 ASP A C 1
ATOM 2351 O O . ASP A 1 288 ? 6.050 2.546 3.237 1.00 92.50 288 ASP A O 1
ATOM 2355 N N . PHE A 1 289 ? 4.614 3.728 1.992 1.00 95.88 289 PHE A N 1
ATOM 2356 C CA . PHE A 1 289 ? 3.500 2.784 2.146 1.00 95.88 289 PHE A CA 1
ATOM 2357 C C . PHE A 1 289 ? 2.721 2.578 0.846 1.00 95.88 289 PHE A C 1
ATOM 2359 O O . PHE A 1 289 ? 2.525 3.498 0.048 1.00 95.88 289 PHE A O 1
ATOM 2366 N N . ILE A 1 290 ? 2.200 1.362 0.669 1.00 97.06 290 ILE A N 1
ATOM 2367 C CA . ILE A 1 290 ? 1.145 1.061 -0.299 1.00 97.06 290 ILE A CA 1
ATOM 2368 C C . ILE A 1 290 ? -0.089 0.632 0.485 1.00 97.06 290 ILE A C 1
ATOM 2370 O O . ILE A 1 290 ? -0.068 -0.369 1.200 1.00 97.06 290 ILE A O 1
ATOM 2374 N N . VAL A 1 291 ? -1.176 1.376 0.322 1.00 97.56 291 VAL A N 1
ATOM 2375 C CA . VAL A 1 291 ? -2.441 1.170 1.027 1.00 97.56 291 VAL A CA 1
ATOM 2376 C C . VAL A 1 291 ? -3.505 0.766 0.013 1.00 97.56 291 VAL A C 1
ATOM 2378 O O . VAL A 1 291 ? -3.717 1.464 -0.973 1.00 97.56 291 VAL A O 1
ATOM 2381 N N . ARG A 1 292 ? -4.193 -0.354 0.227 1.00 96.44 292 ARG A N 1
ATOM 2382 C CA . ARG A 1 292 ? -5.388 -0.733 -0.531 1.00 96.44 292 ARG A CA 1
ATOM 2383 C C . ARG A 1 292 ? -6.620 -0.326 0.267 1.00 96.44 292 ARG A C 1
ATOM 2385 O O . ARG A 1 292 ? -6.808 -0.764 1.400 1.00 96.44 292 ARG A O 1
ATOM 2392 N N . LEU A 1 293 ? -7.434 0.538 -0.322 1.00 94.25 293 LEU A N 1
ATOM 2393 C CA . LEU A 1 293 ? -8.674 1.033 0.259 1.00 94.25 293 LEU A CA 1
ATOM 2394 C C . LEU A 1 293 ? -9.832 0.099 -0.089 1.00 94.25 293 LEU A C 1
ATOM 2396 O O . LEU A 1 293 ? -9.811 -0.564 -1.128 1.00 94.25 293 LEU A O 1
ATOM 2400 N N . ARG A 1 294 ? -10.879 0.096 0.739 1.00 88.50 294 ARG A N 1
ATOM 2401 C CA . ARG A 1 294 ? -12.069 -0.752 0.539 1.00 88.50 294 ARG A CA 1
ATOM 2402 C C . ARG A 1 294 ? -12.824 -0.466 -0.759 1.00 88.50 294 ARG A C 1
ATOM 2404 O O . ARG A 1 294 ? -13.456 -1.366 -1.300 1.00 88.50 294 ARG A O 1
ATOM 2411 N N . ASN A 1 295 ? -12.705 0.748 -1.300 1.00 84.56 295 ASN A N 1
ATOM 2412 C CA . ASN A 1 295 ? -13.253 1.107 -2.612 1.00 84.56 295 ASN A CA 1
ATOM 2413 C C . ASN A 1 295 ? -12.447 0.517 -3.799 1.00 84.56 295 ASN A C 1
ATOM 2415 O O . ASN A 1 295 ? -12.762 0.781 -4.958 1.00 84.56 295 ASN A O 1
ATOM 2419 N N . GLY A 1 296 ? -11.387 -0.257 -3.530 1.00 88.88 296 GLY A N 1
ATOM 2420 C CA . GLY A 1 296 ? -10.513 -0.892 -4.520 1.00 88.88 296 GLY A CA 1
ATOM 2421 C C . GLY A 1 296 ? -9.328 -0.035 -4.987 1.00 88.88 296 GLY A C 1
ATOM 2422 O O . GLY A 1 296 ? -8.462 -0.539 -5.717 1.00 88.88 296 GLY A O 1
ATOM 2423 N N . THR A 1 297 ? -9.258 1.233 -4.569 1.00 94.31 297 THR A N 1
ATOM 2424 C CA . THR A 1 297 ? -8.161 2.158 -4.887 1.00 94.31 297 THR A CA 1
ATOM 2425 C C . THR A 1 297 ? -6.891 1.777 -4.131 1.00 94.31 297 THR A C 1
ATOM 2427 O O . THR A 1 297 ? -6.930 1.406 -2.960 1.00 94.31 297 THR A O 1
ATOM 2430 N N . ARG A 1 298 ? -5.738 1.883 -4.794 1.00 97.19 298 ARG A N 1
ATOM 2431 C CA . ARG A 1 298 ? -4.410 1.713 -4.194 1.00 97.19 298 ARG A CA 1
ATOM 2432 C C . ARG A 1 298 ? -3.741 3.072 -4.036 1.00 97.19 298 ARG A C 1
ATOM 2434 O O . ARG A 1 298 ? -3.446 3.738 -5.022 1.00 97.19 298 ARG A O 1
ATOM 2441 N N . LEU A 1 299 ? -3.498 3.483 -2.804 1.00 97.19 299 LEU A N 1
ATOM 2442 C CA . LEU A 1 299 ? -2.794 4.706 -2.461 1.00 97.19 299 LEU A CA 1
ATOM 2443 C C . LEU A 1 299 ? -1.304 4.406 -2.255 1.00 97.19 299 LEU A C 1
ATOM 2445 O O . LEU A 1 299 ? -0.925 3.661 -1.354 1.00 97.19 299 LEU A O 1
ATOM 2449 N N . MET A 1 300 ? -0.466 5.008 -3.096 1.00 96.44 300 MET A N 1
ATOM 2450 C CA . MET A 1 300 ? 0.965 5.170 -2.856 1.00 96.44 300 MET A CA 1
ATOM 2451 C C . MET A 1 300 ? 1.147 6.373 -1.926 1.00 96.44 300 MET A C 1
ATOM 2453 O O . MET A 1 300 ? 0.847 7.502 -2.320 1.00 96.44 300 MET A O 1
ATOM 2457 N N . LEU A 1 301 ? 1.599 6.127 -0.701 1.00 94.81 301 LEU A N 1
ATOM 2458 C CA . LEU A 1 301 ? 1.674 7.125 0.360 1.00 94.81 301 LEU A CA 1
ATOM 2459 C C . LEU A 1 301 ? 3.132 7.385 0.750 1.00 94.81 301 LEU A C 1
ATOM 2461 O O . LEU A 1 301 ? 3.867 6.461 1.091 1.00 94.81 301 LEU A O 1
ATOM 2465 N N . GLU A 1 302 ? 3.514 8.658 0.743 1.00 91.50 302 GLU A N 1
ATOM 2466 C CA . GLU A 1 302 ? 4.773 9.156 1.308 1.00 91.50 302 GLU A CA 1
ATOM 2467 C C . GLU A 1 302 ? 4.496 9.888 2.621 1.00 91.50 302 GLU A C 1
ATOM 2469 O O . GLU A 1 302 ? 3.571 10.701 2.690 1.00 91.50 302 GLU A O 1
ATOM 2474 N N . ILE A 1 303 ? 5.336 9.684 3.632 1.00 87.81 303 ILE A N 1
ATOM 2475 C CA . ILE A 1 303 ? 5.282 10.399 4.902 1.00 87.81 303 ILE A CA 1
ATOM 2476 C C . ILE A 1 303 ? 6.508 11.295 5.027 1.00 87.81 303 ILE A C 1
ATOM 2478 O O . ILE A 1 303 ? 7.653 10.855 5.110 1.00 87.81 303 ILE A O 1
ATOM 2482 N N . LYS A 1 304 ? 6.277 12.605 5.098 1.00 78.62 304 LYS A N 1
ATOM 2483 C CA . LYS A 1 304 ? 7.358 13.580 5.239 1.00 78.62 304 LYS A CA 1
ATOM 2484 C C . LYS A 1 304 ? 7.412 14.163 6.633 1.00 78.62 304 LYS A C 1
ATOM 2486 O O . LYS A 1 304 ? 6.540 14.913 7.035 1.00 78.62 304 LYS A O 1
ATOM 2491 N N . GLY A 1 305 ? 8.521 13.914 7.326 1.00 66.94 305 GLY A N 1
ATOM 2492 C CA . GLY A 1 305 ? 8.843 14.630 8.556 1.00 66.94 305 GLY A CA 1
ATOM 2493 C C . GLY A 1 305 ? 9.346 16.064 8.305 1.00 66.94 305 GLY A C 1
ATOM 2494 O O . GLY A 1 305 ? 9.951 16.337 7.262 1.00 66.94 305 GLY A O 1
ATOM 2495 N N . PRO A 1 306 ? 9.240 16.975 9.292 1.00 52.94 306 PRO A N 1
ATOM 2496 C CA . PRO A 1 306 ? 9.689 18.370 9.186 1.00 52.94 306 PRO A CA 1
ATOM 2497 C C . PRO A 1 306 ? 11.193 18.525 8.884 1.00 52.94 306 PRO A C 1
ATOM 2499 O O . PRO A 1 306 ? 11.613 19.523 8.303 1.00 52.94 306 PRO A O 1
ATOM 2502 N N . LYS A 1 307 ? 12.020 17.518 9.214 1.00 52.84 307 LYS A N 1
ATOM 2503 C CA . LYS A 1 307 ? 13.459 17.470 8.876 1.00 52.84 307 LYS A CA 1
ATOM 2504 C C . LYS A 1 307 ? 13.750 16.984 7.447 1.00 52.84 307 LYS A C 1
ATOM 2506 O O . LYS A 1 307 ? 14.861 17.174 6.961 1.00 52.84 307 LYS A O 1
ATOM 2511 N N . GLY A 1 308 ? 12.772 16.393 6.759 1.00 49.41 308 GLY A N 1
ATOM 2512 C CA . GLY A 1 308 ? 12.899 15.899 5.382 1.00 49.41 308 GLY A CA 1
ATOM 2513 C C . GLY A 1 308 ? 13.002 17.004 4.323 1.00 49.41 308 GLY A C 1
ATOM 2514 O O . GLY A 1 308 ? 13.275 16.709 3.163 1.00 49.41 308 GLY A O 1
ATOM 2515 N N . ARG A 1 309 ? 12.826 18.276 4.714 1.00 49.06 309 ARG A N 1
ATOM 2516 C CA . ARG A 1 309 ? 13.058 19.455 3.859 1.00 49.06 309 ARG A CA 1
ATOM 2517 C C . ARG A 1 309 ? 14.541 19.846 3.733 1.00 49.06 309 ARG A C 1
ATOM 2519 O O . ARG A 1 309 ? 14.854 20.732 2.955 1.00 49.06 309 ARG A O 1
ATOM 2526 N N . ILE A 1 310 ? 15.458 19.205 4.470 1.00 42.31 310 ILE A N 1
ATOM 2527 C CA . ILE A 1 310 ? 16.866 19.649 4.589 1.00 42.31 310 ILE A CA 1
ATOM 2528 C C . ILE A 1 310 ? 17.785 19.076 3.479 1.00 42.31 310 ILE A C 1
ATOM 2530 O O . ILE A 1 310 ? 18.993 19.292 3.490 1.00 42.31 310 ILE A O 1
ATOM 2534 N N . HIS A 1 311 ? 17.249 18.391 2.465 1.00 43.16 311 HIS A N 1
ATOM 2535 C CA . HIS A 1 311 ? 18.059 17.869 1.359 1.00 43.16 311 HIS A CA 1
ATOM 2536 C C . HIS A 1 311 ? 17.502 18.256 -0.016 1.00 43.16 311 HIS A C 1
ATOM 2538 O O . HIS A 1 311 ? 16.456 17.753 -0.412 1.00 43.16 311 HIS A O 1
ATOM 2544 N N . ASP A 1 312 ? 18.278 19.093 -0.718 1.00 46.84 312 ASP A N 1
ATOM 2545 C CA . ASP A 1 312 ? 18.224 19.439 -2.149 1.00 46.84 312 ASP A CA 1
ATOM 2546 C C . ASP A 1 312 ? 16.830 19.865 -2.663 1.00 46.84 312 ASP A C 1
ATOM 2548 O O . ASP A 1 312 ? 15.994 19.026 -3.012 1.00 46.84 312 ASP A O 1
ATOM 2552 N N . GLU A 1 313 ? 16.579 21.181 -2.705 1.00 46.66 313 GLU A N 1
ATOM 2553 C CA . GLU A 1 313 ? 15.269 21.791 -3.014 1.00 46.66 313 GLU A CA 1
ATOM 2554 C C . GLU A 1 313 ? 14.651 21.301 -4.342 1.00 46.66 313 GLU A C 1
ATOM 2556 O O . GLU A 1 313 ? 13.430 21.164 -4.426 1.00 46.66 313 GLU A O 1
ATOM 2561 N N . ASP A 1 314 ? 15.466 20.905 -5.328 1.00 49.53 314 ASP A N 1
ATOM 2562 C CA . ASP A 1 314 ? 15.003 20.423 -6.640 1.00 49.53 314 ASP A CA 1
ATOM 2563 C C . ASP A 1 314 ? 14.734 18.907 -6.711 1.00 49.53 314 ASP A C 1
ATOM 2565 O O . ASP A 1 314 ? 13.990 18.426 -7.575 1.00 49.53 314 ASP A O 1
ATOM 2569 N N . ARG A 1 315 ? 15.275 18.113 -5.779 1.00 59.66 315 ARG A N 1
ATOM 2570 C CA . ARG A 1 315 ? 15.139 16.645 -5.809 1.00 59.66 315 ARG A CA 1
ATOM 2571 C C . ARG A 1 315 ? 13.762 16.177 -5.341 1.00 59.66 315 ARG A C 1
ATOM 2573 O O . ARG A 1 315 ? 13.267 15.138 -5.781 1.00 59.66 315 ARG A O 1
ATOM 2580 N N . VAL A 1 316 ? 13.133 16.925 -4.439 1.00 63.84 316 VAL A N 1
ATOM 2581 C CA . VAL A 1 316 ? 11.789 16.626 -3.925 1.00 63.84 316 VAL A CA 1
ATOM 2582 C C . VAL A 1 316 ? 10.710 16.763 -5.014 1.00 63.84 316 VAL A C 1
ATOM 2584 O O . VAL A 1 316 ? 9.952 15.805 -5.198 1.00 63.84 316 VAL A O 1
ATOM 2587 N N . PRO A 1 317 ? 10.634 17.874 -5.773 1.00 63.50 317 PRO A N 1
ATOM 2588 C CA . PRO A 1 317 ? 9.721 17.997 -6.908 1.00 63.50 317 PRO A CA 1
ATOM 2589 C C . PRO A 1 317 ? 9.886 16.884 -7.950 1.00 63.50 317 PRO A C 1
ATOM 2591 O O . PRO A 1 317 ? 8.880 16.363 -8.436 1.00 63.50 317 PRO A O 1
ATOM 2594 N N . ALA A 1 318 ? 11.126 16.471 -8.244 1.00 64.19 318 ALA A N 1
ATOM 2595 C CA . ALA A 1 318 ? 11.411 15.408 -9.209 1.00 64.19 318 ALA A CA 1
ATOM 2596 C C . ALA A 1 318 ? 10.804 14.053 -8.796 1.00 64.19 318 ALA A C 1
ATOM 2598 O O . ALA A 1 318 ? 10.138 13.405 -9.606 1.00 64.19 318 ALA A O 1
ATOM 2599 N N . LYS A 1 319 ? 10.944 13.656 -7.520 1.00 74.12 319 LYS A N 1
ATOM 2600 C CA . LYS A 1 319 ? 10.312 12.435 -6.982 1.00 74.12 319 LYS A CA 1
ATOM 2601 C C . LYS A 1 319 ? 8.788 12.479 -7.106 1.00 74.12 319 LYS A C 1
ATOM 2603 O O . LYS A 1 319 ? 8.175 11.532 -7.593 1.00 74.12 319 LYS A O 1
ATOM 2608 N N . ASN A 1 320 ? 8.184 13.605 -6.723 1.00 73.75 320 ASN A N 1
ATOM 2609 C CA . ASN A 1 320 ? 6.731 13.785 -6.764 1.00 73.75 320 ASN A CA 1
ATOM 2610 C C . ASN A 1 320 ? 6.192 13.725 -8.202 1.00 73.75 320 ASN A C 1
ATOM 2612 O O . ASN A 1 320 ? 5.156 13.111 -8.462 1.00 73.75 320 ASN A O 1
ATOM 2616 N N . ALA A 1 321 ? 6.889 14.361 -9.148 1.00 68.50 321 ALA A N 1
ATOM 2617 C CA . ALA A 1 321 ? 6.543 14.311 -10.564 1.00 68.50 321 ALA A CA 1
ATOM 2618 C C . ALA A 1 321 ? 6.645 12.880 -11.112 1.00 68.50 321 ALA A C 1
ATOM 2620 O O . ALA A 1 321 ? 5.754 12.437 -11.839 1.00 68.50 321 ALA A O 1
ATOM 2621 N N . ALA A 1 322 ? 7.679 12.137 -10.714 1.00 77.00 322 ALA A N 1
ATOM 2622 C CA . ALA A 1 322 ? 7.860 10.748 -11.111 1.00 77.00 322 ALA A CA 1
ATOM 2623 C C . ALA A 1 322 ? 6.768 9.825 -10.559 1.00 77.00 322 ALA A C 1
ATOM 2625 O O . ALA A 1 322 ? 6.217 9.036 -11.320 1.00 77.00 322 ALA A O 1
ATOM 2626 N N . ALA A 1 323 ? 6.387 9.965 -9.287 1.00 85.31 323 ALA A N 1
ATOM 2627 C CA . ALA A 1 323 ? 5.301 9.187 -8.689 1.00 85.31 323 ALA A CA 1
ATOM 2628 C C . ALA A 1 323 ? 3.958 9.438 -9.399 1.00 85.31 323 ALA A C 1
ATOM 2630 O O . ALA A 1 323 ? 3.255 8.499 -9.768 1.00 85.31 323 ALA A O 1
ATOM 2631 N N . ARG A 1 324 ? 3.632 10.702 -9.704 1.00 81.12 324 ARG A N 1
ATOM 2632 C CA . ARG A 1 324 ? 2.425 11.044 -10.482 1.00 81.12 324 ARG A CA 1
ATOM 2633 C C . ARG A 1 324 ? 2.474 10.490 -11.907 1.00 81.12 324 ARG A C 1
ATOM 2635 O O . ARG A 1 324 ? 1.468 9.980 -12.402 1.00 81.12 324 ARG A O 1
ATOM 2642 N N . LYS A 1 325 ? 3.637 10.562 -12.563 1.00 77.50 325 LYS A N 1
ATOM 2643 C CA . LYS A 1 325 ? 3.867 9.981 -13.896 1.00 77.50 325 LYS A CA 1
ATOM 2644 C C . LYS A 1 325 ? 3.668 8.464 -13.873 1.00 77.50 325 LYS A C 1
ATOM 2646 O O . LYS A 1 325 ? 2.985 7.932 -14.746 1.00 77.50 325 LYS A O 1
ATOM 2651 N N . TRP A 1 326 ? 4.208 7.799 -12.855 1.00 91.81 326 TRP A N 1
ATOM 2652 C CA . TRP A 1 326 ? 4.048 6.370 -12.614 1.00 91.81 326 TRP A CA 1
ATOM 2653 C C . TRP A 1 326 ? 2.579 5.993 -12.456 1.00 91.81 326 TRP A C 1
ATOM 2655 O O . TRP A 1 326 ? 2.094 5.139 -13.193 1.00 91.81 326 TRP A O 1
ATOM 2665 N N . VAL A 1 327 ? 1.848 6.692 -11.581 1.00 89.62 327 VAL A N 1
ATOM 2666 C CA . VAL A 1 327 ? 0.421 6.437 -11.331 1.00 89.62 327 VAL A CA 1
ATOM 2667 C C . VAL A 1 327 ? -0.395 6.597 -12.610 1.00 89.62 327 VAL A C 1
ATOM 2669 O O . VAL A 1 327 ? -1.167 5.709 -12.962 1.00 89.62 327 VAL A O 1
ATOM 2672 N N . SER A 1 328 ? -0.185 7.690 -13.347 1.00 81.62 328 SER A N 1
ATOM 2673 C CA . SER A 1 328 ? -0.873 7.931 -14.619 1.00 81.62 328 SER A CA 1
ATOM 2674 C C . SER A 1 328 ? -0.616 6.804 -15.624 1.00 81.62 328 SER A C 1
ATOM 2676 O O . SER A 1 328 ? -1.555 6.260 -16.207 1.00 81.62 328 SER A O 1
ATOM 2678 N N . ALA A 1 329 ? 0.646 6.395 -15.781 1.00 78.44 329 ALA A N 1
ATOM 2679 C CA . ALA A 1 329 ? 1.019 5.314 -16.681 1.00 78.44 329 ALA A CA 1
ATOM 2680 C C . ALA A 1 329 ? 0.379 3.976 -16.264 1.00 78.44 329 ALA A C 1
ATOM 2682 O O . ALA A 1 329 ? -0.286 3.323 -17.070 1.00 78.44 329 ALA A O 1
ATOM 2683 N N . VAL A 1 330 ? 0.527 3.577 -15.001 1.00 88.06 330 VAL A N 1
ATOM 2684 C CA . VAL A 1 330 ? -0.022 2.319 -14.472 1.00 88.06 330 VAL A CA 1
ATOM 2685 C C . VAL A 1 330 ? -1.548 2.276 -14.580 1.00 88.06 330 VAL A C 1
ATOM 2687 O O . VAL A 1 330 ? -2.096 1.252 -14.997 1.00 88.06 330 VAL A O 1
ATOM 2690 N N . ASN A 1 331 ? -2.234 3.389 -14.315 1.00 85.75 331 ASN A N 1
ATOM 2691 C CA . ASN A 1 331 ? -3.681 3.493 -14.502 1.00 85.75 331 ASN A CA 1
ATOM 2692 C C . ASN A 1 331 ? -4.080 3.376 -15.976 1.00 85.75 331 ASN A C 1
ATOM 2694 O O . ASN A 1 331 ? -5.043 2.679 -16.293 1.00 85.75 331 ASN A O 1
ATOM 2698 N N . ASN A 1 332 ? -3.321 3.987 -16.893 1.00 78.00 332 ASN A N 1
ATOM 2699 C CA . ASN A 1 332 ? -3.558 3.852 -18.333 1.00 78.00 332 ASN A CA 1
ATOM 2700 C C . ASN A 1 332 ? -3.382 2.409 -18.831 1.00 78.00 332 ASN A C 1
ATOM 2702 O O . ASN A 1 332 ? -4.066 2.013 -19.775 1.00 78.00 332 ASN A O 1
ATOM 2706 N N . LEU A 1 333 ? -2.498 1.619 -18.206 1.00 79.44 333 LEU A N 1
ATOM 2707 C CA . LEU A 1 333 ? -2.339 0.192 -18.506 1.00 79.44 333 LEU A CA 1
ATOM 2708 C C . LEU A 1 333 ? -3.564 -0.634 -18.067 1.00 79.44 333 LEU A C 1
ATOM 2710 O O . LEU A 1 333 ? -3.887 -1.647 -18.694 1.00 79.44 333 LEU A O 1
ATOM 2714 N N . GLY A 1 334 ? -4.232 -0.232 -16.982 1.00 78.69 334 GLY A N 1
ATOM 2715 C CA . GLY A 1 334 ? -5.494 -0.815 -16.509 1.00 78.69 334 GLY A CA 1
ATOM 2716 C C . GLY A 1 334 ? -5.404 -2.227 -15.911 1.00 78.69 334 GLY A C 1
ATOM 2717 O O . GLY A 1 334 ? -6.428 -2.801 -15.553 1.00 78.69 334 GLY A O 1
ATOM 2718 N N . ARG A 1 335 ? -4.203 -2.812 -15.789 1.00 85.94 335 ARG A N 1
ATOM 2719 C CA . ARG A 1 335 ? -3.998 -4.189 -15.287 1.00 85.94 335 ARG A CA 1
ATOM 2720 C C . ARG A 1 335 ? -3.858 -4.288 -13.762 1.00 85.94 335 ARG A C 1
ATOM 2722 O O . ARG A 1 335 ? -4.123 -5.347 -13.204 1.00 85.94 335 ARG A O 1
ATOM 2729 N N . TYR A 1 336 ? -3.437 -3.213 -13.095 1.00 88.12 336 TYR A N 1
ATOM 2730 C CA . TYR A 1 336 ? -3.048 -3.228 -11.674 1.00 88.12 336 TYR A CA 1
ATOM 2731 C C . TYR A 1 336 ? -4.050 -2.508 -10.758 1.00 88.12 336 TYR A C 1
ATOM 2733 O O . TYR A 1 336 ? -3.697 -2.098 -9.654 1.00 88.12 336 TYR A O 1
ATOM 2741 N N . GLY A 1 337 ? -5.302 -2.369 -11.203 1.00 88.44 337 GLY A N 1
ATOM 2742 C CA . GLY A 1 337 ? -6.322 -1.576 -10.516 1.00 88.44 337 GLY A CA 1
ATOM 2743 C C . GLY A 1 337 ? -6.085 -0.070 -10.646 1.00 88.44 337 GLY A C 1
ATOM 2744 O O . GLY A 1 337 ? -5.253 0.365 -11.440 1.00 88.44 337 GLY A O 1
ATOM 2745 N N . GLN A 1 338 ? -6.845 0.714 -9.881 1.00 92.81 338 GLN A N 1
ATOM 2746 C CA . GLN A 1 338 ? -6.691 2.168 -9.823 1.00 92.81 338 GLN A CA 1
ATOM 2747 C C . GLN A 1 338 ? -5.688 2.550 -8.738 1.00 92.81 338 GLN A C 1
ATOM 2749 O O . GLN A 1 338 ? -5.798 2.087 -7.603 1.00 92.81 338 GLN A O 1
ATOM 2754 N N . TRP A 1 339 ? -4.728 3.392 -9.101 1.00 95.81 339 TRP A N 1
ATOM 2755 C CA . TRP A 1 339 ? -3.705 3.935 -8.220 1.00 95.81 339 TRP A CA 1
ATOM 2756 C C . TRP A 1 339 ? -3.875 5.440 -8.034 1.00 95.81 339 TRP A C 1
ATOM 2758 O O . TRP A 1 339 ? -4.251 6.155 -8.964 1.00 95.81 339 TRP A O 1
ATOM 2768 N N . VAL A 1 340 ? -3.531 5.926 -6.849 1.00 94.62 340 VAL A N 1
ATOM 2769 C CA . VAL A 1 340 ? -3.403 7.347 -6.511 1.00 94.62 340 VAL A CA 1
ATOM 2770 C C . VAL A 1 340 ? -2.100 7.555 -5.739 1.00 94.62 340 VAL A C 1
ATOM 2772 O O . VAL A 1 340 ? -1.582 6.619 -5.133 1.00 94.62 340 VAL A O 1
ATOM 2775 N N . PHE A 1 341 ? -1.543 8.763 -5.788 1.00 91.88 341 PHE A N 1
ATOM 2776 C CA . PHE A 1 341 ? -0.339 9.134 -5.039 1.00 91.88 341 PHE A CA 1
ATOM 2777 C C . PHE A 1 341 ? -0.629 10.374 -4.202 1.00 91.88 341 PHE A C 1
ATOM 2779 O O . PHE A 1 341 ? -1.126 11.364 -4.748 1.00 91.88 341 PHE A O 1
ATOM 2786 N N . ASP A 1 342 ? -0.290 10.328 -2.915 1.00 90.75 342 ASP A N 1
ATOM 2787 C CA . ASP A 1 342 ? -0.406 11.476 -2.018 1.00 90.75 342 ASP A CA 1
ATOM 2788 C C . ASP A 1 342 ? 0.720 11.504 -0.979 1.00 90.75 342 ASP A C 1
ATOM 2790 O O . ASP A 1 342 ? 1.382 10.498 -0.710 1.00 90.75 342 ASP A O 1
ATOM 2794 N N . ILE A 1 343 ? 0.948 12.685 -0.414 1.00 86.56 343 ILE A N 1
ATOM 2795 C CA . ILE A 1 343 ? 2.009 12.946 0.555 1.00 86.56 343 ILE A CA 1
ATOM 2796 C C . ILE A 1 343 ? 1.366 13.441 1.844 1.00 86.56 343 ILE A C 1
ATOM 2798 O O . ILE A 1 343 ? 0.657 14.446 1.857 1.00 86.56 343 ILE A O 1
ATOM 2802 N N . CYS A 1 344 ? 1.674 12.767 2.943 1.00 86.38 344 CYS A N 1
ATOM 2803 C CA . CYS A 1 344 ? 1.313 13.187 4.283 1.00 86.38 344 CYS A CA 1
ATOM 2804 C C . CYS A 1 344 ? 2.488 13.969 4.893 1.00 86.38 344 CYS A C 1
ATOM 2806 O O . CYS A 1 344 ? 3.514 13.397 5.260 1.00 86.38 344 CYS A O 1
ATOM 2808 N N . GLU A 1 345 ? 2.364 15.299 4.950 1.00 79.56 345 GLU A N 1
ATOM 2809 C CA . GLU A 1 345 ? 3.384 16.180 5.553 1.00 79.56 345 GLU A CA 1
ATOM 2810 C C . GLU A 1 345 ? 3.283 16.267 7.083 1.00 79.56 345 GLU A C 1
ATOM 2812 O O . GLU A 1 345 ? 4.216 16.719 7.747 1.00 79.56 345 GLU A O 1
ATOM 2817 N N . ASP A 1 346 ? 2.145 15.854 7.633 1.00 79.25 346 ASP A N 1
ATOM 2818 C CA . ASP A 1 346 ? 1.844 15.877 9.056 1.00 79.25 346 ASP A CA 1
ATOM 2819 C C . ASP A 1 346 ? 1.019 14.641 9.413 1.00 79.25 346 ASP A C 1
ATOM 2821 O O . ASP A 1 346 ? -0.056 14.424 8.849 1.00 79.25 346 ASP A O 1
ATOM 2825 N N . LEU A 1 347 ? 1.525 13.836 10.348 1.00 81.00 347 LEU A N 1
ATOM 2826 C CA . LEU A 1 347 ? 0.875 12.600 10.778 1.00 81.00 347 LEU A CA 1
ATOM 2827 C C . LEU A 1 347 ? -0.503 12.842 11.390 1.00 81.00 347 LEU A C 1
ATOM 2829 O O . LEU A 1 347 ? -1.372 11.983 11.250 1.00 81.00 347 LEU A O 1
ATOM 2833 N N . ASP A 1 348 ? -0.742 14.014 11.979 1.00 75.19 348 ASP A N 1
ATOM 2834 C CA . ASP A 1 348 ? -2.062 14.367 12.511 1.00 75.19 348 ASP A CA 1
ATOM 2835 C C . ASP A 1 348 ? -3.108 14.514 11.385 1.00 75.19 348 ASP A C 1
ATOM 2837 O O . ASP A 1 348 ? -4.309 14.383 11.614 1.00 75.19 348 ASP A O 1
ATOM 2841 N N . GLN A 1 349 ? -2.662 14.715 10.140 1.00 78.81 349 GLN A N 1
ATOM 2842 C CA . GLN A 1 349 ? -3.497 14.797 8.937 1.00 78.81 349 GLN A CA 1
ATOM 2843 C C . GLN A 1 349 ? -3.548 13.482 8.144 1.00 78.81 349 GLN A C 1
ATOM 2845 O O . GLN A 1 349 ? -4.194 13.422 7.090 1.00 78.81 349 GLN A O 1
ATOM 2850 N N . LEU A 1 350 ? -2.876 12.419 8.605 1.00 85.75 350 LEU A N 1
ATOM 2851 C CA . LEU A 1 350 ? -2.807 11.152 7.874 1.00 85.75 350 LEU A CA 1
ATOM 2852 C C . LEU A 1 350 ? -4.197 10.543 7.663 1.00 85.75 350 LEU A C 1
ATOM 2854 O O . LEU A 1 350 ? -4.516 10.148 6.543 1.00 85.75 350 LEU A O 1
ATOM 2858 N N . ARG A 1 351 ? -5.045 10.536 8.701 1.00 86.75 351 ARG A N 1
ATOM 2859 C CA . ARG A 1 351 ? -6.431 10.050 8.602 1.00 86.75 351 ARG A CA 1
ATOM 2860 C C . ARG A 1 351 ? -7.185 10.747 7.472 1.00 86.75 351 ARG A C 1
ATOM 2862 O O . ARG A 1 351 ? -7.646 10.084 6.549 1.00 86.75 351 ARG A O 1
ATOM 2869 N N . ILE A 1 352 ? -7.221 12.078 7.512 1.00 78.31 352 ILE A N 1
ATOM 2870 C CA . ILE A 1 352 ? -7.923 12.910 6.526 1.00 78.31 352 ILE A CA 1
ATOM 2871 C C . ILE A 1 352 ? -7.372 12.661 5.116 1.00 78.31 352 ILE A C 1
ATOM 2873 O O . ILE A 1 352 ? -8.127 12.592 4.147 1.00 78.31 352 ILE A O 1
ATOM 2877 N N . THR A 1 353 ? -6.052 12.504 4.992 1.00 86.12 353 THR A N 1
ATOM 2878 C CA . THR A 1 353 ? -5.389 12.236 3.710 1.00 86.12 353 THR A CA 1
ATOM 2879 C C . THR A 1 353 ? -5.846 10.906 3.118 1.00 86.12 353 THR A C 1
ATOM 2881 O O . THR A 1 353 ? -6.197 10.858 1.942 1.00 86.12 353 THR A O 1
ATOM 2884 N N . VAL A 1 354 ? -5.886 9.836 3.916 1.00 90.44 354 VAL A N 1
ATOM 2885 C CA . VAL A 1 354 ? -6.305 8.507 3.447 1.00 90.44 354 VAL A CA 1
ATOM 2886 C C . VAL A 1 354 ? -7.808 8.469 3.151 1.00 90.44 354 VAL A C 1
ATOM 2888 O O . VAL A 1 354 ? -8.214 7.966 2.103 1.00 90.44 354 VAL A O 1
ATOM 2891 N N . GLU A 1 355 ? -8.637 9.040 4.026 1.00 85.44 355 GLU A N 1
ATOM 2892 C CA . GLU A 1 355 ? -10.098 9.076 3.870 1.00 85.44 355 GLU A CA 1
ATOM 2893 C C . GLU A 1 355 ? -10.539 9.841 2.619 1.00 85.44 355 GLU A C 1
ATOM 2895 O O . GLU A 1 355 ? -11.424 9.377 1.903 1.00 85.44 355 GLU A O 1
ATOM 2900 N N . ARG A 1 356 ? -9.851 10.932 2.261 1.00 85.19 356 ARG A N 1
ATOM 2901 C CA . ARG A 1 356 ? -10.110 11.671 1.014 1.00 85.19 356 ARG A CA 1
ATOM 2902 C C . ARG A 1 356 ? -10.082 10.773 -0.229 1.00 85.19 356 ARG A C 1
ATOM 2904 O O . ARG A 1 356 ? -10.868 10.984 -1.149 1.00 85.19 356 ARG A O 1
ATOM 2911 N N . HIS A 1 357 ? -9.185 9.784 -0.272 1.00 89.00 357 HIS A N 1
ATOM 2912 C CA . HIS A 1 357 ? -9.055 8.851 -1.405 1.00 89.00 357 HIS A CA 1
ATOM 2913 C C . HIS A 1 357 ? -10.008 7.657 -1.323 1.00 89.00 357 HIS A C 1
ATOM 2915 O O . HIS A 1 357 ? -10.245 6.981 -2.327 1.00 89.00 357 HIS A O 1
ATOM 2921 N N . ALA A 1 358 ? -10.569 7.392 -0.144 1.00 84.88 358 ALA A N 1
ATOM 2922 C CA . ALA A 1 358 ? -11.648 6.427 0.009 1.00 84.88 358 ALA A CA 1
ATOM 2923 C C . ALA A 1 358 ? -12.966 6.967 -0.577 1.00 84.88 358 ALA A C 1
ATOM 2925 O O . ALA A 1 358 ? -13.780 6.184 -1.070 1.00 84.88 358 ALA A O 1
ATOM 2926 N N . GLY A 1 359 ? -13.115 8.296 -0.606 1.00 70.44 359 GLY A N 1
ATOM 2927 C CA . GLY A 1 359 ? -14.368 8.979 -0.914 1.00 70.44 359 GLY A CA 1
ATOM 2928 C C . GLY A 1 359 ? -15.305 8.984 0.294 1.00 70.44 359 GLY A C 1
ATOM 2929 O O . GLY A 1 359 ? -15.049 8.294 1.282 1.00 70.44 359 GLY A O 1
ATOM 2930 N N . ASP A 1 360 ? -16.394 9.750 0.203 1.00 55.66 360 ASP A N 1
ATOM 2931 C CA . ASP A 1 360 ? -17.473 9.756 1.199 1.00 55.66 360 ASP A CA 1
ATOM 2932 C C . ASP A 1 360 ? -18.274 8.449 1.111 1.00 55.66 360 ASP A C 1
ATOM 2934 O O . ASP A 1 360 ? -19.443 8.431 0.729 1.00 55.66 360 ASP A O 1
ATOM 2938 N N . ASP A 1 361 ? -17.652 7.322 1.446 1.00 51.94 361 ASP A N 1
ATOM 2939 C CA . ASP A 1 361 ? -18.394 6.119 1.811 1.00 51.94 361 ASP A CA 1
ATOM 2940 C C . ASP A 1 361 ? -18.736 6.198 3.307 1.00 51.94 361 ASP A C 1
ATOM 2942 O O . ASP A 1 361 ? -18.417 5.320 4.108 1.00 51.94 361 ASP A O 1
ATOM 2946 N N . ASP A 1 362 ? -19.380 7.308 3.690 1.00 50.53 362 ASP A N 1
ATOM 2947 C CA . ASP A 1 362 ? -19.920 7.564 5.036 1.00 50.53 362 ASP A CA 1
ATOM 2948 C C . ASP A 1 362 ? -20.968 6.492 5.416 1.00 50.53 362 ASP A C 1
ATOM 2950 O O . ASP A 1 362 ? -21.292 6.290 6.580 1.00 50.53 362 ASP A O 1
ATOM 2954 N N . ASN A 1 363 ? -21.430 5.712 4.428 1.00 52.09 363 ASN A N 1
ATOM 2955 C CA . ASN A 1 363 ? -22.280 4.535 4.602 1.00 52.09 363 ASN A CA 1
ATOM 2956 C C . ASN A 1 363 ? -21.584 3.348 5.290 1.00 52.09 363 ASN A C 1
ATOM 2958 O O . ASN A 1 363 ? -22.265 2.408 5.703 1.00 52.09 363 ASN A O 1
ATOM 2962 N N . LEU A 1 364 ? -20.252 3.342 5.406 1.00 60.12 364 LEU A N 1
ATOM 2963 C CA . LEU A 1 364 ? -19.527 2.264 6.090 1.00 60.12 364 LEU A CA 1
ATOM 2964 C C . LEU A 1 364 ? -19.500 2.438 7.610 1.00 60.12 364 LEU A C 1
ATOM 2966 O O . LEU A 1 364 ? -19.210 1.475 8.325 1.00 60.12 364 LEU A O 1
ATOM 2970 N N . ARG A 1 365 ? -19.771 3.646 8.115 1.00 74.88 365 ARG A N 1
ATOM 2971 C CA . ARG A 1 365 ? -19.653 3.965 9.538 1.00 74.88 365 ARG A CA 1
ATOM 2972 C C . ARG A 1 365 ? -21.035 4.125 10.157 1.00 74.88 365 ARG A C 1
ATOM 2974 O O . ARG A 1 365 ? -21.878 4.827 9.610 1.00 74.88 365 ARG A O 1
ATOM 2981 N N . PRO A 1 366 ? -21.286 3.539 11.336 1.00 83.94 366 PRO A N 1
ATOM 2982 C CA . PRO A 1 366 ? -22.572 3.677 12.006 1.00 83.94 366 PRO A CA 1
ATOM 2983 C C . PRO A 1 366 ? -22.706 5.028 12.746 1.00 83.94 366 PRO A C 1
ATOM 2985 O O . PRO A 1 366 ? -23.467 5.133 13.703 1.00 83.94 366 PRO A O 1
ATOM 2988 N N . PHE A 1 367 ? -21.924 6.049 12.368 1.00 87.00 367 PHE A N 1
ATOM 2989 C CA . PHE A 1 367 ? -21.834 7.352 13.029 1.00 87.00 367 PHE A CA 1
ATOM 2990 C C . PHE A 1 367 ? -21.313 8.440 12.081 1.00 87.00 367 PHE A C 1
ATOM 2992 O O . PHE A 1 367 ? -20.709 8.151 11.056 1.00 87.00 367 PHE A O 1
ATOM 2999 N N . LEU A 1 368 ? -21.496 9.695 12.490 1.00 85.06 368 LEU A N 1
ATOM 3000 C CA . LEU A 1 368 ? -21.056 10.912 11.816 1.00 85.06 368 LEU A CA 1
ATOM 3001 C C . LEU A 1 368 ? -20.012 11.642 12.663 1.00 85.06 368 LEU A C 1
ATOM 3003 O O . LEU A 1 368 ? -20.162 11.734 13.886 1.00 85.06 368 LEU A O 1
ATOM 3007 N N . PHE A 1 369 ? -19.000 12.220 12.016 1.00 83.50 369 PHE A N 1
ATOM 3008 C CA . PHE A 1 369 ? -18.056 13.130 12.669 1.00 83.50 369 PHE A CA 1
ATOM 3009 C C . PHE A 1 369 ? -18.689 14.501 12.905 1.00 83.50 369 PHE A C 1
ATOM 3011 O O . PHE A 1 369 ? -19.433 15.016 12.071 1.00 83.50 369 PHE A O 1
ATOM 3018 N N . VAL A 1 370 ? -18.382 15.106 14.051 1.00 85.81 370 VAL A N 1
ATOM 3019 C CA . VAL A 1 370 ? -18.875 16.432 14.429 1.00 85.81 370 VAL A CA 1
ATOM 3020 C C . VAL A 1 370 ? -17.767 17.273 15.044 1.00 85.81 370 VAL A C 1
ATOM 3022 O O . VAL A 1 370 ? -16.920 16.766 15.777 1.00 85.81 370 VAL A O 1
ATOM 3025 N N . GLU A 1 371 ? -17.806 18.581 14.802 1.00 84.50 371 GLU A N 1
ATOM 3026 C CA . GLU A 1 371 ? -16.951 19.519 15.525 1.00 84.50 371 GLU A CA 1
ATOM 3027 C C . GLU A 1 371 ? -17.496 19.726 16.950 1.00 84.50 371 GLU A C 1
ATOM 3029 O O . GLU A 1 371 ? -18.643 20.161 17.124 1.00 84.50 371 GLU A O 1
ATOM 3034 N N . PRO A 1 372 ? -16.718 19.404 17.997 1.00 84.81 372 PRO A N 1
ATOM 3035 C CA . PRO A 1 372 ? -17.173 19.539 19.369 1.00 84.81 372 PRO A CA 1
ATOM 3036 C C . PRO A 1 372 ? -17.169 21.005 19.822 1.00 84.81 372 PRO A C 1
ATOM 3038 O O . PRO A 1 372 ? -16.254 21.781 19.563 1.00 84.81 372 PRO A O 1
ATOM 3041 N N . THR A 1 373 ? -18.171 21.361 20.615 1.00 85.69 373 THR A N 1
ATOM 3042 C CA . THR A 1 373 ? -18.209 22.582 21.433 1.00 85.69 373 THR A CA 1
ATOM 3043 C C . THR A 1 373 ? -18.332 22.201 22.912 1.00 85.69 373 THR A C 1
ATOM 3045 O O . THR A 1 373 ? -18.867 21.130 23.221 1.00 85.69 373 THR A O 1
ATOM 3048 N N . PRO A 1 374 ? -17.942 23.066 23.867 1.00 83.94 374 PRO A N 1
ATOM 3049 C CA . PRO A 1 374 ? -18.092 22.775 25.298 1.00 83.94 374 PRO A CA 1
ATOM 3050 C C . PRO A 1 374 ? -19.520 22.383 25.719 1.00 83.94 374 PRO A C 1
ATOM 3052 O O . PRO A 1 374 ? -19.722 21.699 26.720 1.00 83.94 374 PRO A O 1
ATOM 3055 N N . GLN A 1 375 ? -20.535 22.814 24.966 1.00 83.81 375 GLN A N 1
ATOM 3056 C CA . GLN A 1 375 ? -21.939 22.508 25.225 1.00 83.81 375 GLN A CA 1
ATOM 3057 C C . GLN A 1 375 ? -22.392 21.158 24.653 1.00 83.81 375 GLN A C 1
ATOM 3059 O O . GLN A 1 375 ? -23.406 20.645 25.127 1.00 83.81 375 GLN A O 1
ATOM 3064 N N . THR A 1 376 ? -21.685 20.599 23.670 1.00 87.12 376 THR A N 1
ATOM 3065 C CA . THR A 1 376 ? -22.055 19.361 22.949 1.00 87.12 376 THR A CA 1
ATOM 3066 C C . THR A 1 376 ? -21.267 18.142 23.428 1.00 87.12 376 THR A C 1
ATOM 3068 O O . THR A 1 376 ? -21.808 17.033 23.442 1.00 87.12 376 THR A O 1
ATOM 3071 N N . ILE A 1 377 ? -20.043 18.359 23.915 1.00 88.94 377 ILE A N 1
ATOM 3072 C CA . ILE A 1 377 ? -19.160 17.345 24.502 1.00 88.94 377 ILE A CA 1
ATOM 3073 C C . ILE A 1 377 ? -19.882 16.541 25.605 1.00 88.94 377 ILE A C 1
ATOM 3075 O O . ILE A 1 377 ? -20.373 17.103 26.587 1.00 88.94 377 ILE A O 1
ATOM 3079 N N . TRP A 1 378 ? -19.966 15.214 25.428 1.00 90.31 378 TRP A N 1
ATOM 3080 C CA . TRP A 1 378 ? -20.694 14.254 26.282 1.00 90.31 378 TRP A CA 1
ATOM 3081 C C . TRP A 1 378 ? -22.172 14.595 26.532 1.00 90.31 378 TRP A C 1
ATOM 3083 O O . TRP A 1 378 ? -22.780 14.088 27.475 1.00 90.31 378 TRP A O 1
ATOM 3093 N N . LYS A 1 379 ? -22.773 15.438 25.687 1.00 89.44 379 LYS A N 1
ATOM 3094 C CA . LYS A 1 379 ? -24.222 15.675 25.659 1.00 89.44 379 LYS A CA 1
ATOM 3095 C C . LYS A 1 379 ? -24.843 15.136 24.383 1.00 89.44 379 LYS A C 1
ATOM 3097 O O . LYS A 1 379 ? -25.813 14.393 24.454 1.00 89.44 379 LYS A O 1
ATOM 3102 N N . THR A 1 380 ? -24.272 15.509 23.241 1.00 89.56 380 THR A N 1
ATOM 3103 C CA . THR A 1 380 ? -24.739 15.119 21.902 1.00 89.56 380 THR A CA 1
ATOM 3104 C C . THR A 1 380 ? -23.660 14.419 21.086 1.00 89.56 380 THR A C 1
ATOM 3106 O O . THR A 1 380 ? -23.978 13.815 20.067 1.00 89.56 380 THR A O 1
ATOM 3109 N N . CYS A 1 381 ? -22.402 14.474 21.522 1.00 91.38 381 CYS A N 1
ATOM 3110 C CA . CYS A 1 381 ? -21.292 13.765 20.901 1.00 91.38 381 CYS A CA 1
ATOM 3111 C C . CYS A 1 381 ? -20.368 13.134 21.945 1.00 91.38 381 CYS A C 1
ATOM 3113 O O . CYS A 1 381 ? -20.353 13.523 23.118 1.00 91.38 381 CYS A O 1
ATOM 3115 N N . VAL A 1 382 ? -19.604 12.143 21.504 1.00 92.56 382 VAL A N 1
ATOM 3116 C CA . VAL A 1 382 ? -18.685 11.341 22.317 1.00 92.56 382 VAL A CA 1
ATOM 3117 C C . VAL A 1 382 ? -17.374 11.168 21.538 1.00 92.56 382 VAL A C 1
ATOM 3119 O O . VAL A 1 382 ? -17.419 11.122 20.305 1.00 92.56 382 VAL A O 1
ATOM 3122 N N . PRO A 1 383 ? -16.202 11.115 22.196 1.00 89.38 383 PRO A N 1
ATOM 3123 C CA . PRO A 1 383 ? -14.945 10.991 21.474 1.00 89.38 383 PRO A CA 1
ATOM 3124 C C . PRO A 1 383 ? -14.801 9.604 20.841 1.00 89.38 383 PRO A C 1
ATOM 3126 O O . PRO A 1 383 ? -15.139 8.590 21.464 1.00 89.38 383 PRO A O 1
ATOM 3129 N N . LEU A 1 384 ? -14.239 9.573 19.635 1.00 85.00 384 LEU A N 1
ATOM 3130 C CA . LEU A 1 384 ? -13.747 8.363 18.983 1.00 85.00 384 LEU A CA 1
ATOM 3131 C C . LEU A 1 384 ? -12.250 8.210 19.295 1.00 85.00 384 LEU A C 1
ATOM 3133 O O . LEU A 1 384 ? -11.482 9.166 19.210 1.00 85.00 384 LEU A O 1
ATOM 3137 N N . THR A 1 385 ? -11.820 7.024 19.723 1.00 79.62 385 THR A N 1
ATOM 3138 C CA . THR A 1 385 ? -10.420 6.761 20.084 1.00 79.62 385 THR A CA 1
ATOM 3139 C C . THR A 1 385 ? -10.060 5.287 19.913 1.00 79.62 385 THR A C 1
ATOM 3141 O O . THR A 1 385 ? -10.923 4.415 19.903 1.00 79.62 385 THR A O 1
ATOM 3144 N N . THR A 1 386 ? -8.765 4.978 19.872 1.00 73.75 386 THR A N 1
ATOM 3145 C CA . THR A 1 386 ? -8.286 3.589 19.903 1.00 73.75 386 THR A CA 1
ATOM 3146 C C . THR A 1 386 ? -8.327 3.016 21.324 1.00 73.75 386 THR A C 1
ATOM 3148 O O . THR A 1 386 ? -8.175 3.752 22.308 1.00 73.75 386 THR A O 1
ATOM 3151 N N . LEU A 1 387 ? -8.466 1.688 21.453 1.00 73.88 387 LEU A N 1
ATOM 3152 C CA . LEU A 1 387 ? -8.423 0.991 22.753 1.00 73.88 387 LEU A CA 1
ATOM 3153 C C . LEU A 1 387 ? -7.098 1.239 23.495 1.00 73.88 387 LEU A C 1
ATOM 3155 O O . LEU A 1 387 ? -7.085 1.458 24.707 1.00 73.88 387 LEU A O 1
ATOM 3159 N N . LYS A 1 388 ? -5.985 1.267 22.750 1.00 65.31 388 LYS A N 1
ATOM 3160 C CA . LYS A 1 388 ? -4.641 1.561 23.267 1.00 65.31 388 LYS A CA 1
ATOM 3161 C C . LYS A 1 388 ? -4.557 2.977 23.839 1.00 65.31 388 LYS A C 1
ATOM 3163 O O . LYS A 1 388 ? -4.035 3.165 24.936 1.00 65.31 388 LYS A O 1
ATOM 3168 N N . ALA A 1 389 ? -5.078 3.968 23.113 1.00 65.44 389 ALA A N 1
ATOM 3169 C CA . ALA A 1 389 ? -5.070 5.355 23.560 1.00 65.44 389 ALA A CA 1
ATOM 3170 C C . ALA A 1 389 ? -5.979 5.562 24.780 1.00 65.44 389 ALA A C 1
ATOM 3172 O O . ALA A 1 389 ? -5.576 6.239 25.722 1.00 65.44 389 ALA A O 1
ATOM 3173 N N . ALA A 1 390 ? -7.157 4.931 24.811 1.00 67.88 390 ALA A N 1
ATOM 3174 C CA . ALA A 1 390 ? -8.043 4.976 25.973 1.00 67.88 390 ALA A CA 1
ATOM 3175 C C . ALA A 1 390 ? -7.326 4.480 27.239 1.00 67.88 390 ALA A C 1
ATOM 3177 O O . ALA A 1 390 ? -7.335 5.145 28.271 1.00 67.88 390 ALA A O 1
ATOM 3178 N N . ALA A 1 391 ? -6.626 3.353 27.157 1.00 63.16 391 ALA A N 1
ATOM 3179 C CA . ALA A 1 391 ? -6.002 2.765 28.332 1.00 63.16 391 ALA A CA 1
ATOM 3180 C C . ALA A 1 391 ? -4.796 3.524 28.901 1.00 63.16 391 ALA A C 1
ATOM 3182 O O . ALA A 1 391 ? -4.575 3.476 30.110 1.00 63.16 391 ALA A O 1
ATOM 3183 N N . GLY A 1 392 ? -4.035 4.237 28.065 1.00 57.97 392 GLY A N 1
ATOM 3184 C CA . GLY A 1 392 ? -2.998 5.152 28.554 1.00 57.97 392 GLY A CA 1
ATOM 3185 C C . GLY A 1 392 ? -3.583 6.379 29.265 1.00 57.97 392 GLY A C 1
ATOM 3186 O O . GLY A 1 392 ? -3.011 6.858 30.242 1.00 57.97 392 GLY A O 1
ATOM 3187 N N . ARG A 1 393 ? -4.748 6.855 28.801 1.00 59.16 393 ARG A N 1
ATOM 3188 C CA . ARG A 1 393 ? -5.411 8.087 29.262 1.00 59.16 393 ARG A CA 1
ATOM 3189 C C . ARG A 1 393 ? -6.203 7.910 30.560 1.00 59.16 393 ARG A C 1
ATOM 3191 O O . ARG A 1 393 ? -6.250 8.830 31.362 1.00 59.16 393 ARG A O 1
ATOM 3198 N N . PHE A 1 394 ? -6.773 6.727 30.806 1.00 53.16 394 PHE A N 1
ATOM 3199 C CA . PHE A 1 394 ? -7.513 6.417 32.043 1.00 53.16 394 PHE A CA 1
ATOM 3200 C C . PHE A 1 394 ? -6.626 5.915 33.200 1.00 53.16 394 PHE A C 1
ATOM 3202 O O . PHE A 1 394 ? -7.135 5.332 34.158 1.00 53.16 394 PHE A O 1
ATOM 3209 N N . SER A 1 395 ? -5.303 6.116 33.133 1.00 51.09 395 SER A N 1
ATOM 3210 C CA . SER A 1 395 ? -4.425 5.892 34.289 1.00 51.09 395 SER A CA 1
ATOM 3211 C C . SER A 1 395 ? -4.530 7.067 35.272 1.00 51.09 395 SER A C 1
ATOM 3213 O O . SER A 1 395 ? -4.659 8.215 34.847 1.00 51.09 395 SER A O 1
ATOM 3215 N N . GLU A 1 396 ? -4.494 6.786 36.580 1.00 46.34 396 GLU A N 1
ATOM 3216 C CA . GLU A 1 396 ? -4.852 7.738 37.651 1.00 46.34 396 GLU A CA 1
ATOM 3217 C C . GLU A 1 396 ? -4.080 9.078 37.615 1.00 46.34 396 GLU A C 1
ATOM 3219 O O . GLU A 1 396 ? -4.580 10.088 38.111 1.00 46.34 396 GLU A O 1
ATOM 3224 N N . GLU A 1 397 ? -2.911 9.130 36.970 1.00 38.97 397 GLU A N 1
ATOM 3225 C CA . GLU A 1 397 ? -2.013 10.293 36.952 1.00 38.97 397 GLU A CA 1
ATOM 3226 C C . GLU A 1 397 ? -2.397 11.408 35.953 1.00 38.97 397 GLU A C 1
ATOM 3228 O O . GLU A 1 397 ? -1.902 12.526 36.092 1.00 38.97 397 GLU A O 1
ATOM 3233 N N . GLN A 1 398 ? -3.288 11.174 34.975 1.00 44.12 398 GLN A N 1
ATOM 3234 C CA . GLN A 1 398 ? -3.611 12.174 33.927 1.00 44.12 398 GLN A CA 1
ATOM 3235 C C . GLN A 1 398 ? -4.962 12.899 34.086 1.00 44.12 398 GLN A C 1
ATOM 3237 O O . GLN A 1 398 ? -5.233 13.860 33.366 1.00 44.12 398 GLN A O 1
ATOM 3242 N N . THR A 1 399 ? -5.756 12.541 35.099 1.00 44.16 399 THR A N 1
ATOM 3243 C CA . THR A 1 399 ? -7.137 13.016 35.347 1.00 44.16 399 THR A CA 1
ATOM 3244 C C . THR A 1 399 ? -7.301 14.549 35.484 1.00 44.16 399 THR A C 1
ATOM 3246 O O . THR A 1 399 ? -8.411 15.080 35.430 1.00 44.16 399 THR A O 1
ATOM 3249 N N . VAL A 1 400 ? -6.214 15.305 35.681 1.00 35.56 400 VAL A N 1
ATOM 3250 C CA . VAL A 1 400 ? -6.252 16.759 35.949 1.00 35.56 400 VAL A CA 1
ATOM 3251 C C . VAL A 1 400 ? -6.333 17.606 34.662 1.00 35.56 400 VAL A C 1
ATOM 3253 O O . VAL A 1 400 ? -6.836 18.728 34.709 1.00 35.56 400 VAL A O 1
ATOM 3256 N N . LEU A 1 401 ? -5.922 17.072 33.504 1.00 36.72 401 LEU A N 1
ATOM 3257 C CA . LEU A 1 401 ? -5.935 17.770 32.200 1.00 36.72 401 LEU A CA 1
ATOM 3258 C C . LEU A 1 401 ? -7.247 17.582 31.397 1.00 36.72 401 LEU A C 1
ATOM 3260 O O . LEU A 1 401 ? -7.461 18.260 30.394 1.00 36.72 401 LEU A O 1
ATOM 3264 N N . ASP A 1 402 ? -8.168 16.735 31.871 1.00 51.28 402 ASP A N 1
ATOM 3265 C CA . ASP A 1 402 ? -9.400 16.285 31.188 1.00 51.28 402 ASP A CA 1
ATOM 3266 C C . ASP A 1 402 ? -10.556 17.311 31.135 1.00 51.28 402 ASP A C 1
ATOM 3268 O O . ASP A 1 402 ? -11.699 16.972 30.796 1.00 51.28 402 ASP A O 1
ATOM 3272 N N . GLN A 1 403 ? -10.329 18.568 31.532 1.00 47.06 403 GLN A N 1
ATOM 3273 C CA . GLN A 1 403 ? -11.430 19.512 31.763 1.00 47.06 403 GLN A CA 1
ATOM 3274 C C . GLN A 1 403 ? -12.100 20.060 30.497 1.00 47.06 403 GLN A C 1
ATOM 3276 O O . GLN A 1 403 ? -13.265 20.447 30.590 1.00 47.06 403 GLN A O 1
ATOM 3281 N N . ALA A 1 404 ? -11.443 20.015 29.335 1.00 48.00 404 ALA A N 1
ATOM 3282 C CA . ALA A 1 404 ? -11.915 20.719 28.138 1.00 48.00 404 ALA A CA 1
ATOM 3283 C C . ALA A 1 404 ? -12.148 19.847 26.887 1.00 48.00 404 ALA A C 1
ATOM 3285 O O . ALA A 1 404 ? -12.613 20.362 25.877 1.00 48.00 404 ALA A O 1
ATOM 3286 N N . GLY A 1 405 ? -11.850 18.541 26.910 1.00 51.44 405 GLY A N 1
ATOM 3287 C CA . GLY A 1 405 ? -11.968 17.694 25.707 1.00 51.44 405 GLY A CA 1
ATOM 3288 C C . GLY A 1 405 ? -10.972 18.038 24.584 1.00 51.44 405 GLY A C 1
ATOM 3289 O O . GLY A 1 405 ? -11.006 17.401 23.537 1.00 51.44 405 GLY A O 1
ATOM 3290 N N . GLU A 1 406 ? -10.059 18.984 24.832 1.00 48.78 406 GLU A N 1
ATOM 3291 C CA . GLU A 1 406 ? -9.080 19.562 23.891 1.00 48.78 406 GLU A CA 1
ATOM 3292 C C . GLU A 1 406 ? -8.041 18.564 23.342 1.00 48.78 406 GLU A C 1
ATOM 3294 O O . GLU A 1 406 ? -7.305 18.895 22.421 1.00 48.78 406 GLU A O 1
ATOM 3299 N N . TRP A 1 407 ? -7.988 17.336 23.870 1.00 53.00 407 TRP A N 1
ATOM 3300 C CA . TRP A 1 407 ? -7.023 16.300 23.471 1.00 53.00 407 TRP A CA 1
ATOM 3301 C C . TRP A 1 407 ? -7.608 15.196 22.577 1.00 53.00 407 TRP A C 1
ATOM 3303 O O . TRP A 1 407 ? -6.866 14.326 22.118 1.00 53.00 407 TRP A O 1
ATOM 3313 N N . PHE A 1 408 ? -8.925 15.186 22.346 1.00 57.03 408 PHE A N 1
ATOM 3314 C CA . PHE A 1 408 ? -9.550 14.253 21.406 1.00 57.03 408 PHE A CA 1
ATOM 3315 C C . PHE A 1 408 ? -9.672 14.930 20.043 1.00 57.03 408 PHE A C 1
ATOM 3317 O O . PHE A 1 408 ? -10.405 15.907 19.909 1.00 57.03 408 PHE A O 1
ATOM 3324 N N . SER A 1 409 ? -8.966 14.398 19.043 1.00 61.53 409 SER A N 1
ATOM 3325 C CA . SER A 1 409 ? -8.998 14.908 17.667 1.00 61.53 409 SER A CA 1
ATOM 3326 C C . SER A 1 409 ? -10.341 14.668 16.977 1.00 61.53 409 SER A C 1
ATOM 3328 O O . SER A 1 409 ? -10.701 15.408 16.068 1.00 61.53 409 SER A O 1
ATOM 3330 N N . GLU A 1 410 ? -11.091 13.651 17.410 1.00 80.50 410 GLU A N 1
ATOM 3331 C CA . GLU A 1 410 ? -12.272 13.152 16.708 1.00 80.50 410 GLU A CA 1
ATOM 3332 C C . GLU A 1 410 ? -13.453 12.956 17.661 1.00 80.50 410 GLU A C 1
ATOM 3334 O O . GLU A 1 410 ? -13.365 12.250 18.672 1.00 80.50 410 GLU A O 1
ATOM 3339 N N . TRP A 1 411 ? -14.582 13.571 17.313 1.00 87.56 411 TRP A N 1
ATOM 3340 C CA . TRP A 1 411 ? -15.849 13.453 18.027 1.00 87.56 411 TRP A CA 1
ATOM 3341 C C . TRP A 1 411 ? -16.926 12.981 17.073 1.00 87.56 411 TRP A C 1
ATOM 3343 O O . TRP A 1 411 ? -16.992 13.428 15.930 1.00 87.56 411 TRP A O 1
ATOM 3353 N N . ILE A 1 412 ? -17.778 12.086 17.562 1.00 90.06 412 ILE A N 1
ATOM 3354 C CA . ILE A 1 412 ? -18.806 11.453 16.747 1.00 90.06 412 ILE A CA 1
ATOM 3355 C C . ILE A 1 412 ? -20.178 11.513 17.413 1.00 90.06 412 ILE A C 1
ATOM 3357 O O . ILE A 1 412 ? -20.312 11.658 18.634 1.00 90.06 412 ILE A O 1
ATOM 3361 N N . THR A 1 413 ? -21.208 11.387 16.589 1.00 91.75 413 THR A N 1
ATOM 3362 C CA . THR A 1 413 ? -22.600 11.180 16.988 1.00 91.75 413 THR A CA 1
ATOM 3363 C C . THR A 1 413 ? -23.257 10.193 16.027 1.00 91.75 413 THR A C 1
ATOM 3365 O O . THR A 1 413 ? -22.723 9.929 14.958 1.00 91.75 413 THR A O 1
ATOM 3368 N N . TRP A 1 414 ? -24.395 9.620 16.384 1.00 91.31 414 TRP A N 1
ATOM 3369 C CA . TRP A 1 414 ? -25.140 8.712 15.509 1.00 91.31 414 TRP A CA 1
ATOM 3370 C C . TRP A 1 414 ? -26.634 8.857 15.762 1.00 91.31 414 TRP A C 1
ATOM 3372 O O . TRP A 1 414 ? -27.046 9.626 16.631 1.00 91.31 414 TRP A O 1
ATOM 3382 N N . GLU A 1 415 ? -27.457 8.153 14.991 1.00 87.31 415 GLU A N 1
ATOM 3383 C CA . GLU A 1 415 ? -28.904 8.208 15.156 1.00 87.31 415 GLU A CA 1
ATOM 3384 C C . GLU A 1 415 ? -29.340 7.535 16.469 1.00 87.31 415 GLU A C 1
ATOM 3386 O O . GLU A 1 415 ? -28.925 6.423 16.786 1.00 87.31 415 GLU A O 1
ATOM 3391 N N . ASN A 1 416 ? -30.197 8.208 17.242 1.00 87.38 416 ASN A N 1
ATOM 3392 C CA . ASN A 1 416 ? -30.718 7.724 18.527 1.00 87.38 416 ASN A CA 1
ATOM 3393 C C . ASN A 1 416 ? -29.623 7.245 19.511 1.00 87.38 416 ASN A C 1
ATOM 3395 O O . ASN A 1 416 ? -29.689 6.117 20.015 1.00 87.38 416 ASN A O 1
ATOM 3399 N N . PRO A 1 417 ? -28.617 8.085 19.830 1.00 90.00 417 PRO A N 1
ATOM 3400 C CA . PRO A 1 417 ? -27.573 7.689 20.753 1.00 90.00 417 PRO A CA 1
ATOM 3401 C C . PRO A 1 417 ? -28.144 7.565 22.175 1.00 90.00 417 PRO A C 1
ATOM 3403 O O . PRO A 1 41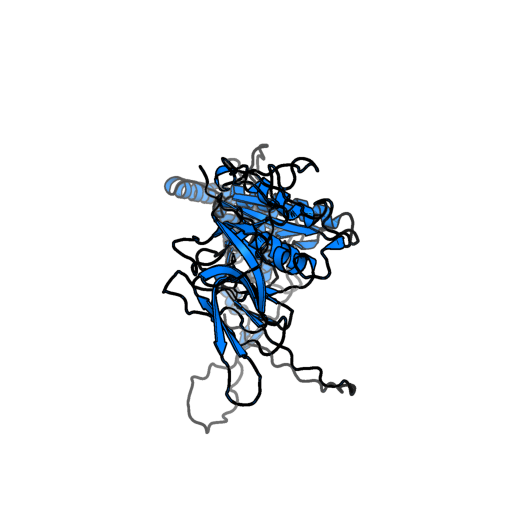7 ? -29.096 8.267 22.540 1.00 90.00 417 PRO A O 1
ATOM 3406 N N . PRO A 1 418 ? -27.568 6.697 23.023 1.00 90.81 418 PRO A N 1
ATOM 3407 C CA . PRO A 1 418 ? -27.915 6.667 24.431 1.00 90.81 418 PRO A CA 1
ATOM 3408 C C . PRO A 1 418 ? -27.514 7.997 25.074 1.00 90.81 418 PRO A C 1
ATOM 3410 O O . PRO A 1 418 ? -26.706 8.765 24.547 1.00 90.81 418 PRO A O 1
ATOM 3413 N N . ARG A 1 419 ? -28.037 8.265 26.271 1.00 91.31 419 ARG A N 1
ATOM 3414 C CA . ARG A 1 419 ? -27.588 9.428 27.035 1.00 91.31 419 ARG A CA 1
ATOM 3415 C C . ARG A 1 419 ? -26.103 9.276 27.370 1.00 91.31 419 ARG A C 1
ATOM 3417 O O . ARG A 1 419 ? -25.735 8.383 28.132 1.00 91.31 419 ARG A O 1
ATOM 3424 N N . PHE A 1 420 ? -25.280 10.172 26.833 1.00 93.25 420 PHE A N 1
ATOM 3425 C CA . PHE A 1 420 ? -23.855 10.198 27.133 1.00 93.25 420 PHE A CA 1
ATOM 3426 C C . PHE A 1 420 ? -23.583 10.650 28.573 1.00 93.25 420 PHE A C 1
ATOM 3428 O O . PHE A 1 420 ? -24.290 11.483 29.148 1.00 93.25 420 PHE A O 1
ATOM 3435 N N . GLU A 1 421 ? -22.539 10.067 29.155 1.00 90.19 421 GLU A N 1
ATOM 3436 C CA . GLU A 1 421 ? -21.968 10.430 30.449 1.00 90.19 421 GLU A CA 1
ATOM 3437 C C . GLU A 1 421 ? -20.503 10.824 30.234 1.00 90.19 421 GLU A C 1
ATOM 3439 O O . GLU A 1 421 ? -19.838 10.345 29.311 1.00 90.19 421 GLU A O 1
ATOM 3444 N N . ARG A 1 422 ? -19.979 11.700 31.097 1.00 86.00 422 ARG A N 1
ATOM 3445 C CA . ARG A 1 422 ? -18.573 12.106 31.030 1.00 86.00 422 ARG A CA 1
ATOM 3446 C C . ARG A 1 422 ? -17.661 10.884 31.178 1.00 86.00 422 ARG A C 1
ATOM 3448 O O . ARG A 1 422 ? -17.897 10.040 32.038 1.00 86.00 422 ARG A O 1
ATOM 3455 N N . GLY A 1 423 ? -16.624 10.809 30.346 1.00 83.25 423 GLY A N 1
ATOM 3456 C CA . GLY A 1 423 ? -15.694 9.675 30.319 1.00 83.25 423 GLY A CA 1
ATOM 3457 C C . GLY A 1 423 ? -16.168 8.498 29.462 1.00 83.25 423 GLY A C 1
ATOM 3458 O O . GLY A 1 423 ? -15.464 7.493 29.386 1.00 83.25 423 GLY A O 1
ATOM 3459 N N . MET A 1 424 ? -17.328 8.605 28.801 1.00 92.00 424 MET A N 1
ATOM 3460 C CA . MET A 1 424 ? -17.670 7.691 27.714 1.00 92.00 424 MET A CA 1
ATOM 3461 C C . MET A 1 424 ? -16.794 7.947 26.489 1.00 92.00 424 MET A C 1
ATOM 3463 O O . MET A 1 424 ? -16.410 9.087 26.220 1.00 92.00 424 MET A O 1
ATOM 3467 N N . PHE A 1 425 ? -16.505 6.889 25.743 1.00 91.56 425 PHE A N 1
ATOM 3468 C CA . PHE A 1 425 ? -15.767 6.950 24.487 1.00 91.56 425 PHE A CA 1
ATOM 3469 C 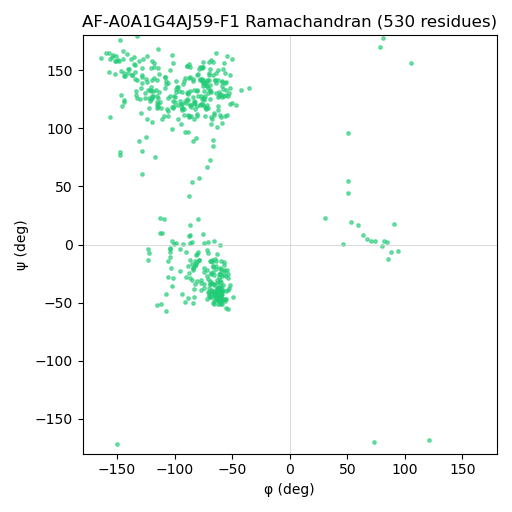C . PHE A 1 425 ? -16.188 5.803 23.575 1.00 91.56 425 PHE A C 1
ATOM 3471 O O . PHE A 1 425 ? -16.691 4.779 24.041 1.00 91.56 425 PHE A O 1
ATOM 3478 N N . VAL A 1 426 ? -15.960 5.969 22.281 1.00 91.56 426 VAL A N 1
ATOM 3479 C CA . VAL A 1 426 ? -16.166 4.924 21.283 1.00 91.56 426 VAL A CA 1
ATOM 3480 C C . VAL A 1 426 ? -14.816 4.414 20.815 1.00 91.56 426 VAL A C 1
ATOM 3482 O O . VAL A 1 426 ? -13.891 5.199 20.614 1.00 91.56 426 VAL A O 1
ATOM 3485 N N . ALA A 1 427 ? -14.705 3.099 20.653 1.00 86.75 427 ALA A N 1
ATOM 3486 C CA . ALA A 1 427 ? -13.536 2.460 20.069 1.00 86.75 427 ALA A CA 1
ATOM 3487 C C . ALA A 1 427 ? -13.949 1.256 19.220 1.00 86.75 427 ALA A C 1
ATOM 3489 O O . ALA A 1 427 ? -14.916 0.562 19.548 1.00 86.75 427 ALA A O 1
ATOM 3490 N N . ARG A 1 428 ? -13.197 0.991 18.147 1.00 85.44 428 ARG A N 1
ATOM 3491 C CA . ARG A 1 428 ? -13.377 -0.210 17.327 1.00 85.44 428 ARG A CA 1
ATOM 3492 C C . ARG A 1 428 ? -12.825 -1.432 18.064 1.00 85.44 428 ARG A C 1
ATOM 3494 O O . ARG A 1 428 ? -11.713 -1.396 18.593 1.00 85.44 428 ARG A O 1
ATOM 3501 N N . VAL A 1 429 ? -13.604 -2.508 18.118 1.00 85.31 429 VAL A N 1
ATOM 3502 C CA . VAL A 1 429 ? -13.202 -3.798 18.689 1.00 85.31 429 VAL A CA 1
ATOM 3503 C C . VAL A 1 429 ? -12.848 -4.744 17.550 1.00 85.31 429 VAL A C 1
ATOM 3505 O O . VAL A 1 429 ? -13.656 -4.984 16.658 1.00 85.31 429 VAL A O 1
ATOM 3508 N N . LEU A 1 430 ? -11.623 -5.268 17.584 1.00 78.69 430 LEU A N 1
ATOM 3509 C CA . LEU A 1 430 ? -11.101 -6.208 16.594 1.00 78.69 430 LEU A CA 1
ATOM 3510 C C . LEU A 1 430 ? -11.000 -7.615 17.186 1.00 78.69 430 LEU A C 1
ATOM 3512 O O . LEU A 1 430 ? -10.572 -7.790 18.329 1.00 78.69 430 LEU A O 1
ATOM 3516 N N . GLY A 1 431 ? -11.339 -8.613 16.378 1.00 78.50 431 GLY A N 1
ATOM 3517 C CA . GLY A 1 431 ? -11.278 -10.028 16.708 1.00 78.50 431 GLY A CA 1
ATOM 3518 C C . GLY A 1 431 ? -12.644 -10.657 16.981 1.00 78.50 431 GLY A C 1
ATOM 3519 O O . GLY A 1 431 ? -13.600 -10.015 17.404 1.00 78.50 431 GLY A O 1
ATOM 3520 N N . LYS A 1 432 ? -12.706 -11.978 16.795 1.00 86.00 432 LYS A N 1
ATOM 3521 C CA . LYS A 1 432 ? -13.952 -12.769 16.812 1.00 86.00 432 LYS A CA 1
ATOM 3522 C C . LYS A 1 432 ? -14.319 -13.358 18.174 1.00 86.00 432 LYS A C 1
ATOM 3524 O O . LYS A 1 432 ? -15.322 -14.048 18.312 1.00 86.00 432 LYS A O 1
ATOM 3529 N N . SER A 1 433 ? -13.502 -13.108 19.197 1.00 88.81 433 SER A N 1
ATOM 3530 C CA . SER A 1 433 ? -13.643 -13.726 20.528 1.00 88.81 433 SER A CA 1
ATOM 3531 C C . SER A 1 433 ? -14.935 -13.364 21.273 1.00 88.81 433 SER A C 1
ATOM 3533 O O . SER A 1 433 ? -15.321 -14.055 22.215 1.00 88.81 433 SER A O 1
ATOM 3535 N N . MET A 1 434 ? -15.606 -12.289 20.862 1.00 94.75 434 MET A N 1
ATOM 3536 C CA . MET A 1 434 ? -16.840 -11.800 21.480 1.00 94.75 434 MET A CA 1
ATOM 3537 C C . MET A 1 434 ? -18.071 -11.977 20.577 1.00 94.75 434 MET A C 1
ATOM 3539 O O . MET A 1 434 ? -19.143 -11.476 20.905 1.00 94.75 434 MET A O 1
ATOM 3543 N N . GLU A 1 435 ? -17.937 -12.714 19.472 1.00 92.69 435 GLU A N 1
ATOM 3544 C CA . GLU A 1 435 ? -19.073 -13.091 18.630 1.00 92.69 435 GLU A CA 1
ATOM 3545 C C . GLU A 1 435 ? -20.024 -14.051 19.377 1.00 92.69 435 GLU A C 1
ATOM 3547 O O . GLU A 1 435 ? -19.555 -14.888 20.155 1.00 92.69 435 GLU A O 1
ATOM 3552 N N . PRO A 1 436 ? -21.349 -13.973 19.135 1.00 92.56 436 PRO A N 1
ATOM 3553 C CA . PRO A 1 436 ? -22.010 -13.107 18.151 1.00 92.56 436 PRO A CA 1
ATOM 3554 C C . PRO A 1 436 ? -22.340 -11.689 18.654 1.00 92.56 436 PRO A C 1
ATOM 3556 O O . PRO A 1 436 ? -22.652 -10.831 17.836 1.00 92.56 436 PRO A O 1
ATOM 3559 N N . ASP A 1 437 ? -22.273 -11.432 19.963 1.00 92.94 437 ASP A N 1
ATOM 3560 C CA . ASP A 1 437 ? -22.783 -10.188 20.568 1.00 92.94 437 ASP A CA 1
ATOM 3561 C C . ASP A 1 437 ? -21.960 -8.946 20.195 1.00 92.94 437 ASP A C 1
ATOM 3563 O O . ASP A 1 437 ? -22.499 -7.844 20.100 1.00 92.94 437 ASP A O 1
ATOM 3567 N N . ILE A 1 438 ? -20.652 -9.116 19.987 1.00 93.38 438 ILE A N 1
ATOM 3568 C CA . ILE A 1 438 ? -19.762 -8.082 19.454 1.00 93.38 438 ILE A CA 1
ATOM 3569 C C . ILE A 1 438 ? -19.072 -8.668 18.216 1.00 93.38 438 ILE A C 1
ATOM 3571 O O . ILE A 1 438 ? -18.046 -9.342 18.356 1.00 93.38 438 ILE A O 1
ATOM 3575 N N . PRO A 1 439 ? -19.640 -8.450 17.014 1.00 90.69 439 PRO A N 1
ATOM 3576 C CA . PRO A 1 439 ? -19.017 -8.844 15.756 1.00 90.69 439 PRO A CA 1
ATOM 3577 C C . PRO A 1 439 ? -17.632 -8.221 15.562 1.00 90.69 439 PRO A C 1
ATOM 3579 O O . PRO A 1 439 ? -17.373 -7.106 16.027 1.00 90.69 439 PRO A O 1
ATOM 3582 N N . ASP A 1 440 ? -16.759 -8.913 14.833 1.00 84.12 440 ASP A N 1
ATOM 3583 C CA . ASP A 1 440 ? -15.451 -8.377 14.455 1.00 84.12 440 ASP A CA 1
ATOM 3584 C C . ASP A 1 440 ? -15.575 -7.031 13.716 1.00 84.12 440 ASP A C 1
ATOM 3586 O O . ASP A 1 440 ? -16.397 -6.873 12.814 1.00 84.12 440 ASP A O 1
ATOM 3590 N N . GLY A 1 441 ? -14.765 -6.048 14.114 1.00 79.31 441 GLY A N 1
ATOM 3591 C CA . GLY A 1 441 ? -14.783 -4.698 13.547 1.00 79.31 441 GLY A CA 1
ATOM 3592 C C . GLY A 1 441 ? -15.865 -3.774 14.110 1.00 79.31 441 GLY A C 1
ATOM 3593 O O . GLY A 1 441 ? -15.962 -2.634 13.661 1.00 79.31 441 GLY A O 1
ATOM 3594 N N . SER A 1 442 ? -16.653 -4.217 15.095 1.00 88.44 442 SER A N 1
ATOM 3595 C CA . SER A 1 442 ? -17.722 -3.405 15.685 1.00 88.44 442 SER A CA 1
ATOM 3596 C C . SER A 1 442 ? -17.196 -2.165 16.397 1.00 88.44 442 SER A C 1
ATOM 3598 O O . SER A 1 442 ? -16.236 -2.221 17.170 1.00 88.44 442 SER A O 1
ATOM 3600 N N . TYR A 1 443 ? -17.893 -1.049 16.215 1.00 90.50 443 TYR A N 1
ATOM 3601 C CA . TYR A 1 443 ? -17.704 0.139 17.034 1.00 90.50 443 TYR A CA 1
ATOM 3602 C C . TYR A 1 443 ? -18.482 0.012 18.331 1.00 90.50 443 TYR A C 1
ATOM 3604 O O . TYR A 1 443 ? -19.694 -0.176 18.320 1.00 90.50 443 TYR A O 1
ATOM 3612 N N . CYS A 1 444 ? -17.790 0.117 19.459 1.00 93.44 444 CYS A N 1
ATOM 3613 C CA . CYS A 1 444 ? -18.373 -0.121 20.769 1.00 93.44 444 CYS A CA 1
ATOM 3614 C C . CYS A 1 444 ? -18.294 1.140 21.623 1.00 93.44 444 CYS A C 1
ATOM 3616 O O . CYS A 1 444 ? -17.236 1.760 21.744 1.00 93.44 444 CYS A O 1
ATOM 3618 N N . LEU A 1 445 ? -19.417 1.494 22.245 1.00 95.06 445 LEU A N 1
ATOM 3619 C CA . LEU A 1 445 ? -19.472 2.521 23.273 1.00 95.06 445 LEU A CA 1
ATOM 3620 C C . LEU A 1 445 ? -19.001 1.927 24.599 1.00 95.06 445 LEU A C 1
ATOM 3622 O O . LEU A 1 445 ? -19.531 0.920 25.077 1.00 95.06 445 LEU A O 1
ATOM 3626 N N . PHE A 1 446 ? -18.039 2.596 25.216 1.00 94.00 446 PHE A N 1
ATOM 3627 C CA . PHE A 1 446 ? -17.482 2.260 26.513 1.00 94.00 446 PHE A CA 1
ATOM 3628 C C . PHE A 1 446 ? -17.724 3.387 27.511 1.00 94.00 446 PHE A C 1
ATOM 3630 O O . PHE A 1 446 ? -17.884 4.552 27.147 1.00 94.00 446 PHE A O 1
ATOM 3637 N N . ARG A 1 447 ? -17.726 3.037 28.796 1.00 91.44 447 ARG A N 1
ATOM 3638 C CA . ARG A 1 447 ? -17.815 3.985 29.912 1.00 91.44 447 ARG A CA 1
ATOM 3639 C C . ARG A 1 447 ? -16.816 3.643 31.007 1.00 91.44 447 ARG A C 1
ATOM 3641 O O . ARG A 1 447 ? -16.377 2.498 31.117 1.00 91.44 447 ARG A O 1
ATOM 3648 N N . GLN A 1 448 ? -16.529 4.607 31.875 1.00 88.19 448 GLN A N 1
ATOM 3649 C CA . GLN A 1 448 ? -15.725 4.349 33.067 1.00 88.19 448 GLN A CA 1
ATOM 3650 C C . GLN A 1 448 ? -16.375 3.273 33.960 1.00 88.19 448 GLN A C 1
ATOM 3652 O O . GLN A 1 448 ? -17.605 3.265 34.113 1.00 88.19 448 GLN A O 1
ATOM 3657 N N . PRO A 1 449 ? -15.581 2.366 34.562 1.00 84.56 449 PRO A N 1
ATOM 3658 C CA . PRO A 1 449 ? -16.114 1.335 35.441 1.00 84.56 449 PRO A CA 1
ATOM 3659 C C . PRO A 1 449 ? -16.863 1.950 36.622 1.00 84.56 449 PRO A C 1
ATOM 3661 O O . PRO A 1 449 ? -16.329 2.797 37.339 1.00 84.56 449 PRO A O 1
ATOM 3664 N N . ARG A 1 450 ? -18.103 1.511 36.857 1.00 79.75 450 ARG A N 1
ATOM 3665 C CA . ARG A 1 450 ? -18.881 1.994 38.006 1.00 79.75 450 ARG A CA 1
ATOM 3666 C C . ARG A 1 450 ? -18.379 1.325 39.287 1.00 79.75 450 ARG A C 1
ATOM 3668 O O . ARG A 1 450 ? -17.899 0.193 39.259 1.00 79.75 450 ARG A O 1
ATOM 3675 N N . GLY A 1 451 ? -18.535 2.003 40.424 1.00 74.94 451 GLY A N 1
ATOM 3676 C CA . GLY A 1 451 ? -18.304 1.380 41.729 1.00 74.94 451 GLY A CA 1
ATOM 3677 C C . GLY A 1 451 ? -19.179 0.130 41.909 1.00 74.94 451 GLY A C 1
ATOM 3678 O O . GLY A 1 451 ? -20.348 0.127 41.519 1.00 74.94 451 GLY A O 1
ATOM 3679 N N . GLY A 1 452 ? -18.614 -0.936 42.483 1.00 78.69 452 GLY A N 1
ATOM 3680 C CA . GLY A 1 452 ? -19.302 -2.209 42.726 1.00 78.69 452 GLY A CA 1
ATOM 3681 C C . GLY A 1 452 ? -18.652 -3.413 42.038 1.00 78.69 452 GLY A C 1
ATOM 3682 O O . GLY A 1 452 ? -17.521 -3.345 41.557 1.00 78.69 452 GLY A O 1
ATOM 3683 N N . SER A 1 453 ? -19.365 -4.545 42.031 1.00 82.06 453 SER A N 1
ATOM 3684 C CA . SER A 1 453 ? -18.893 -5.772 41.379 1.00 82.06 453 SER A CA 1
ATOM 3685 C C . SER A 1 453 ? -18.952 -5.652 39.857 1.00 82.06 453 SER A C 1
ATOM 3687 O O . SER A 1 453 ? -19.931 -5.158 39.294 1.00 82.06 453 SER A O 1
ATOM 3689 N N . ARG A 1 454 ? -17.907 -6.159 39.204 1.00 85.94 454 ARG A N 1
ATOM 3690 C CA . ARG A 1 454 ? -17.772 -6.238 37.742 1.00 85.94 454 ARG A CA 1
ATOM 3691 C C . ARG A 1 454 ? -18.049 -7.650 37.220 1.00 85.94 454 ARG A C 1
ATOM 3693 O O . ARG A 1 454 ? -17.922 -7.894 36.027 1.00 85.94 454 ARG A O 1
ATOM 3700 N N . GLN A 1 455 ? -18.428 -8.565 38.116 1.00 90.88 455 GLN A N 1
ATOM 3701 C CA . GLN A 1 455 ? -18.737 -9.955 37.799 1.00 90.88 455 GLN A CA 1
ATOM 3702 C C . GLN A 1 455 ? -19.784 -10.043 36.682 1.00 90.88 455 GLN A C 1
ATOM 3704 O O . GLN A 1 455 ? -20.849 -9.433 36.780 1.00 90.88 455 GLN A O 1
ATOM 3709 N N . GLY A 1 456 ? -19.472 -10.809 35.639 1.00 91.06 456 GLY A N 1
ATOM 3710 C CA . GLY A 1 456 ? -20.331 -11.040 34.480 1.00 91.06 456 GLY A CA 1
ATOM 3711 C C . GLY A 1 456 ? -20.431 -9.862 33.508 1.00 91.06 456 GLY A C 1
ATOM 3712 O O . GLY A 1 456 ? -21.182 -9.951 32.542 1.00 91.06 456 GLY A O 1
ATOM 3713 N N . ARG A 1 457 ? -19.710 -8.752 33.728 1.00 93.06 457 ARG A N 1
ATOM 3714 C CA . ARG A 1 457 ? -19.733 -7.601 32.811 1.00 93.06 457 ARG A CA 1
ATOM 3715 C C . ARG A 1 457 ? -18.719 -7.774 31.692 1.00 93.06 457 ARG A C 1
ATOM 3717 O O . ARG A 1 457 ? -17.613 -8.252 31.928 1.00 93.06 457 ARG A O 1
ATOM 3724 N N . VAL A 1 458 ? -19.070 -7.302 30.499 1.00 95.19 458 VAL A N 1
ATOM 3725 C CA . VAL A 1 458 ? -18.109 -7.142 29.405 1.00 95.19 458 VAL A CA 1
ATOM 3726 C C . VAL A 1 458 ? -17.253 -5.906 29.681 1.00 95.19 458 VAL A C 1
ATOM 3728 O O . VAL A 1 458 ? -17.766 -4.808 29.909 1.00 95.19 458 VAL A O 1
ATOM 3731 N N . VAL A 1 459 ? -15.938 -6.090 29.691 1.00 93.06 459 VAL A N 1
ATOM 3732 C CA . VAL A 1 459 ? -14.967 -5.062 30.071 1.00 93.06 459 VAL A CA 1
ATOM 3733 C C . VAL A 1 459 ? -13.810 -5.011 29.088 1.00 93.06 459 VAL A C 1
ATOM 3735 O O . VAL A 1 459 ? -13.405 -6.032 28.535 1.00 93.06 459 VAL A O 1
ATOM 3738 N N . LEU A 1 460 ? -13.255 -3.814 28.920 1.00 90.56 460 LEU A N 1
ATOM 3739 C CA . LEU A 1 460 ? -11.945 -3.605 28.322 1.00 90.56 460 LEU A CA 1
ATOM 3740 C C . LEU A 1 460 ? -10.887 -3.733 29.419 1.00 90.56 460 LEU A C 1
ATOM 3742 O O . LEU A 1 460 ? -10.884 -2.960 30.382 1.00 90.56 460 LEU A O 1
ATOM 3746 N N . VAL A 1 461 ? -9.990 -4.701 29.270 1.00 87.81 461 VAL A N 1
ATOM 3747 C CA . VAL A 1 461 ? -8.947 -5.014 30.250 1.00 87.81 461 VAL A CA 1
ATOM 3748 C C . VAL A 1 461 ? -7.583 -4.866 29.607 1.00 87.81 461 VAL A C 1
ATOM 3750 O O . VAL A 1 461 ? -7.363 -5.338 28.495 1.00 87.81 461 VAL A O 1
ATOM 3753 N N . TRP A 1 462 ? -6.671 -4.234 30.336 1.00 85.00 462 TRP A N 1
ATOM 3754 C CA . TRP A 1 462 ? -5.242 -4.306 30.082 1.00 85.00 462 TRP A CA 1
ATOM 3755 C C . TRP A 1 462 ? -4.590 -5.318 31.020 1.00 85.00 462 TRP A C 1
ATOM 3757 O O . TRP A 1 462 ? -4.937 -5.361 32.206 1.00 85.00 462 TRP A O 1
ATOM 3767 N N . HIS A 1 463 ? -3.627 -6.092 30.527 1.00 78.81 463 HIS A N 1
ATOM 3768 C CA . HIS A 1 463 ? -2.811 -6.962 31.371 1.00 78.81 463 HIS A CA 1
ATOM 3769 C C . HIS A 1 463 ? -1.356 -7.057 30.908 1.00 78.81 463 HIS A C 1
ATOM 3771 O O . HIS A 1 463 ? -1.062 -7.086 29.713 1.00 78.81 463 HIS A O 1
ATOM 3777 N N . SER A 1 464 ? -0.439 -7.172 31.870 1.00 64.69 464 SER A N 1
ATOM 3778 C CA . SER A 1 464 ? 1.006 -7.247 31.624 1.00 64.69 464 SER A CA 1
ATOM 3779 C C . SER A 1 464 ? 1.518 -8.648 31.252 1.00 64.69 464 SER A C 1
ATOM 3781 O O . SER A 1 464 ? 2.623 -8.760 30.730 1.00 64.69 464 SER A O 1
ATOM 3783 N N . GLY A 1 465 ? 0.748 -9.709 31.534 1.00 52.75 465 GLY A N 1
ATOM 3784 C CA . GLY A 1 465 ? 1.297 -11.066 31.702 1.00 52.75 465 GLY A CA 1
ATOM 3785 C C . GLY A 1 465 ? 1.115 -12.073 30.563 1.00 52.75 465 GLY A C 1
ATOM 3786 O O . GLY A 1 465 ? 1.724 -13.135 30.607 1.00 52.75 465 GLY A O 1
ATOM 3787 N N . VAL A 1 466 ? 0.300 -11.789 29.549 1.00 49.81 466 VAL A N 1
ATOM 3788 C CA . VAL A 1 466 ? 0.037 -12.732 28.450 1.00 49.81 466 VAL A CA 1
ATOM 3789 C C . VAL A 1 466 ? -0.099 -11.920 27.171 1.00 49.81 466 VAL A C 1
ATOM 3791 O O . VAL A 1 466 ? -0.885 -10.983 27.123 1.00 49.81 466 VAL A O 1
ATOM 3794 N N . SER A 1 467 ? 0.683 -12.225 26.140 1.00 44.12 467 SER A N 1
ATOM 3795 C CA . SER A 1 467 ? 0.316 -11.807 24.788 1.00 44.12 467 SER A CA 1
ATOM 3796 C C . SER A 1 467 ? -0.882 -12.663 24.408 1.00 44.12 467 SER A C 1
ATOM 3798 O O . SER A 1 467 ? -0.737 -13.883 24.379 1.00 44.12 467 SER A O 1
ATOM 3800 N N . ASP A 1 468 ? -2.048 -12.063 24.162 1.00 48.62 468 ASP A N 1
ATOM 3801 C CA . ASP A 1 468 ? -3.176 -12.790 23.572 1.00 48.62 468 ASP A CA 1
ATOM 3802 C C . ASP A 1 468 ? -2.640 -13.595 22.363 1.00 48.62 468 ASP A C 1
ATOM 3804 O O . ASP A 1 468 ? -2.040 -12.988 21.467 1.00 48.62 468 ASP A O 1
ATOM 3808 N N . PRO A 1 469 ? -2.763 -14.937 22.344 1.00 42.16 469 PRO A N 1
ATOM 3809 C CA . PRO A 1 469 ? -2.178 -15.771 21.293 1.00 42.16 469 PRO A CA 1
ATOM 3810 C C . PRO A 1 469 ? -2.698 -15.436 19.891 1.00 42.16 469 PRO A C 1
ATOM 3812 O O . PRO A 1 469 ? -2.040 -15.748 18.902 1.00 42.16 469 PRO A O 1
ATOM 3815 N N . HIS A 1 470 ? -3.869 -14.801 19.809 1.00 42.91 470 HIS A N 1
ATOM 3816 C CA . HIS A 1 470 ? -4.554 -14.473 18.568 1.00 42.91 470 HIS A CA 1
ATOM 3817 C C . HIS A 1 470 ? -4.391 -13.005 18.173 1.00 42.91 470 HIS A C 1
ATOM 3819 O O . HIS A 1 470 ? -4.295 -12.710 16.984 1.00 42.91 470 HIS A O 1
ATOM 3825 N N . THR A 1 471 ? -4.360 -12.079 19.137 1.00 44.41 471 THR A N 1
ATOM 3826 C CA . THR A 1 471 ? -4.278 -10.634 18.838 1.00 44.41 471 THR A CA 1
ATOM 3827 C C . THR A 1 471 ? -2.905 -10.018 19.097 1.00 44.41 471 THR A C 1
ATOM 3829 O O . THR A 1 471 ? -2.638 -8.907 18.642 1.00 44.41 471 THR A O 1
ATOM 3832 N N . GLY A 1 472 ? -2.006 -10.703 19.811 1.00 48.22 472 GLY A N 1
ATOM 3833 C CA . GLY A 1 472 ? -0.675 -10.182 20.137 1.00 48.22 472 GLY A CA 1
ATOM 3834 C C . GLY A 1 472 ? -0.686 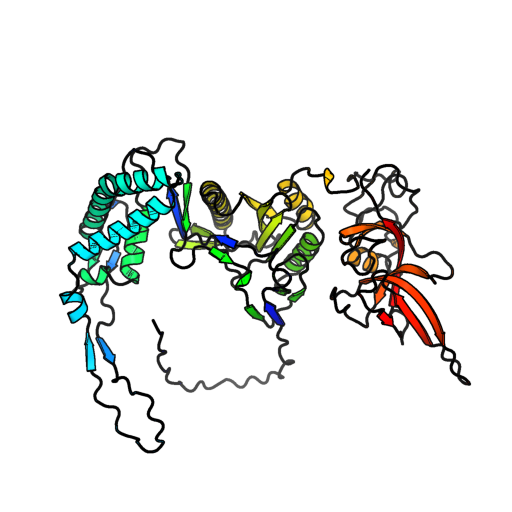-8.932 21.033 1.00 48.22 472 GLY A C 1
ATOM 3835 O O . GLY A 1 472 ? 0.350 -8.283 21.197 1.00 48.22 472 GLY A O 1
ATOM 3836 N N . GLY A 1 473 ? -1.858 -8.549 21.552 1.00 57.75 473 GLY A N 1
ATOM 3837 C CA . GLY A 1 473 ? -2.101 -7.290 22.248 1.00 57.75 473 GLY A CA 1
ATOM 3838 C C . GLY A 1 473 ? -2.136 -7.431 23.769 1.00 57.75 473 GLY A C 1
ATOM 3839 O O . GLY A 1 473 ? -2.429 -8.494 24.309 1.00 57.75 473 GLY A O 1
ATOM 3840 N N . GLN A 1 474 ? -1.869 -6.324 24.469 1.00 72.12 474 GLN A N 1
ATOM 3841 C CA . GLN A 1 474 ? -2.024 -6.210 25.929 1.00 72.12 474 GLN A CA 1
ATOM 3842 C C . GLN A 1 474 ? -3.448 -5.800 26.350 1.00 72.12 474 GLN A C 1
ATOM 3844 O O . GLN A 1 474 ? -3.698 -5.599 27.535 1.00 72.12 474 GLN A O 1
ATOM 3849 N N . TYR A 1 475 ? -4.359 -5.620 25.388 1.00 78.31 475 TYR A N 1
ATOM 3850 C CA . TYR A 1 475 ? -5.730 -5.157 25.595 1.00 78.31 475 TYR A CA 1
ATOM 3851 C C . TYR A 1 475 ? -6.712 -6.191 25.066 1.00 78.31 475 TYR A C 1
ATOM 3853 O O . TYR A 1 475 ? -6.566 -6.651 23.937 1.00 78.31 475 TYR A O 1
ATOM 3861 N N . THR A 1 476 ? -7.738 -6.517 25.847 1.00 85.56 476 THR A N 1
ATOM 3862 C CA . THR A 1 476 ? -8.766 -7.470 25.426 1.00 85.56 476 THR A CA 1
ATOM 3863 C C . THR A 1 476 ? -10.144 -7.056 25.928 1.00 85.56 476 THR A C 1
ATOM 3865 O O . THR A 1 476 ? -10.284 -6.499 27.020 1.00 85.56 476 THR A O 1
ATOM 3868 N N . VAL A 1 477 ? -11.171 -7.326 25.121 1.00 90.06 477 VAL A N 1
ATOM 3869 C CA . VAL A 1 477 ? -12.577 -7.199 25.519 1.00 90.06 477 VAL A CA 1
ATOM 3870 C C . VAL A 1 477 ? -13.100 -8.591 25.841 1.00 90.06 477 VAL A C 1
ATOM 3872 O O . VAL A 1 477 ? -13.043 -9.477 24.984 1.00 90.06 477 VAL A O 1
ATOM 3875 N N . LYS A 1 478 ? -13.540 -8.798 27.085 1.00 93.12 478 LYS A N 1
ATOM 3876 C CA . LYS A 1 478 ? -13.977 -10.102 27.612 1.00 93.12 478 LYS A CA 1
ATOM 3877 C C . LYS A 1 478 ? -15.026 -9.938 28.707 1.00 93.12 478 LYS A C 1
ATOM 3879 O O . LYS A 1 478 ? -15.151 -8.865 29.299 1.00 93.12 478 LYS A O 1
ATOM 3884 N N . VAL A 1 479 ? -15.754 -11.011 29.003 1.00 94.81 479 VAL A N 1
ATOM 3885 C CA . VAL A 1 479 ? -16.601 -11.093 30.198 1.00 94.81 479 VAL A CA 1
ATOM 3886 C C . VAL A 1 479 ? -15.705 -11.285 31.423 1.00 94.81 479 VAL A C 1
ATOM 3888 O O . VAL A 1 479 ? -14.899 -12.213 31.466 1.00 94.81 479 VAL A O 1
ATOM 3891 N N . TYR A 1 480 ? -15.835 -10.402 32.412 1.00 93.31 480 TYR A N 1
ATOM 3892 C CA . TYR A 1 480 ? -15.046 -10.438 33.639 1.00 93.31 480 TYR A CA 1
ATOM 3893 C C . TYR A 1 480 ? -15.643 -11.379 34.674 1.00 93.31 480 TYR A C 1
ATOM 3895 O O . TYR A 1 480 ? -16.784 -11.204 35.106 1.00 93.31 480 TYR A O 1
ATOM 3903 N N . GLU A 1 481 ? -14.830 -12.300 35.172 1.00 92.00 481 GLU A N 1
ATOM 3904 C CA . GLU A 1 481 ? -15.128 -13.066 36.372 1.00 92.00 481 GLU A CA 1
ATOM 3905 C C . GLU A 1 481 ? -13.961 -13.002 37.356 1.00 92.00 481 GLU A C 1
ATOM 3907 O O . GLU A 1 481 ? -12.798 -13.082 36.967 1.00 92.00 481 GLU A O 1
ATOM 3912 N N . SER A 1 482 ? -14.267 -12.865 38.644 1.00 88.31 482 SER A N 1
ATOM 3913 C CA . SER A 1 482 ? -13.274 -12.883 39.717 1.00 88.31 482 SER A CA 1
ATOM 3914 C C . SER A 1 482 ? -13.662 -13.857 40.818 1.00 88.31 482 SER A C 1
ATOM 3916 O O . SER A 1 482 ? -14.788 -13.821 41.316 1.00 88.31 482 SER A O 1
ATOM 3918 N N . GLU A 1 483 ? -12.697 -14.655 41.258 1.00 84.69 483 GLU A N 1
ATOM 3919 C CA . GLU A 1 483 ? -12.815 -15.554 42.401 1.00 84.69 483 GLU A CA 1
ATOM 3920 C C . GLU A 1 483 ? -11.774 -15.164 43.451 1.00 84.69 483 GLU A C 1
ATOM 3922 O O . GLU A 1 483 ? -10.578 -15.076 43.167 1.00 84.69 483 GLU A O 1
ATOM 3927 N N . LYS A 1 484 ? -12.222 -14.926 44.688 1.00 79.88 484 LYS A N 1
ATOM 3928 C CA . LYS A 1 484 ? -11.316 -14.714 45.821 1.00 79.88 484 LYS A CA 1
ATOM 3929 C C . LYS A 1 484 ? -10.949 -16.074 46.400 1.00 79.88 484 LYS A C 1
ATOM 3931 O O . LYS A 1 484 ? -11.804 -16.716 47.008 1.00 79.88 484 LYS A O 1
ATOM 3936 N N . ARG A 1 485 ? -9.695 -16.501 46.249 1.00 64.50 485 ARG A N 1
ATOM 3937 C CA . ARG A 1 485 ? -9.163 -17.651 46.987 1.00 64.50 485 ARG A CA 1
ATOM 3938 C C . ARG A 1 485 ? -8.574 -17.165 48.306 1.00 64.50 485 ARG A C 1
ATOM 3940 O O . ARG A 1 485 ? -7.748 -16.256 48.322 1.00 64.50 485 ARG A O 1
ATOM 3947 N N . GLY A 1 486 ? -9.041 -17.744 49.408 1.00 55.12 486 GLY A N 1
ATOM 3948 C CA . GLY A 1 486 ? -8.382 -17.631 50.705 1.00 55.12 486 GLY A CA 1
ATOM 3949 C C . GLY A 1 486 ? -7.596 -18.907 50.957 1.00 55.12 486 GLY A C 1
ATOM 3950 O O . GLY A 1 486 ? -8.175 -19.985 50.833 1.00 55.12 486 GLY A O 1
ATOM 3951 N N . ASP A 1 487 ? -6.315 -18.781 51.288 1.00 51.09 487 ASP A N 1
ATOM 3952 C CA . ASP A 1 487 ? -5.546 -19.892 51.845 1.00 51.09 487 ASP A CA 1
ATOM 3953 C C . ASP A 1 487 ? -5.625 -19.840 53.377 1.00 51.09 487 ASP A C 1
ATOM 3955 O O . ASP A 1 487 ? -5.661 -18.757 53.974 1.00 51.09 487 ASP A O 1
ATOM 3959 N N . SER A 1 488 ? -5.743 -21.000 54.018 1.00 48.81 488 SER A N 1
ATOM 3960 C CA . SER A 1 488 ? -5.918 -21.089 55.468 1.00 48.81 488 SER A CA 1
ATOM 3961 C C . SER A 1 488 ? -4.641 -20.703 56.224 1.00 48.81 488 SER A C 1
ATOM 3963 O O . SER A 1 488 ? -3.558 -21.183 55.916 1.00 48.81 488 SER A O 1
ATOM 3965 N N . GLU A 1 489 ? -4.845 -19.888 57.262 1.00 50.06 489 GLU A N 1
ATOM 3966 C CA . GLU A 1 489 ? -3.946 -19.491 58.363 1.00 50.06 489 GLU A CA 1
ATOM 3967 C C . GLU A 1 489 ? -2.962 -18.320 58.189 1.00 50.06 489 GLU A C 1
ATOM 3969 O O . GLU A 1 489 ? -2.559 -17.767 59.210 1.00 50.06 489 GLU A O 1
ATOM 3974 N N . THR A 1 490 ? -2.698 -17.788 56.991 1.00 49.28 490 THR A N 1
ATOM 3975 C CA . THR A 1 490 ? -1.957 -16.509 56.850 1.00 49.28 490 THR A CA 1
ATOM 3976 C C . THR A 1 490 ? -2.405 -15.692 55.630 1.00 49.28 490 THR A C 1
ATOM 3978 O O . THR A 1 490 ? -1.756 -15.667 54.598 1.00 49.28 490 THR A O 1
ATOM 3981 N N . GLU A 1 491 ? -3.557 -15.030 55.766 1.00 46.75 491 GLU A N 1
ATOM 3982 C CA . GLU A 1 491 ? -4.029 -13.766 55.151 1.00 46.75 491 GLU A CA 1
ATOM 3983 C C . GLU A 1 491 ? -3.592 -13.275 53.739 1.00 46.75 491 GLU A C 1
ATOM 3985 O O . GLU A 1 491 ? -3.771 -12.097 53.438 1.00 46.75 491 GLU A O 1
ATOM 3990 N N . TRP A 1 492 ? -3.133 -14.119 52.811 1.00 51.78 492 TRP A N 1
ATOM 3991 C CA . TRP A 1 492 ? -2.931 -13.718 51.407 1.00 51.78 492 TRP A CA 1
ATOM 3992 C C . TRP A 1 492 ? -4.134 -14.125 50.541 1.00 51.78 492 TRP A C 1
ATOM 3994 O O . TRP A 1 492 ? -4.373 -15.300 50.267 1.00 51.78 492 TRP A O 1
ATOM 4004 N N . ARG A 1 493 ? -4.931 -13.135 50.112 1.00 58.97 493 ARG A N 1
ATOM 4005 C CA . ARG A 1 493 ? -6.071 -13.324 49.194 1.00 58.97 493 ARG A CA 1
ATOM 4006 C C . ARG A 1 493 ? -5.605 -13.221 47.743 1.00 58.97 493 ARG A C 1
ATOM 4008 O O . ARG A 1 493 ? -5.552 -12.121 47.198 1.00 58.97 493 ARG A O 1
ATOM 4015 N N . HIS A 1 494 ? -5.342 -14.349 47.091 1.00 60.72 494 HIS A N 1
ATOM 4016 C CA . HIS A 1 494 ? -5.125 -14.346 45.644 1.00 60.72 494 HIS A CA 1
ATOM 4017 C C . HIS A 1 494 ? -6.473 -14.207 44.924 1.00 60.72 494 HIS A C 1
ATOM 4019 O O . HIS A 1 494 ? -7.391 -15.012 45.110 1.00 60.72 494 HIS A O 1
ATOM 4025 N N . THR A 1 495 ? -6.615 -13.154 44.117 1.00 74.75 495 THR A N 1
ATOM 4026 C CA . THR A 1 495 ? -7.792 -12.973 43.258 1.00 74.75 495 THR A CA 1
ATOM 4027 C C . THR A 1 495 ? -7.491 -13.599 41.908 1.00 74.75 495 THR A C 1
ATOM 4029 O O . THR A 1 495 ? -6.658 -13.087 41.168 1.00 74.75 495 THR A O 1
ATOM 4032 N N . ARG A 1 496 ? -8.169 -14.699 41.579 1.00 85.62 496 ARG A N 1
ATOM 4033 C CA . ARG A 1 496 ? -8.114 -15.283 40.238 1.00 85.62 496 ARG A CA 1
ATOM 4034 C C . ARG A 1 496 ? -9.107 -14.541 39.356 1.00 85.62 496 ARG A C 1
ATOM 4036 O O . ARG A 1 496 ? -10.299 -14.518 39.659 1.00 85.62 496 ARG A O 1
ATOM 4043 N N . ILE A 1 497 ? -8.621 -13.940 38.278 1.00 88.25 497 ILE A N 1
ATOM 4044 C CA . ILE A 1 497 ? -9.442 -13.251 37.283 1.00 88.25 497 ILE A CA 1
ATOM 4045 C C . ILE A 1 497 ? -9.536 -14.144 36.052 1.00 88.25 497 ILE A C 1
ATOM 4047 O O . ILE A 1 497 ? -8.524 -14.593 35.527 1.00 88.25 497 ILE A O 1
ATOM 4051 N N . THR A 1 498 ? -10.749 -14.400 35.583 1.00 90.38 498 THR A N 1
ATOM 4052 C CA . THR A 1 498 ? -10.997 -15.115 34.331 1.00 90.38 498 THR A CA 1
ATOM 4053 C C . THR A 1 498 ? -11.673 -14.168 33.355 1.00 90.38 498 THR A C 1
ATOM 4055 O O . THR A 1 498 ? -12.725 -13.602 33.647 1.00 90.38 498 THR A O 1
ATOM 4058 N N . LEU A 1 499 ? -11.052 -13.984 32.195 1.00 91.56 499 LEU A N 1
ATOM 4059 C CA . LEU A 1 499 ? -11.565 -13.182 31.097 1.00 91.56 499 LEU A CA 1
ATOM 4060 C C . LEU A 1 499 ? -12.138 -14.133 30.044 1.00 91.56 499 LEU A C 1
ATOM 4062 O O . LEU A 1 499 ? -11.399 -14.738 29.264 1.00 91.56 499 LEU A O 1
ATOM 4066 N N . LYS A 1 500 ? -13.462 -14.303 30.057 1.00 93.44 500 LYS A N 1
ATOM 4067 C CA . LYS A 1 500 ? -14.147 -15.274 29.199 1.00 93.44 500 LYS A CA 1
ATOM 4068 C C . LYS A 1 500 ? -14.519 -14.670 27.840 1.00 93.44 500 LYS A C 1
ATOM 4070 O O . LYS A 1 500 ? -15.096 -13.577 27.812 1.00 93.44 500 LYS A O 1
ATOM 4075 N N . PRO A 1 501 ? -14.207 -15.349 26.722 1.00 93.81 501 PRO A N 1
ATOM 4076 C CA . PRO A 1 501 ? -14.797 -15.031 25.428 1.00 93.81 501 PRO A CA 1
ATOM 4077 C C . PRO A 1 501 ? -16.278 -15.427 25.408 1.00 93.81 501 PRO A C 1
ATOM 4079 O O . PRO A 1 501 ? -16.706 -16.290 26.176 1.00 93.81 501 PRO A O 1
ATOM 4082 N N . LEU A 1 502 ? -17.052 -14.800 24.523 1.00 93.56 502 LEU A N 1
ATOM 4083 C CA . LEU A 1 502 ? -18.410 -15.259 24.199 1.00 93.56 502 LEU A CA 1
ATOM 4084 C C . LE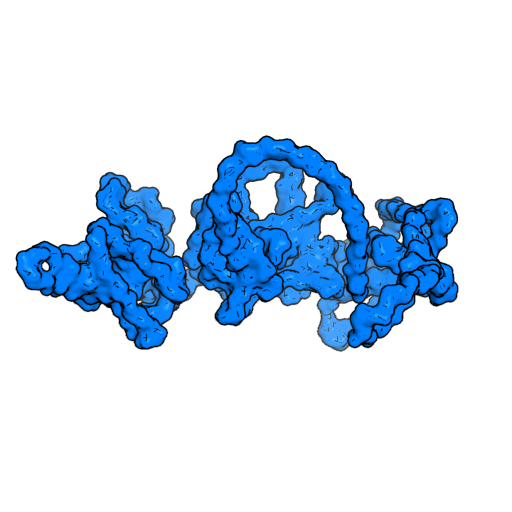U A 1 502 ? -18.386 -16.312 23.090 1.00 93.56 502 LEU A C 1
ATOM 4086 O O . LEU A 1 502 ? -19.232 -17.203 23.073 1.00 93.56 502 LEU A O 1
ATOM 4090 N N . ASN A 1 503 ? -17.384 -16.244 22.210 1.00 92.38 503 ASN A N 1
ATOM 4091 C CA . ASN A 1 503 ? -17.191 -17.206 21.140 1.00 92.38 503 ASN A CA 1
ATOM 4092 C C . ASN A 1 503 ? -16.467 -18.462 21.671 1.00 92.38 503 ASN A C 1
ATOM 4094 O O . ASN A 1 503 ? -15.302 -18.354 22.067 1.00 92.38 503 ASN A O 1
ATOM 4098 N N . PRO A 1 504 ? -17.095 -19.656 21.639 1.00 90.94 504 PRO A N 1
ATOM 4099 C CA . PRO A 1 504 ? -16.503 -20.896 22.152 1.00 90.94 504 PRO A CA 1
ATOM 4100 C C . PRO A 1 504 ? -15.253 -21.375 21.405 1.00 90.94 504 PRO A C 1
ATOM 4102 O O . PRO A 1 504 ? -14.573 -22.273 21.888 1.00 90.94 504 PRO A O 1
ATOM 4105 N N . ALA A 1 505 ? -14.953 -20.814 20.228 1.00 90.50 505 ALA A N 1
ATOM 4106 C CA . ALA A 1 505 ? -13.734 -21.122 19.478 1.00 90.50 505 ALA A CA 1
ATOM 4107 C C . ALA A 1 505 ? -12.458 -20.535 20.114 1.00 90.50 505 ALA A C 1
ATOM 4109 O O . ALA A 1 505 ? -11.365 -20.778 19.609 1.00 90.50 505 ALA A O 1
ATOM 4110 N N . PHE A 1 506 ? -12.594 -19.745 21.182 1.00 87.50 506 PHE A N 1
ATOM 4111 C CA . PHE A 1 506 ? -11.494 -19.089 21.875 1.00 87.50 506 PHE A CA 1
ATOM 4112 C C . PHE A 1 506 ? -11.428 -19.557 23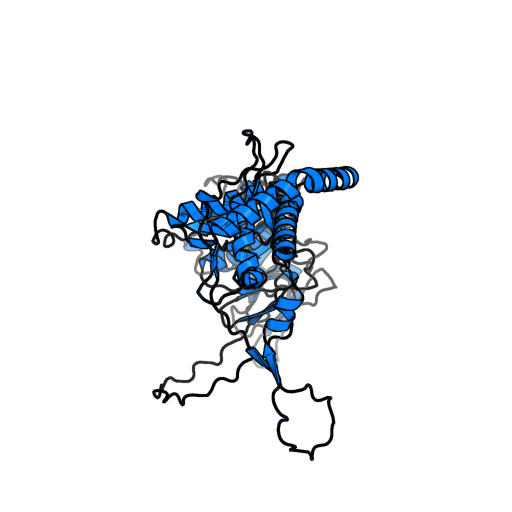.327 1.00 87.50 506 PHE A C 1
ATOM 4114 O O . PHE A 1 506 ? -12.454 -19.698 23.996 1.00 87.50 506 PHE A O 1
ATOM 4121 N N . ASP A 1 507 ? -10.212 -19.738 23.832 1.00 87.88 507 ASP A N 1
ATOM 4122 C CA . ASP A 1 507 ? -9.994 -20.142 25.217 1.00 87.88 507 ASP A CA 1
ATOM 4123 C C . ASP A 1 507 ? -10.107 -18.948 26.189 1.00 87.88 507 ASP A C 1
ATOM 4125 O O . ASP A 1 507 ? -9.719 -17.820 25.856 1.00 87.88 507 ASP A O 1
ATOM 4129 N N . PRO A 1 508 ? -10.615 -19.159 27.420 1.00 89.06 508 PRO A N 1
ATOM 4130 C CA . PRO A 1 508 ? -10.577 -18.149 28.473 1.00 89.06 508 PRO A CA 1
ATOM 4131 C C . PRO A 1 508 ? -9.150 -17.767 28.870 1.00 89.06 508 PRO A C 1
ATOM 4133 O O . PRO A 1 508 ? -8.285 -18.626 29.037 1.00 89.06 508 PRO A O 1
ATOM 4136 N N . ILE A 1 509 ? -8.927 -16.478 29.133 1.00 86.50 509 ILE A N 1
ATOM 4137 C CA . ILE A 1 509 ? -7.650 -15.995 29.671 1.00 86.50 509 ILE A CA 1
ATOM 4138 C C . ILE A 1 509 ? -7.753 -15.983 31.196 1.00 86.50 509 ILE A C 1
ATOM 4140 O O . ILE A 1 509 ? -8.562 -15.250 31.770 1.00 86.50 509 ILE A O 1
ATOM 4144 N N . VAL A 1 510 ? -6.935 -16.799 31.858 1.00 86.75 510 VAL A N 1
ATOM 4145 C CA . VAL A 1 510 ? -6.860 -16.866 33.322 1.00 86.75 510 VAL A CA 1
ATOM 4146 C C . VAL A 1 510 ? -5.656 -16.063 33.797 1.00 86.75 510 VAL A C 1
ATOM 4148 O O . VAL A 1 510 ? -4.526 -16.322 33.393 1.00 86.75 510 VAL A O 1
ATOM 4151 N N . LEU A 1 511 ? -5.911 -15.084 34.661 1.00 83.94 511 LEU A N 1
ATOM 4152 C CA . LEU A 1 511 ? -4.916 -14.182 35.221 1.00 83.94 511 LEU A CA 1
ATOM 4153 C C . LEU A 1 511 ? -4.880 -14.351 36.741 1.00 83.94 511 LEU A C 1
ATOM 4155 O O . LEU A 1 511 ? -5.901 -14.239 37.425 1.00 83.94 511 LEU A O 1
ATOM 4159 N N . GLU A 1 512 ? -3.684 -14.585 37.268 1.00 82.75 512 GLU A N 1
ATOM 4160 C CA . GLU A 1 512 ? -3.401 -14.642 38.704 1.00 82.75 512 GLU A CA 1
ATOM 4161 C C . GLU A 1 512 ? -2.424 -13.507 39.045 1.00 82.75 512 GLU A C 1
ATOM 4163 O O . GLU A 1 512 ? -1.222 -13.748 39.168 1.00 82.75 512 GLU A O 1
ATOM 4168 N N . PRO A 1 513 ? -2.902 -12.246 39.103 1.00 70.81 513 PRO A N 1
ATOM 4169 C CA . PRO A 1 513 ? -2.038 -11.104 39.361 1.00 70.81 513 PRO A CA 1
ATOM 4170 C C . PRO A 1 513 ? -1.375 -11.230 40.734 1.00 70.81 513 PRO A C 1
ATOM 4172 O O . PRO A 1 513 ? -2.052 -11.424 41.745 1.00 70.81 513 PRO A O 1
ATOM 4175 N N . GLN A 1 514 ? -0.052 -11.102 40.753 1.00 69.94 514 GLN A N 1
ATOM 4176 C CA . GLN A 1 514 ? 0.763 -11.150 41.972 1.00 69.94 514 GLN A CA 1
ATOM 4177 C C . GLN A 1 514 ? 0.946 -9.758 42.585 1.00 69.94 514 GLN A C 1
ATOM 4179 O O . GLN A 1 514 ? 1.095 -9.627 43.796 1.00 69.94 514 GLN A O 1
ATOM 4184 N N . GLU A 1 515 ? 0.8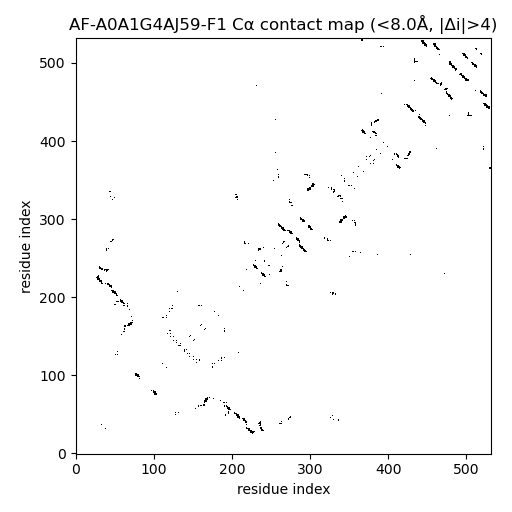97 -8.719 41.749 1.00 62.69 515 GLU A N 1
ATOM 4185 C CA . GLU A 1 515 ? 1.086 -7.324 42.145 1.00 62.69 515 GLU A CA 1
ATOM 4186 C C . GLU A 1 515 ? -0.057 -6.440 41.640 1.00 62.69 515 GLU A C 1
ATOM 4188 O O . GLU A 1 515 ? -0.686 -6.698 40.603 1.00 62.69 515 GLU A O 1
ATOM 4193 N N . GLU A 1 516 ? -0.305 -5.359 42.375 1.00 59.69 516 GLU A N 1
ATOM 4194 C CA . GLU A 1 516 ? -1.287 -4.350 42.005 1.00 59.69 516 GLU A CA 1
ATOM 4195 C C . GLU A 1 516 ? -0.872 -3.655 40.699 1.00 59.69 516 GLU A C 1
ATOM 4197 O O . GLU A 1 516 ? 0.269 -3.240 40.511 1.00 59.69 516 GLU A O 1
ATOM 4202 N N . GLY A 1 517 ? -1.807 -3.562 39.753 1.00 66.50 517 GLY A N 1
ATOM 4203 C CA . GLY A 1 517 ? -1.566 -2.941 38.454 1.00 66.50 517 GLY A CA 1
ATOM 4204 C C . GLY A 1 517 ? -1.156 -3.890 37.328 1.00 66.50 517 GLY A C 1
ATOM 4205 O O . GLY A 1 517 ? -1.141 -3.416 36.198 1.00 66.50 517 GLY A O 1
ATOM 4206 N N . GLN A 1 518 ? -0.921 -5.190 37.574 1.00 74.38 518 GLN A N 1
ATOM 4207 C CA . GLN A 1 518 ? -0.693 -6.194 36.510 1.00 74.38 518 GLN A CA 1
ATOM 4208 C C . GLN A 1 518 ? -1.927 -6.435 35.629 1.00 74.38 518 GLN A C 1
ATOM 4210 O O . GLN A 1 518 ? -1.804 -6.830 34.471 1.00 74.38 518 GLN A O 1
ATOM 4215 N N . VAL A 1 519 ? -3.118 -6.188 36.177 1.00 79.44 519 VAL A N 1
ATOM 4216 C CA . VAL A 1 519 ? -4.395 -6.226 35.462 1.00 79.44 519 VAL A CA 1
ATOM 4217 C C . VAL A 1 519 ? -5.142 -4.941 35.776 1.00 79.44 519 VAL A C 1
ATOM 4219 O O . VAL A 1 519 ? -5.365 -4.618 36.943 1.00 79.44 519 VAL A O 1
ATOM 4222 N N . ARG A 1 520 ? -5.536 -4.202 34.739 1.00 83.25 520 ARG A N 1
ATOM 4223 C CA . ARG A 1 520 ? -6.264 -2.937 34.866 1.00 83.25 520 ARG A CA 1
ATOM 4224 C C . ARG A 1 520 ? -7.541 -3.002 34.052 1.00 83.25 520 ARG A C 1
ATOM 4226 O O . ARG A 1 520 ? -7.516 -3.292 32.860 1.00 83.25 520 ARG A O 1
ATOM 4233 N N . ILE A 1 521 ? -8.664 -2.721 34.697 1.00 86.69 521 ILE A N 1
ATOM 4234 C CA . ILE A 1 521 ? -9.952 -2.614 34.014 1.00 86.69 521 ILE A CA 1
ATOM 4235 C C . ILE A 1 521 ? -10.080 -1.174 33.546 1.00 86.69 521 ILE A C 1
ATOM 4237 O O . ILE A 1 521 ? -10.207 -0.268 34.363 1.00 86.69 521 ILE A O 1
ATOM 4241 N N . ILE A 1 522 ? -10.020 -0.982 32.235 1.00 86.19 522 ILE A N 1
ATOM 4242 C CA . ILE A 1 522 ? -9.980 0.337 31.612 1.00 86.19 522 ILE A CA 1
ATOM 4243 C C . ILE A 1 522 ? -11.393 0.901 31.480 1.00 86.19 522 ILE A C 1
ATOM 4245 O O . ILE A 1 522 ? -11.635 2.060 31.806 1.00 86.19 522 ILE A O 1
ATOM 4249 N N . ALA A 1 523 ? -12.337 0.079 31.017 1.00 90.94 523 ALA A N 1
ATOM 4250 C CA . ALA A 1 523 ? -13.704 0.513 30.759 1.00 90.94 523 ALA A CA 1
ATOM 4251 C C . ALA A 1 523 ? -14.710 -0.644 30.799 1.00 90.94 523 ALA A C 1
ATOM 4253 O O . ALA A 1 523 ? -14.354 -1.811 30.637 1.00 90.94 523 ALA A O 1
ATOM 4254 N N . GLU A 1 524 ? -15.983 -0.309 30.986 1.00 93.69 524 GLU A N 1
ATOM 4255 C CA . GLU A 1 524 ? -17.121 -1.214 30.814 1.00 93.69 524 GLU A CA 1
ATOM 4256 C C . GLU A 1 524 ? -17.751 -1.005 29.436 1.00 93.69 524 GLU A C 1
ATOM 4258 O O . GLU A 1 524 ? -17.974 0.135 29.022 1.00 93.69 524 GLU A O 1
ATOM 4263 N N . PHE A 1 525 ? -18.066 -2.100 28.746 1.00 94.81 525 PHE A N 1
ATOM 4264 C CA . PHE A 1 525 ? -18.836 -2.071 27.504 1.00 94.81 525 PHE A CA 1
ATOM 4265 C C . PHE A 1 525 ? -20.288 -1.660 27.782 1.00 94.81 525 PHE A C 1
ATOM 4267 O O . PHE A 1 525 ? -20.897 -2.109 28.757 1.00 94.81 525 PHE A O 1
ATOM 4274 N N . VAL A 1 526 ? -20.833 -0.797 26.924 1.00 94.81 526 VAL A N 1
ATOM 4275 C CA . VAL A 1 526 ? -22.221 -0.322 26.990 1.00 94.81 526 VAL A CA 1
ATOM 4276 C C . VAL A 1 526 ? -23.049 -0.943 25.872 1.00 94.81 526 VAL A C 1
ATOM 4278 O O . VAL A 1 526 ? -24.056 -1.581 26.162 1.00 94.81 526 VAL A O 1
ATOM 4281 N N . GLN A 1 527 ? -22.639 -0.748 24.615 1.00 94.69 527 GLN A N 1
ATOM 4282 C CA . GLN A 1 527 ? -23.337 -1.272 23.437 1.00 94.69 527 GLN A CA 1
ATOM 4283 C C . GLN A 1 527 ? -22.456 -1.232 22.181 1.00 94.69 527 GLN A C 1
ATOM 4285 O O . GLN A 1 527 ? -21.511 -0.441 22.112 1.00 94.69 527 GLN A O 1
ATOM 4290 N N . VAL A 1 528 ? -22.817 -2.033 21.175 1.00 93.81 528 VAL A N 1
ATOM 4291 C CA . VAL A 1 528 ? -22.357 -1.861 19.789 1.00 93.81 528 VAL A CA 1
ATOM 4292 C C . VAL A 1 528 ? -23.130 -0.703 19.149 1.00 93.81 528 VAL A C 1
ATOM 4294 O O . VAL A 1 528 ? -24.324 -0.530 19.405 1.00 93.81 528 VAL A O 1
ATOM 4297 N N . ILE A 1 529 ? -22.448 0.110 18.349 1.00 91.38 529 ILE A N 1
ATOM 4298 C CA . ILE A 1 529 ? -23.052 1.145 17.514 1.00 91.38 529 ILE A CA 1
ATOM 4299 C C . ILE A 1 529 ? -23.444 0.489 16.195 1.00 91.38 529 ILE A C 1
ATOM 4301 O O . ILE A 1 529 ? -22.588 -0.042 15.491 1.00 91.38 529 ILE A O 1
ATOM 4305 N N . ASN A 1 530 ? -24.732 0.529 15.874 1.00 81.00 530 ASN A N 1
ATOM 4306 C CA . ASN A 1 530 ? -25.270 -0.023 14.638 1.00 81.00 530 ASN A CA 1
ATOM 4307 C C . ASN A 1 530 ? -25.675 1.112 13.702 1.00 81.00 530 ASN A C 1
ATOM 4309 O 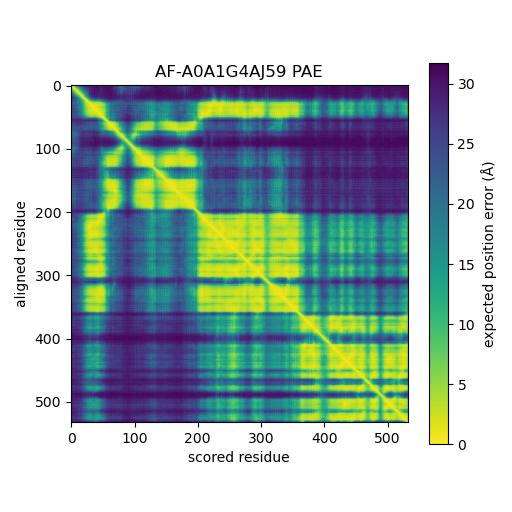O . ASN A 1 530 ? -26.177 2.139 14.162 1.00 81.00 530 ASN A O 1
ATOM 4313 N N . SER A 1 531 ? -25.477 0.903 12.402 1.00 63.25 531 SER A N 1
ATOM 4314 C CA . SER A 1 531 ? -26.090 1.726 11.364 1.00 63.25 531 SER A CA 1
ATOM 4315 C C . SER A 1 531 ? -27.606 1.529 11.436 1.00 63.25 531 SER A C 1
ATOM 4317 O O . SER A 1 531 ? -28.059 0.415 11.717 1.00 63.25 531 SER A O 1
ATOM 4319 N N . ALA A 1 532 ? -28.373 2.598 11.228 1.00 48.97 532 ALA A N 1
ATOM 4320 C CA . ALA A 1 532 ? -29.825 2.503 11.094 1.00 48.97 532 ALA A CA 1
ATOM 4321 C C . ALA A 1 532 ? -30.228 1.746 9.820 1.00 48.97 532 ALA A C 1
ATOM 4323 O O . ALA A 1 532 ? -29.517 1.896 8.796 1.00 48.97 532 ALA A O 1
#

Radius of gyration: 32.13 Å; Cα contacts (8 Å, |Δi|>4): 860; chains: 1; bounding box: 76×66×99 Å

Mean predicted aligned error: 17.82 Å

Secondary structure (DSSP, 8-state):
---PPPPPP-------------PSPPPPEEEEB-GGGGGG--EEE-EEEEEEPP-SS-EE--GGGSPPEEEP----EEEEPP-------S------PPPEEEETHHHHHH--HHHHHHHHHHHHHHHHHHT----HHHHHHHHHHHHHHHHHHHHHHHHHHHHHHEEEPTT--GGGGGSHHHHHHHHHHHHHT-EESS--TT--EEEEEPSS-SEEEGGG-EEEE-S-EEE-SSSSBSEEE-SSHHHHHHHHHHTT-TTEEEEEE--TTT---EEEEETTEEEEE--SEEEEETTS-EEEEEE--GGGGSS-TTHHHHHHHHHHHHHHHHHHH-SS--EEEEEES-GGGHHHHHHHHH-S-GGGSSSEE----TTTBTTTBEEB--HHHHHHHTSTTSTTSTTS-TT-S-EEE-SS-----TT-EEEE--SSTTTTTS-TT-EEEEEPPPSS--TT-EEEEEESS---TTT--SEEEEEEEEEEEEPSSS--EEEEEEEE-SSTTSPPEEE--SSTTSEEEEEEEEEE----

Nearest PDB structures (foldseek):
  7lw7-assembly1_A  TM=3.695E-01  e=1.952E-01  Homo sapiens
  7ojn-assembly1_L  TM=5.104E-01  e=1.907E+00  Mammarenavirus lassaense
  7lwa-assembly1_A  TM=3.929E-01  e=1.801E+00  Homo sapiens
  7lw8-assembly1_A  TM=2.095E-01  e=4.857E-01  Homo sapiens
  7lw9-assembly1_A  TM=2.163E-01  e=7.662E-01  Homo sapiens